Protein AF-A0AAW0SUW1-F1 (afdb_monomer_lite)

InterPro domains:
  IPR018463 Centromere protein Cenp-F, N-terminal [PF10481] (1-94)
  IPR043513 Centromere protein Cenp-F [PTHR18874] (1-82)

Secondary structure (DSSP, 8-state):
------TTGGGTT--HHHHHHHHHHHHHHHHHHHHHHHHHHHHHHHHHHHHHHHHHHHHHHHHHHHHHHHHHHHHHHHHHHHHHHHHHHHS-----THHHHHHHHHHHHHHHT-HHHHHHHHHHHHHHHHHHHHHHHHHHHHHHTT------------------------PPPP----------S--PPP------------------------------------HHHHHHHHHHHHHHHHHHHHHHHHHHHHHHHHHHHHHHHHHHHHHHHHHHHHHHHHHHHHHHHHHHHHHHHHHHHHHHHHHHHHHHHHHHHHHHHHHHHHHHHHHHHHHHHHHHHHHHHHHHHHHHHHHHHHHHHHHHHHHHHHHHHHHHHHHHHHHHHHHHHHHHHHHHHHHHHHHHHHHHHHHHHHHHHHHHHHHHHHHHHHHHHHHHHHHHHHHHHHHHHHHHHHHHHHHHHHHHHHHHHHHHHHHHHHHHHHHHHHHHHHHHHHHHHHHHHHHHHHHHHHHHHHHHHHHHHHHHHHHHHHHHHHH--S--------------------------------------

Radius of gyration: 120.36 Å; chains: 1; bounding box: 211×82×389 Å

Foldseek 3Di:
DCPPDDPCPVVPPDDPVVVVVVVVVVVVVVVVVVVVVVVVVVVVVVVVVVVVVVVVVVVVVVVVVVVVVVVVVVVVVVVVVVVVVVVVVVDPDPDPPVVVVVVVVVVVVVVVPPCVVVVVVVVVVVVVVVVVVVVVVVVVVVVVVPDDDDDDDDDDDDDDDDDDDDDDDDDDDDDDDDDDDPPDVPDDDDDDDDDDDDDDDDDDDDDDDDDDDDDDDDDDDDDDDDPVVVVVVVVVVVVVVVVVVVVVVVVVVVVVVVVVVVVVVVVVVVVVVVVVVVVVVVVVVVVVVVVVVVVVVVVVVVVVVVVVVVVVVVVVVVVVVVVVVVVVVVVVVVVVVVVVVVVVVVVVVVVVVVVVVVVVVVVVVVVVVVVVVVVVVVVVVVVVVVVVVVVVVVVVVVVVVVVVVVVVVVVVVVVVVVVVVVVVVVVVVVVVVVVVVVVVVVVVVVVVVVVVVVVVVVVVVVVVVVVVVVVVVVVVVVVVVVVVVVVVVVVVVVVVVVVVVVVVVVVVVVVVVVVVVVVVVVVVVVVVVVPVVVPPVPDDDDDDDDDYDDDDDDDDYDDDDDDDDDDDDDDDDDDD

Sequence (576 aa):
MSWFGSASEWKEGLSTSALSKVEELENQVERLKRERSQKQTQLDTLQQTLDNQKRKNEENVKEKQRLQKEIEQLEINCEHLQGQVKKGAAGGQVTPLHHHHHHQLANITTITTTAASVEETEALQRKVEELAKENKDLKNKIAEGKNPQSNGDDFWGGFGGGRRAQRTPIKTPKKAAIETSDENPFRAPQLVLNTPANSRKDLWGQPCSTPQAAPTDPPRQDEGGKAQTQQATLERASRSAEEQLGTVRRQLEEAMEKNQRMEQRLKAIQSERECERHNSESARKALEERMRERERESNSDLNLARKEVADLERQVQDLQARSQQQDALSRTSHNALQAALDKANQQAAALEREHRMAESRVRQLQEEATRFDKAVQDATHLATTLRGEKEVAVAQVSGLKVKLSVAEVDLSKLSERVEEAERLAEGRKICLEEKEKAVGEAEASVASLQQQVKDLQIQHEQGVTREVTRAKEQWEAKLIGVRSQEEKVEELMRQLEEAEEKVEQMKVEAKQQCEKLKEEMEEAKRDGEKKTLEARKEGERKLGGDKEKYGGANEKGTCSRGKGTGGQQEGGGSKR

Organism: Scylla paramamosain (NCBI:txid85552)

Structure (mmCIF, N/CA/C/O backbone):
data_AF-A0AAW0SUW1-F1
#
_entry.id   AF-A0AAW0SUW1-F1
#
loop_
_atom_site.group_PDB
_atom_site.id
_atom_site.type_symbol
_atom_site.label_atom_id
_atom_site.label_alt_id
_atom_site.label_comp_id
_atom_site.label_asym_id
_atom_site.label_entity_id
_atom_site.label_seq_id
_atom_site.pdbx_PDB_ins_code
_atom_site.Cartn_x
_atom_site.Cartn_y
_atom_site.Cartn_z
_atom_site.occupancy
_atom_site.B_iso_or_equiv
_atom_site.auth_seq_id
_atom_site.auth_comp_id
_atom_site.auth_asym_id
_atom_site.auth_atom_id
_atom_site.pdbx_PDB_model_num
ATOM 1 N N . MET A 1 1 ? -25.824 -33.999 64.998 1.00 43.66 1 MET A N 1
ATOM 2 C CA . MET A 1 1 ? -27.058 -34.819 65.019 1.00 43.66 1 MET A CA 1
ATOM 3 C C . MET A 1 1 ? -27.391 -35.202 63.587 1.00 43.66 1 MET A C 1
ATOM 5 O O . MET A 1 1 ? -27.352 -34.320 62.741 1.00 43.66 1 MET A O 1
ATOM 9 N N . SER A 1 2 ? -27.678 -36.475 63.300 1.00 48.50 2 SER A N 1
ATOM 10 C CA . SER A 1 2 ? -27.997 -36.924 61.933 1.00 48.50 2 SER A CA 1
ATOM 11 C C . SER A 1 2 ? -29.491 -36.772 61.634 1.00 48.50 2 SER A C 1
ATOM 13 O O . SER A 1 2 ? -30.216 -37.756 61.574 1.00 48.50 2 SER A O 1
ATOM 15 N N . TRP A 1 3 ? -29.959 -35.529 61.492 1.00 53.09 3 TRP A N 1
ATOM 16 C CA . TRP A 1 3 ? -31.362 -35.236 61.149 1.00 53.09 3 TRP A CA 1
ATOM 17 C C . TRP A 1 3 ? -31.691 -35.403 59.655 1.00 53.09 3 TRP A C 1
ATOM 19 O O . TRP A 1 3 ? -32.853 -35.346 59.281 1.00 53.09 3 TRP A O 1
ATOM 29 N N . PHE A 1 4 ? -30.687 -35.669 58.813 1.00 50.00 4 PHE A N 1
ATOM 30 C CA . PHE A 1 4 ? -30.875 -36.229 57.472 1.00 50.00 4 PHE A CA 1
ATOM 31 C C . PHE A 1 4 ? -30.804 -37.765 57.543 1.00 50.00 4 PHE A C 1
ATOM 33 O O . PHE A 1 4 ? -29.894 -38.395 57.003 1.00 50.00 4 PHE A O 1
ATOM 40 N N . GLY A 1 5 ? -31.771 -38.362 58.248 1.00 53.34 5 GLY A N 1
ATOM 41 C CA . GLY A 1 5 ? -32.222 -39.712 57.903 1.00 53.34 5 GLY A CA 1
ATOM 42 C C . GLY A 1 5 ? -32.725 -39.690 56.459 1.00 53.34 5 GLY A C 1
ATOM 43 O O . GLY A 1 5 ? -33.258 -38.671 56.029 1.00 53.34 5 GLY A O 1
ATOM 44 N N . SER A 1 6 ? -32.418 -40.745 55.704 1.00 59.94 6 SER A N 1
ATOM 45 C CA . SER A 1 6 ? -32.750 -41.001 54.293 1.00 59.94 6 SER A CA 1
ATOM 46 C C . SER A 1 6 ? -33.320 -39.820 53.486 1.00 59.94 6 SER A C 1
ATOM 48 O O . SER A 1 6 ? -34.466 -39.421 53.666 1.00 59.94 6 SER A O 1
ATOM 50 N N . ALA A 1 7 ? -32.600 -39.352 52.458 1.00 62.00 7 ALA A N 1
ATOM 51 C CA . ALA A 1 7 ? -33.051 -38.267 51.563 1.00 62.00 7 ALA A CA 1
ATOM 52 C C . ALA A 1 7 ? -34.362 -38.545 50.771 1.00 62.00 7 ALA A C 1
ATOM 54 O O . ALA A 1 7 ? -34.788 -37.705 49.975 1.00 62.00 7 ALA A O 1
ATOM 55 N N . SER A 1 8 ? -34.996 -39.698 51.005 1.00 73.56 8 SER A N 1
ATOM 56 C CA . SER A 1 8 ? -36.303 -40.122 50.497 1.00 73.56 8 SER A CA 1
ATOM 57 C C . SER A 1 8 ? -37.427 -40.109 51.549 1.00 73.56 8 SER A C 1
ATOM 59 O O . SER A 1 8 ? -38.581 -40.130 51.143 1.00 73.56 8 SER A O 1
ATOM 61 N N . GLU A 1 9 ? -37.151 -40.053 52.861 1.00 83.00 9 GLU A N 1
ATOM 62 C CA . GLU A 1 9 ? -38.185 -40.163 53.919 1.00 83.00 9 GLU A CA 1
ATOM 63 C C . GLU A 1 9 ? -39.238 -39.044 53.819 1.00 83.00 9 GLU A C 1
ATOM 65 O O . GLU A 1 9 ? -40.432 -39.295 53.932 1.00 83.00 9 GLU A O 1
ATOM 70 N N . TRP A 1 10 ? -38.831 -37.816 53.476 1.00 87.00 10 TRP A N 1
ATOM 71 C CA . TRP A 1 10 ? -39.758 -36.695 53.243 1.00 87.00 10 TRP A CA 1
ATOM 72 C C . TRP A 1 10 ? -40.674 -36.870 52.016 1.00 87.00 10 TRP A C 1
ATOM 74 O O . TRP A 1 10 ? -41.616 -36.096 51.843 1.00 87.00 10 TRP A O 1
ATOM 84 N N . LYS A 1 11 ? -40.391 -37.849 51.145 1.00 91.00 11 LYS A N 1
ATOM 85 C CA . LYS A 1 11 ? -41.232 -38.187 49.989 1.00 91.00 11 LYS A CA 1
ATOM 86 C C . LYS A 1 11 ? -42.347 -39.173 50.361 1.00 91.00 11 LYS A C 1
ATOM 88 O O . LYS A 1 11 ? -43.307 -39.309 49.602 1.00 91.00 11 LYS A O 1
ATOM 93 N N . GLU A 1 12 ? -42.266 -39.838 51.515 1.00 87.62 12 GLU A N 1
ATOM 94 C CA . GLU A 1 12 ? -43.321 -40.736 51.985 1.00 87.62 12 GLU A CA 1
ATOM 95 C C . GLU A 1 12 ? -44.585 -39.941 52.359 1.00 87.62 12 GLU A C 1
ATOM 97 O O . GLU A 1 12 ? -44.534 -38.918 53.038 1.00 87.62 12 GLU A O 1
ATOM 102 N N . GLY A 1 13 ? -45.743 -40.385 51.861 1.00 88.75 13 GLY A N 1
ATOM 103 C CA . GLY A 1 13 ? -47.025 -39.687 52.031 1.00 88.75 13 GLY A CA 1
ATOM 104 C C . GLY A 1 13 ? -47.345 -38.613 50.978 1.00 88.75 13 GLY A C 1
ATOM 105 O O . GLY A 1 13 ? -48.481 -38.140 50.936 1.00 88.75 13 GLY A O 1
ATOM 106 N N . LEU A 1 14 ? -46.414 -38.258 50.082 1.00 90.81 14 LEU A N 1
ATOM 107 C CA . LEU A 1 14 ? -46.731 -37.417 48.920 1.00 90.81 14 LEU A CA 1
ATOM 108 C C . LEU A 1 14 ? -47.564 -38.188 47.881 1.00 90.81 14 LEU A C 1
ATOM 110 O O . LEU A 1 14 ? -47.372 -39.382 47.654 1.00 90.81 14 LEU A O 1
ATOM 114 N N . SER A 1 15 ? -48.478 -37.491 47.199 1.00 95.12 15 SER A N 1
ATOM 115 C CA . SER A 1 15 ? -49.250 -38.085 46.099 1.00 95.12 15 SER A CA 1
ATOM 116 C C . SER A 1 15 ? -48.364 -38.369 44.881 1.00 95.12 15 SER A C 1
ATOM 118 O O . SER A 1 15 ? -47.370 -37.683 44.648 1.00 95.12 15 SER A O 1
ATOM 120 N N . THR A 1 16 ? -48.749 -39.329 44.038 1.00 92.19 16 THR A N 1
ATOM 121 C CA . THR A 1 16 ? -47.996 -39.683 42.816 1.00 92.19 16 THR A CA 1
ATOM 122 C C . THR A 1 16 ? -47.774 -38.492 41.876 1.00 92.19 16 THR A C 1
ATOM 124 O O . THR A 1 16 ? -46.705 -38.370 41.282 1.00 92.19 16 THR A O 1
ATOM 127 N N . SER A 1 17 ? -48.732 -37.561 41.793 1.00 94.56 17 SER A N 1
ATOM 128 C CA . SER A 1 17 ? -48.572 -36.316 41.030 1.00 94.56 17 SER A CA 1
ATOM 129 C C . SER A 1 17 ? -47.582 -35.338 41.673 1.00 94.56 17 SER A C 1
ATOM 131 O O . SER A 1 17 ? -46.910 -34.606 40.947 1.00 94.56 17 SER A O 1
ATOM 133 N N . ALA A 1 18 ? -47.482 -35.301 43.006 1.00 92.75 18 ALA A N 1
ATOM 134 C CA . ALA A 1 18 ? -46.486 -34.490 43.703 1.00 92.75 18 ALA A CA 1
ATOM 135 C C . ALA A 1 18 ? -45.083 -35.103 43.563 1.00 92.75 18 ALA A C 1
ATOM 137 O O . ALA A 1 18 ? -44.140 -34.383 43.249 1.00 92.75 18 ALA A O 1
ATOM 138 N N . LEU A 1 19 ? -44.960 -36.430 43.693 1.00 94.06 19 LEU A N 1
ATOM 139 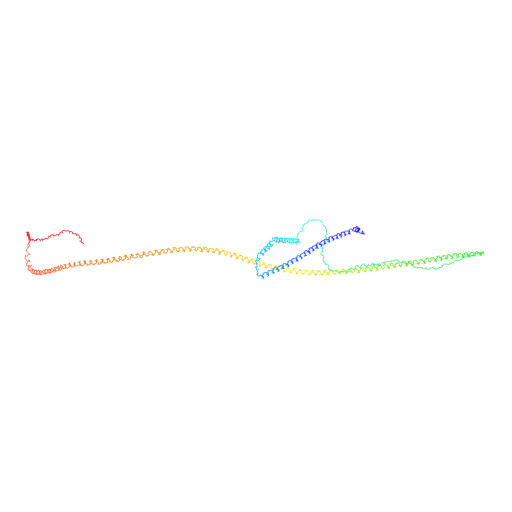C CA . LEU A 1 19 ? -43.715 -37.174 43.470 1.00 94.06 19 LEU A CA 1
ATOM 140 C C . LEU A 1 19 ? -43.171 -36.971 42.050 1.00 94.06 19 LEU A C 1
ATOM 142 O O . LEU A 1 19 ? -42.009 -36.608 41.892 1.00 94.06 19 LEU A O 1
ATOM 146 N N . SER A 1 20 ? -44.020 -37.107 41.027 1.00 93.75 20 SER A N 1
ATOM 147 C CA . SER A 1 20 ? -43.626 -36.856 39.635 1.00 93.75 20 SER A CA 1
ATOM 148 C C . SER A 1 20 ? -43.177 -35.405 39.406 1.00 93.75 20 SER A C 1
ATOM 150 O O . SER A 1 20 ? -42.222 -35.165 38.667 1.00 93.75 20 SER A O 1
ATOM 152 N N . LYS A 1 21 ? -43.795 -34.421 40.081 1.00 95.44 21 LYS A N 1
ATOM 153 C CA . LYS A 1 21 ? -43.356 -33.021 39.977 1.00 95.44 21 LYS A CA 1
ATOM 154 C C . LYS A 1 21 ? -42.053 -32.745 40.735 1.00 95.44 21 LYS A C 1
ATOM 156 O O . LYS A 1 21 ? -41.251 -31.941 40.266 1.00 95.44 21 LYS A O 1
ATOM 161 N N . VAL A 1 22 ? -41.821 -33.416 41.864 1.00 94.62 22 VAL A N 1
ATOM 162 C CA . VAL A 1 22 ? -40.532 -33.406 42.575 1.00 94.62 22 VAL A CA 1
ATOM 163 C C . VAL A 1 22 ? -39.432 -33.964 41.672 1.00 94.62 22 VAL A C 1
ATOM 165 O O . VAL A 1 22 ? -38.424 -33.294 41.486 1.00 94.62 22 VAL A O 1
ATOM 168 N N . GLU A 1 23 ? -39.655 -35.113 41.033 1.00 95.00 23 GLU A N 1
ATOM 169 C CA . GLU A 1 23 ? -38.704 -35.723 40.096 1.00 95.00 23 GLU A CA 1
ATOM 170 C C . GLU A 1 23 ? -38.412 -34.813 38.885 1.00 95.00 23 GLU A C 1
ATOM 172 O O . GLU A 1 23 ? -37.256 -34.651 38.491 1.00 95.00 23 GLU A O 1
ATOM 177 N N . GLU A 1 24 ? -39.425 -34.149 38.317 1.00 95.94 24 GLU A N 1
ATOM 178 C CA . GLU A 1 24 ? -39.232 -33.161 37.244 1.00 95.94 24 GLU A CA 1
ATOM 179 C C . GLU A 1 24 ? -38.350 -31.983 37.704 1.00 95.94 24 GLU A C 1
ATOM 181 O O . GLU A 1 24 ? -37.449 -31.558 36.978 1.00 95.94 24 GLU A O 1
ATOM 186 N N . LEU A 1 25 ? -38.574 -31.468 38.918 1.00 95.06 25 LEU A N 1
ATOM 187 C CA . LEU A 1 25 ? -37.794 -30.369 39.494 1.00 95.06 25 LEU A CA 1
ATOM 188 C C . LEU A 1 25 ? -36.365 -30.798 39.862 1.00 95.06 25 LEU A C 1
ATOM 190 O O . LEU A 1 25 ? -35.427 -30.039 39.625 1.00 95.06 25 LEU A O 1
ATOM 194 N N . GLU A 1 26 ? -36.168 -32.015 40.370 1.00 93.25 26 GLU A N 1
ATOM 195 C CA . GLU A 1 26 ? -34.845 -32.594 40.630 1.00 93.25 26 GLU A CA 1
ATOM 196 C C . GLU A 1 26 ? -34.042 -32.724 39.323 1.00 93.25 26 GLU A C 1
ATOM 198 O O . GLU A 1 26 ? -32.900 -32.260 39.253 1.00 93.25 26 GLU A O 1
ATOM 203 N N . ASN A 1 27 ? -34.668 -33.219 38.250 1.00 96.25 27 ASN A N 1
ATOM 204 C CA . ASN A 1 27 ? -34.078 -33.268 36.909 1.00 96.25 27 ASN A CA 1
ATOM 205 C C . ASN A 1 27 ? -33.750 -31.868 36.348 1.00 96.25 27 ASN A C 1
ATOM 207 O O . ASN A 1 27 ? -32.685 -31.672 35.752 1.00 96.25 27 ASN A O 1
ATOM 211 N N . GLN A 1 28 ? -34.613 -30.867 36.558 1.00 93.38 28 GLN A N 1
ATOM 212 C CA . GLN A 1 28 ? -34.324 -29.475 36.178 1.00 93.38 28 GLN A CA 1
ATOM 213 C C . GLN A 1 28 ? -33.141 -28.896 36.969 1.00 93.38 28 GLN A C 1
ATOM 215 O O . GLN A 1 28 ? -32.268 -28.254 36.383 1.00 93.38 28 GLN A O 1
ATOM 220 N N . VAL A 1 29 ? -33.060 -29.159 38.276 1.00 94.25 29 VAL A N 1
ATOM 221 C CA . VAL A 1 29 ? -31.939 -28.732 39.126 1.00 94.25 29 VAL A CA 1
ATOM 222 C C . VAL A 1 29 ? -30.634 -29.404 38.698 1.00 94.25 29 VAL A C 1
ATOM 224 O O . VAL A 1 29 ? -29.607 -28.729 38.614 1.00 94.25 29 VAL A O 1
ATOM 227 N N . GLU A 1 30 ? -30.637 -30.699 38.371 1.00 96.44 30 GLU A N 1
ATOM 228 C CA . GLU A 1 30 ? -29.454 -31.349 37.801 1.00 96.44 30 GLU A CA 1
ATOM 229 C C . GLU A 1 30 ? -29.047 -30.749 36.452 1.00 96.44 30 GLU A C 1
ATOM 231 O O . GLU A 1 30 ? -27.864 -30.495 36.218 1.00 96.44 30 GLU A O 1
ATOM 236 N N . ARG A 1 31 ? -30.010 -30.499 35.559 1.00 95.19 31 ARG A N 1
ATOM 237 C CA . ARG A 1 31 ? -29.745 -29.871 34.262 1.00 95.19 31 ARG A CA 1
ATOM 238 C C . ARG A 1 31 ? -29.100 -28.495 34.437 1.00 95.19 31 ARG A C 1
ATOM 240 O O . ARG A 1 31 ? -28.082 -28.225 33.808 1.00 95.19 31 ARG A O 1
ATOM 247 N N . LEU A 1 32 ? -29.627 -27.658 35.330 1.00 93.31 32 LEU A N 1
ATOM 248 C CA . LEU A 1 32 ? -29.057 -26.342 35.632 1.00 93.31 32 LEU A CA 1
ATOM 249 C C . LEU A 1 32 ? -27.671 -26.441 36.293 1.00 93.31 32 LEU A C 1
ATOM 251 O O . LEU A 1 32 ? -26.804 -25.618 35.999 1.00 93.31 32 LEU A O 1
ATOM 255 N N . LYS A 1 33 ? -27.405 -27.467 37.118 1.00 95.75 33 LYS A N 1
ATOM 256 C CA . LYS A 1 33 ? -26.050 -27.763 37.628 1.00 95.75 33 LYS A CA 1
ATOM 257 C C . LYS A 1 33 ? -25.082 -28.120 36.491 1.00 95.75 33 LYS A C 1
ATOM 259 O O . LYS A 1 33 ? -23.977 -27.578 36.461 1.00 95.75 33 LYS A O 1
ATOM 264 N N . ARG A 1 34 ? -25.494 -28.967 35.536 1.00 95.44 34 ARG A N 1
ATOM 265 C CA . ARG A 1 34 ? -24.701 -29.331 34.342 1.00 95.44 34 ARG A CA 1
ATOM 266 C C . ARG A 1 34 ? -24.424 -28.108 33.460 1.00 95.44 34 ARG A C 1
ATOM 268 O O . ARG A 1 34 ? -23.267 -27.838 33.152 1.00 95.44 34 ARG A O 1
ATOM 275 N N . GLU A 1 35 ? -25.445 -27.314 33.134 1.00 91.69 35 GLU A N 1
ATOM 276 C CA . GLU A 1 35 ? -25.300 -26.084 32.337 1.00 91.69 35 GLU A CA 1
ATOM 277 C C . GLU A 1 35 ? -24.431 -25.021 33.043 1.00 91.69 35 GLU A C 1
ATOM 279 O O . GLU A 1 35 ? -23.632 -24.348 32.390 1.00 91.69 35 GLU A O 1
ATOM 284 N N . ARG A 1 36 ? -24.523 -24.886 34.377 1.00 96.62 36 ARG A N 1
ATOM 285 C CA . ARG A 1 36 ? -23.630 -24.016 35.165 1.00 96.62 36 ARG A CA 1
ATOM 286 C C . ARG A 1 36 ? -22.183 -24.505 35.125 1.00 96.62 36 ARG A C 1
ATOM 288 O O . ARG A 1 36 ? -21.287 -23.691 34.930 1.00 96.62 36 ARG A O 1
ATOM 295 N N . SER A 1 37 ? -21.951 -25.807 35.299 1.00 94.56 37 SER A N 1
ATOM 296 C CA . SER A 1 37 ? -20.609 -26.400 35.243 1.00 94.56 37 SER A CA 1
ATOM 297 C C . SER A 1 37 ? -19.975 -26.224 33.860 1.00 94.56 37 SER A C 1
ATOM 299 O O . SER A 1 37 ? -18.836 -25.772 33.768 1.00 94.56 37 SER A O 1
ATOM 301 N N . GLN A 1 38 ? -20.737 -26.451 32.785 1.00 94.88 38 GLN A N 1
ATOM 302 C CA . GLN A 1 38 ? -20.282 -26.199 31.417 1.00 94.88 38 GLN A CA 1
ATOM 303 C C . GLN A 1 38 ? -19.894 -24.725 31.211 1.00 94.88 38 GLN A C 1
ATOM 305 O O . GLN A 1 38 ? -18.794 -24.444 30.736 1.00 94.88 38 GLN A O 1
ATOM 310 N N . LYS A 1 39 ? -20.744 -23.778 31.632 1.00 92.81 39 LYS A N 1
ATOM 311 C CA . LYS A 1 39 ? -20.441 -22.337 31.551 1.00 92.81 39 LYS A CA 1
ATOM 312 C C . LYS A 1 39 ? -19.214 -21.942 32.376 1.00 92.81 39 LYS A C 1
ATOM 314 O O . LYS A 1 39 ? -18.445 -21.107 31.914 1.00 92.81 39 LYS A O 1
ATOM 319 N N . GLN A 1 40 ? -18.988 -22.563 33.537 1.00 96.31 40 GLN A N 1
ATOM 320 C CA . GLN A 1 40 ? -17.762 -22.357 34.312 1.00 96.31 40 GLN A CA 1
ATOM 321 C C . GLN A 1 40 ? -16.529 -22.791 33.506 1.00 96.31 40 GLN A C 1
ATOM 323 O O . GLN A 1 40 ? -15.668 -21.961 33.249 1.00 96.31 40 GLN A O 1
ATOM 328 N N . THR A 1 41 ? -16.502 -24.021 32.974 1.00 95.19 41 THR A N 1
ATOM 329 C CA . THR A 1 41 ? -15.355 -24.496 32.170 1.00 95.19 41 THR A CA 1
ATOM 330 C C . THR A 1 41 ? -15.094 -23.652 30.916 1.00 95.19 41 THR A C 1
ATOM 332 O O . THR A 1 41 ? -13.944 -23.489 30.506 1.00 95.19 41 THR A O 1
ATOM 335 N N . GLN A 1 42 ? -16.137 -23.057 30.322 1.00 92.75 42 GLN A N 1
ATOM 336 C CA . GLN A 1 42 ? -15.999 -22.102 29.219 1.00 92.75 42 GLN A CA 1
ATOM 337 C C . GLN A 1 42 ? -15.367 -20.779 29.675 1.00 92.75 42 GLN A C 1
ATOM 339 O O . GLN A 1 42 ? -14.466 -20.283 29.001 1.00 92.75 42 GLN A O 1
ATOM 344 N N . LEU A 1 43 ? -15.789 -20.228 30.820 1.00 91.62 43 LEU A N 1
ATOM 345 C CA . LEU A 1 43 ? -15.172 -19.035 31.411 1.00 91.62 43 LEU A CA 1
ATOM 346 C C . LEU A 1 43 ? -13.703 -19.287 31.776 1.00 91.62 43 LEU A C 1
ATOM 348 O O . LEU A 1 43 ? -12.853 -18.472 31.430 1.00 91.62 43 LEU A O 1
ATOM 352 N N . ASP A 1 44 ? -13.394 -20.433 32.384 1.00 95.62 44 ASP A N 1
ATOM 353 C CA . ASP A 1 44 ? -12.030 -20.812 32.771 1.00 95.62 44 ASP A CA 1
ATOM 354 C C . ASP A 1 44 ? -11.114 -20.936 31.534 1.00 95.62 44 ASP A C 1
ATOM 356 O O . ASP A 1 44 ? -9.990 -20.429 31.523 1.00 95.62 44 ASP A O 1
ATOM 360 N N . THR A 1 45 ? -11.623 -21.528 30.445 1.00 95.94 45 THR A N 1
ATOM 361 C CA . THR A 1 45 ? -10.907 -21.652 29.159 1.00 95.94 45 THR A CA 1
ATOM 362 C C . THR A 1 45 ? -10.671 -20.287 28.495 1.00 95.94 45 THR A C 1
ATOM 364 O O . THR A 1 45 ? -9.588 -20.020 27.963 1.00 95.94 45 THR A O 1
ATOM 367 N N . LEU A 1 46 ? -11.664 -19.390 28.530 1.00 90.38 46 LEU A N 1
ATOM 368 C CA . LEU A 1 46 ? -11.539 -18.026 28.003 1.00 90.38 46 LEU A CA 1
ATOM 369 C C . LEU A 1 46 ? -10.561 -17.186 28.835 1.00 90.38 46 LEU A C 1
ATOM 371 O O . LEU A 1 46 ? -9.743 -16.468 28.260 1.00 90.38 46 LEU A O 1
ATOM 375 N N . GLN A 1 47 ? -10.580 -17.325 30.162 1.00 95.06 47 GLN A N 1
ATOM 376 C CA . GLN A 1 47 ? -9.633 -16.676 31.067 1.00 95.06 47 GLN A CA 1
ATOM 377 C C . GLN A 1 47 ? -8.194 -17.147 30.802 1.00 95.06 47 GLN A C 1
ATOM 379 O O . GLN A 1 47 ? -7.301 -16.321 30.614 1.00 95.06 47 GLN A O 1
ATOM 384 N N . GLN A 1 48 ? -7.973 -18.461 30.676 1.00 95.94 48 GLN A N 1
ATOM 385 C CA . GLN A 1 48 ? -6.667 -19.020 30.311 1.00 95.94 48 GLN A CA 1
ATOM 386 C C . GLN A 1 48 ? -6.179 -18.503 28.943 1.00 95.94 48 GLN A C 1
ATOM 388 O O . GLN A 1 48 ? -4.998 -18.193 28.772 1.00 95.94 48 GLN A O 1
ATOM 393 N N . THR A 1 49 ? -7.086 -18.367 27.971 1.00 89.69 49 THR A N 1
ATOM 394 C CA . THR A 1 49 ? -6.784 -17.811 26.640 1.00 89.69 49 THR A CA 1
ATOM 395 C C . THR A 1 49 ? -6.392 -16.331 26.719 1.00 89.69 49 THR A C 1
ATOM 397 O O . THR A 1 49 ? -5.404 -15.922 26.106 1.00 89.69 49 THR A O 1
ATOM 400 N N . LEU A 1 50 ? -7.116 -15.540 27.516 1.00 91.62 50 LEU A N 1
ATOM 401 C CA . LEU A 1 50 ? -6.842 -14.122 27.750 1.00 91.62 50 LEU A CA 1
ATOM 402 C C . LEU A 1 50 ? -5.477 -13.906 28.421 1.00 91.62 50 LEU A C 1
ATOM 404 O O . LEU A 1 50 ? -4.701 -13.059 27.980 1.00 91.62 50 LEU A O 1
ATOM 408 N N . ASP A 1 51 ? -5.147 -14.685 29.451 1.00 93.94 51 ASP A N 1
ATOM 409 C CA . ASP A 1 51 ? -3.868 -14.552 30.158 1.00 93.94 51 ASP A CA 1
ATOM 410 C C . ASP A 1 51 ? -2.676 -15.041 29.315 1.00 93.94 51 ASP A C 1
ATOM 412 O O . ASP A 1 51 ? -1.591 -14.455 29.376 1.00 93.94 51 ASP A O 1
ATOM 416 N N . ASN A 1 52 ? -2.885 -16.024 28.433 1.00 94.44 52 ASN A N 1
ATOM 417 C CA . ASN A 1 52 ? -1.908 -16.388 27.403 1.00 94.44 52 ASN A CA 1
ATOM 418 C C . ASN A 1 52 ? -1.689 -15.260 26.374 1.00 94.44 52 ASN A C 1
ATOM 420 O O . ASN A 1 52 ? -0.552 -15.040 25.953 1.00 94.44 52 ASN A O 1
ATOM 424 N N . GLN A 1 53 ? -2.732 -14.514 25.981 1.00 89.31 53 GLN A N 1
ATOM 425 C CA . GLN A 1 53 ? -2.565 -13.338 25.114 1.00 89.31 53 GLN A CA 1
ATOM 426 C C . GLN A 1 53 ? -1.835 -12.185 25.817 1.00 89.31 53 GLN A C 1
ATOM 428 O O . GLN A 1 53 ? -0.985 -11.553 25.191 1.00 89.31 53 GLN A O 1
ATOM 433 N N . LYS A 1 54 ? -2.094 -11.938 27.111 1.00 92.31 54 LYS A N 1
ATOM 434 C CA . LYS A 1 54 ? -1.352 -10.930 27.896 1.00 92.31 54 LYS A CA 1
ATOM 435 C C . LYS A 1 54 ? 0.150 -11.216 27.897 1.00 92.31 54 LYS A C 1
ATOM 437 O O . LYS A 1 54 ? 0.921 -10.329 27.543 1.00 92.31 54 LYS A O 1
ATOM 442 N N . ARG A 1 55 ? 0.556 -12.458 28.198 1.00 93.62 55 ARG A N 1
ATOM 443 C CA . ARG A 1 55 ? 1.972 -12.877 28.192 1.00 93.62 55 ARG A CA 1
ATOM 444 C C . ARG A 1 55 ? 2.643 -12.635 26.839 1.00 93.62 55 ARG A C 1
ATOM 446 O O . ARG A 1 55 ? 3.675 -11.974 26.800 1.00 93.62 55 ARG A O 1
ATOM 453 N N . LYS A 1 56 ? 2.006 -13.051 25.739 1.00 91.44 56 LYS A N 1
ATOM 454 C CA . LYS A 1 56 ? 2.506 -12.784 24.378 1.00 91.44 56 LYS A CA 1
ATOM 455 C C . LYS A 1 56 ? 2.633 -11.292 24.072 1.00 91.44 56 LYS A C 1
ATOM 457 O O . LYS A 1 56 ? 3.590 -10.870 23.435 1.00 91.44 56 LYS A O 1
ATOM 462 N N . ASN A 1 57 ? 1.696 -10.469 24.539 1.00 87.19 57 ASN A N 1
ATOM 463 C CA . ASN A 1 57 ? 1.781 -9.023 24.350 1.00 87.19 57 ASN A CA 1
ATOM 464 C C . ASN A 1 57 ? 2.926 -8.400 25.174 1.00 87.19 57 ASN A C 1
ATOM 466 O O . ASN A 1 57 ? 3.629 -7.523 24.681 1.00 87.19 57 ASN A O 1
ATOM 470 N N . GLU A 1 58 ? 3.171 -8.875 26.398 1.00 95.06 58 GLU A N 1
ATOM 471 C CA . GLU A 1 58 ? 4.340 -8.471 27.190 1.00 95.06 58 GLU A CA 1
ATOM 472 C C . GLU A 1 58 ? 5.669 -8.915 26.559 1.00 95.06 58 GLU A C 1
ATOM 474 O O . GLU A 1 58 ? 6.651 -8.180 26.633 1.00 95.06 58 GLU A O 1
ATOM 479 N N . GLU A 1 59 ? 5.718 -10.106 25.959 1.00 93.81 59 GLU A N 1
ATOM 480 C CA . GLU A 1 59 ? 6.867 -10.616 25.199 1.00 93.81 59 GLU A CA 1
ATOM 481 C C . GLU A 1 59 ? 7.150 -9.719 23.984 1.00 93.81 59 GLU A C 1
ATOM 483 O O . GLU A 1 59 ? 8.251 -9.180 23.880 1.00 93.81 59 GLU A O 1
ATOM 488 N N . ASN A 1 60 ? 6.134 -9.425 23.166 1.00 88.31 60 ASN A N 1
ATOM 489 C CA . ASN A 1 60 ? 6.237 -8.500 22.031 1.00 88.31 60 ASN A CA 1
ATOM 490 C C . ASN A 1 60 ? 6.676 -7.081 22.457 1.00 88.31 60 ASN A C 1
ATOM 492 O O . ASN A 1 60 ? 7.424 -6.414 21.742 1.00 88.31 60 ASN A O 1
ATOM 496 N N . VAL A 1 61 ? 6.238 -6.593 23.626 1.00 92.12 61 VAL A N 1
ATOM 497 C CA . VAL A 1 61 ? 6.678 -5.294 24.173 1.00 92.12 61 VAL A CA 1
ATOM 498 C C . VAL A 1 61 ? 8.154 -5.332 24.585 1.00 92.12 61 VAL A C 1
ATOM 500 O O . VAL A 1 61 ? 8.883 -4.383 24.290 1.00 92.12 61 VAL A O 1
ATOM 503 N N . LYS A 1 62 ? 8.621 -6.418 25.216 1.00 95.69 62 LYS A N 1
ATOM 504 C CA . LYS A 1 62 ? 10.040 -6.616 25.572 1.00 95.69 62 LYS A CA 1
ATOM 505 C C . LYS A 1 62 ? 10.915 -6.728 24.317 1.00 95.69 62 LYS A C 1
ATOM 507 O O . LYS A 1 62 ? 11.984 -6.124 24.266 1.00 95.69 62 LYS A O 1
ATOM 512 N N . GLU A 1 63 ? 10.448 -7.435 23.290 1.00 92.62 63 GLU A N 1
ATOM 513 C CA . GLU A 1 63 ? 11.126 -7.548 21.995 1.00 92.62 63 GLU A CA 1
ATOM 514 C C . GLU A 1 63 ? 11.205 -6.196 21.274 1.00 92.62 63 GLU A C 1
ATOM 516 O O . GLU A 1 63 ? 12.293 -5.779 20.879 1.00 92.62 63 GLU A O 1
ATOM 521 N N . LYS A 1 64 ? 10.103 -5.437 21.207 1.00 88.81 64 LYS A N 1
ATOM 522 C CA . LYS A 1 64 ? 10.113 -4.073 20.659 1.00 88.81 6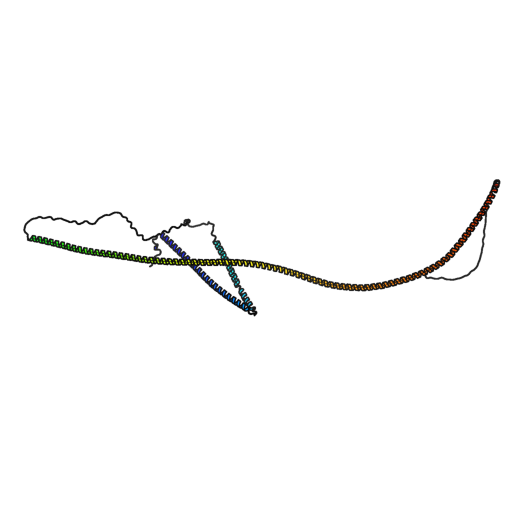4 LYS A CA 1
ATOM 523 C C . LYS A 1 64 ? 11.100 -3.161 21.399 1.00 88.81 64 LYS A C 1
ATOM 525 O O . LYS A 1 64 ? 11.821 -2.405 20.756 1.00 88.81 64 LYS A O 1
ATOM 530 N N . GLN A 1 65 ? 11.165 -3.237 22.731 1.00 94.06 65 GLN A N 1
ATOM 531 C CA . GLN A 1 65 ? 12.137 -2.477 23.529 1.00 94.06 65 GLN A CA 1
ATOM 532 C C . GLN A 1 65 ? 13.589 -2.917 23.287 1.00 94.06 65 GLN A C 1
ATOM 534 O O . GLN A 1 65 ? 14.493 -2.088 23.379 1.00 94.06 65 GLN A O 1
ATOM 539 N N . ARG A 1 66 ? 13.832 -4.197 22.979 1.00 96.62 66 ARG A N 1
ATOM 540 C CA . ARG A 1 66 ? 15.153 -4.690 22.566 1.00 96.62 66 ARG A CA 1
ATOM 541 C C . ARG A 1 66 ? 15.535 -4.131 21.195 1.00 96.62 66 ARG A C 1
ATOM 543 O O . ARG A 1 66 ? 16.594 -3.525 21.083 1.00 96.62 66 ARG A O 1
ATOM 550 N N . LEU A 1 67 ? 14.664 -4.283 20.198 1.00 90.00 67 LEU A N 1
ATOM 551 C CA . LEU A 1 67 ? 14.896 -3.794 18.835 1.00 90.00 67 LEU A CA 1
ATOM 552 C C . LEU A 1 67 ? 15.090 -2.273 18.797 1.00 90.00 67 LEU A C 1
ATOM 554 O O . LEU A 1 67 ? 15.950 -1.788 18.073 1.00 90.00 67 LEU A O 1
ATOM 558 N N . GLN A 1 68 ? 14.356 -1.515 19.618 1.00 92.75 68 GLN A N 1
ATOM 559 C CA . GLN A 1 68 ? 14.550 -0.069 19.724 1.00 92.75 68 GLN A CA 1
ATOM 560 C C . GLN A 1 68 ? 15.959 0.289 20.230 1.00 92.75 68 GLN A C 1
ATOM 562 O O . GLN A 1 68 ? 16.617 1.130 19.628 1.00 92.75 68 GLN A O 1
ATOM 567 N N . LYS A 1 69 ? 16.463 -0.387 21.272 1.00 96.06 69 LYS A N 1
ATOM 568 C CA . LYS A 1 69 ? 17.842 -0.187 21.761 1.00 96.06 69 LYS A CA 1
ATOM 569 C C . LYS A 1 69 ? 18.899 -0.601 20.737 1.00 96.06 69 LYS A C 1
ATOM 571 O O . LYS A 1 69 ? 19.982 -0.029 20.706 1.00 96.06 69 LYS A O 1
ATOM 576 N N . GLU A 1 70 ? 18.598 -1.606 19.921 1.00 93.56 70 GLU A N 1
ATOM 577 C CA . GLU A 1 70 ? 19.473 -2.068 18.842 1.00 93.56 70 GLU A CA 1
ATOM 578 C C . GLU A 1 70 ? 19.549 -1.029 17.709 1.00 93.56 70 GLU A C 1
ATOM 580 O O . GLU A 1 70 ? 20.642 -0.735 17.231 1.00 93.56 70 GLU A O 1
ATOM 585 N N . ILE A 1 71 ? 18.428 -0.378 17.371 1.00 89.06 71 ILE A N 1
ATOM 586 C CA . ILE A 1 71 ? 18.382 0.782 16.463 1.00 89.06 71 ILE A CA 1
ATOM 587 C C . ILE A 1 71 ? 19.172 1.964 17.044 1.00 89.06 71 ILE A C 1
ATOM 589 O O . ILE A 1 71 ? 20.088 2.444 16.384 1.00 89.06 71 ILE A O 1
ATOM 593 N N . GLU A 1 72 ? 18.900 2.374 18.288 1.00 94.62 72 GLU A N 1
ATOM 594 C CA . GLU A 1 72 ? 19.614 3.472 18.971 1.00 94.62 72 GLU A CA 1
ATOM 595 C C . GLU A 1 72 ? 21.142 3.219 19.004 1.00 94.62 72 GLU A C 1
ATOM 597 O O . GLU A 1 72 ? 21.950 4.120 18.768 1.00 94.62 72 GLU A O 1
ATOM 602 N N . GLN A 1 73 ? 21.567 1.969 19.224 1.00 96.69 73 GLN A N 1
ATOM 603 C CA . GLN A 1 73 ? 22.979 1.576 19.198 1.00 96.69 73 GLN A CA 1
ATOM 604 C C . GLN A 1 73 ? 23.585 1.585 17.781 1.00 96.69 73 GLN A C 1
ATOM 606 O O . GLN A 1 73 ? 24.764 1.923 17.625 1.00 96.69 73 GLN A O 1
ATOM 611 N N . LEU A 1 74 ? 22.815 1.223 16.750 1.00 91.81 74 LEU A N 1
ATOM 612 C CA . LEU A 1 74 ? 23.241 1.303 15.350 1.00 91.81 74 LEU A CA 1
ATOM 613 C C . LEU A 1 74 ? 23.357 2.756 14.874 1.00 91.81 74 LEU A C 1
ATOM 615 O O . LEU A 1 74 ? 24.326 3.077 14.190 1.00 91.81 74 LEU A O 1
ATOM 619 N N . GLU A 1 75 ? 22.452 3.645 15.287 1.00 93.25 75 GLU A N 1
ATOM 620 C CA . GLU A 1 75 ? 22.525 5.084 15.003 1.00 93.25 75 GLU A CA 1
ATOM 621 C C . GLU A 1 75 ? 23.821 5.689 15.565 1.00 93.25 75 GLU A C 1
ATOM 623 O O . GLU A 1 75 ? 24.593 6.288 14.812 1.00 93.25 75 GLU A O 1
ATOM 628 N N . ILE A 1 76 ? 24.145 5.419 16.838 1.00 95.56 76 ILE A N 1
ATOM 629 C CA . ILE A 1 76 ? 25.413 5.830 17.474 1.00 95.56 76 ILE A CA 1
ATOM 630 C C . ILE A 1 76 ? 26.636 5.298 16.701 1.00 95.56 76 ILE A C 1
ATOM 632 O O . ILE A 1 76 ? 27.615 6.021 16.494 1.00 95.56 76 ILE A O 1
ATOM 636 N N . ASN A 1 77 ? 26.592 4.045 16.237 1.00 93.12 77 ASN A N 1
ATOM 637 C CA . ASN A 1 77 ? 27.680 3.451 15.453 1.00 93.12 77 ASN A CA 1
ATOM 638 C C . ASN A 1 77 ? 27.825 4.121 14.072 1.00 93.12 77 ASN A C 1
ATOM 640 O O . ASN A 1 77 ? 28.945 4.386 13.626 1.00 93.12 77 ASN A O 1
ATOM 644 N N . CYS A 1 78 ? 26.712 4.443 13.408 1.00 90.25 78 CYS A N 1
ATOM 645 C CA . CYS A 1 78 ? 26.697 5.164 12.137 1.00 90.25 78 CYS A CA 1
ATOM 646 C C . CYS A 1 78 ? 27.220 6.601 12.277 1.00 90.25 78 CYS A C 1
ATOM 648 O O . CYS A 1 78 ? 28.034 7.027 11.453 1.00 90.25 78 CYS A O 1
ATOM 650 N N . GLU A 1 79 ? 26.830 7.332 13.326 1.00 94.25 79 GLU A N 1
ATOM 651 C CA . GLU A 1 79 ? 27.391 8.653 13.635 1.00 94.25 79 GLU A CA 1
ATOM 652 C C . GLU A 1 79 ? 28.901 8.581 13.889 1.00 94.25 79 GLU A C 1
ATOM 654 O O . GLU A 1 79 ? 29.662 9.390 13.349 1.00 94.25 79 GLU A O 1
ATOM 659 N N . HIS A 1 80 ? 29.358 7.580 14.649 1.00 93.38 80 HIS A N 1
ATOM 660 C CA . HIS A 1 80 ? 30.777 7.375 14.927 1.00 93.38 80 HIS A CA 1
ATOM 661 C C . HIS A 1 80 ? 31.585 7.130 13.642 1.00 93.38 80 HIS A C 1
ATOM 663 O O . HIS A 1 80 ? 32.597 7.797 13.412 1.00 93.38 80 HIS A O 1
ATOM 669 N N . LEU A 1 81 ? 31.123 6.224 12.773 1.00 88.69 81 LEU A N 1
ATOM 670 C CA . LEU A 1 81 ? 31.758 5.941 11.481 1.00 88.69 81 LEU A CA 1
ATOM 671 C C . LEU A 1 81 ? 31.749 7.168 10.559 1.00 88.69 81 LEU A C 1
ATOM 673 O O . LEU A 1 81 ? 32.778 7.504 9.972 1.00 88.69 81 LEU A O 1
ATOM 677 N N . GLN A 1 82 ? 30.635 7.901 10.481 1.00 88.12 82 GLN A N 1
ATOM 678 C CA . GLN A 1 82 ? 30.565 9.139 9.701 1.00 88.12 82 GLN A CA 1
ATOM 679 C C . GLN A 1 82 ? 31.523 10.213 10.258 1.00 88.12 82 GLN A C 1
ATOM 681 O O . GLN A 1 82 ? 32.138 10.958 9.492 1.00 88.12 82 GLN A O 1
ATOM 686 N N . GLY A 1 83 ? 31.707 10.263 11.580 1.00 88.75 83 GLY A N 1
ATOM 687 C CA . GLY A 1 83 ? 32.702 11.095 12.255 1.00 88.75 83 GLY A CA 1
ATOM 688 C C . GLY A 1 83 ? 34.148 10.703 11.928 1.00 88.75 83 GLY A C 1
ATOM 689 O O . GLY A 1 83 ? 34.979 11.589 11.716 1.00 88.75 83 GLY A O 1
ATOM 690 N N . GLN A 1 84 ? 34.454 9.404 11.825 1.00 83.88 84 GLN A N 1
ATOM 691 C CA . GLN A 1 84 ? 35.761 8.928 11.354 1.00 83.88 84 GLN A CA 1
ATOM 692 C C . GLN A 1 84 ? 36.011 9.329 9.892 1.00 83.88 84 GLN A C 1
ATOM 694 O O . GLN A 1 84 ? 37.057 9.905 9.598 1.00 83.88 84 GLN A O 1
ATOM 699 N N . VAL A 1 85 ? 35.040 9.118 8.994 1.00 80.19 85 VAL A N 1
ATOM 700 C CA . VAL A 1 85 ? 35.142 9.503 7.571 1.00 80.19 85 VAL A CA 1
ATOM 701 C C . VAL A 1 85 ? 35.375 11.011 7.417 1.00 80.19 85 VAL A C 1
ATOM 703 O O . VAL A 1 85 ? 36.285 11.422 6.697 1.00 80.19 85 VAL A O 1
ATOM 706 N N . LYS A 1 86 ? 34.624 11.846 8.149 1.00 77.88 86 LYS A N 1
ATOM 707 C CA . LYS A 1 86 ? 34.800 13.311 8.154 1.00 77.88 86 LYS A CA 1
ATOM 708 C C . LYS A 1 86 ? 36.191 13.741 8.640 1.00 77.88 86 LYS A C 1
ATOM 710 O O . LYS A 1 86 ? 36.761 14.673 8.080 1.00 77.88 86 LYS A O 1
ATOM 715 N N . LYS A 1 87 ? 36.763 13.062 9.643 1.00 79.00 87 LYS A N 1
ATOM 716 C CA . LYS A 1 87 ? 38.139 13.319 10.112 1.00 79.00 87 LYS A CA 1
ATOM 717 C C . LYS A 1 87 ? 39.194 12.854 9.103 1.00 79.00 87 LYS A C 1
ATOM 719 O O . LYS A 1 87 ? 40.152 13.583 8.865 1.00 79.00 87 LYS A O 1
ATOM 724 N N . GLY A 1 88 ? 38.995 11.694 8.473 1.00 63.56 88 GLY A N 1
ATOM 725 C CA . GLY A 1 88 ? 39.873 11.182 7.416 1.00 63.56 88 GLY A CA 1
ATOM 726 C C . GLY A 1 88 ? 39.939 12.107 6.198 1.00 63.56 88 GLY A C 1
ATOM 727 O O . GLY A 1 88 ? 41.020 12.346 5.674 1.00 63.56 88 GLY A O 1
ATOM 728 N N . ALA A 1 89 ? 38.813 12.709 5.803 1.00 57.78 89 ALA A N 1
ATOM 729 C CA . ALA A 1 89 ? 38.755 13.659 4.690 1.00 57.78 89 ALA A CA 1
ATOM 730 C C . ALA A 1 89 ? 39.498 14.990 4.946 1.00 57.78 89 ALA A C 1
ATOM 732 O O . ALA A 1 89 ? 39.869 15.670 3.993 1.00 57.78 89 ALA A O 1
ATOM 733 N N . ALA A 1 90 ? 39.723 15.369 6.210 1.00 56.88 90 ALA A N 1
ATOM 734 C CA . ALA A 1 90 ? 40.441 16.595 6.576 1.00 56.88 90 ALA A CA 1
ATOM 735 C C . ALA A 1 90 ? 41.967 16.401 6.700 1.00 56.88 90 ALA A C 1
ATOM 737 O O . ALA A 1 90 ? 42.722 17.371 6.635 1.00 56.88 90 ALA A O 1
ATOM 738 N N . GLY A 1 91 ? 42.436 15.161 6.879 1.00 49.62 91 GLY A N 1
ATOM 739 C CA . GLY A 1 91 ? 43.858 14.818 6.930 1.00 49.62 91 GLY A CA 1
ATOM 740 C C . GLY A 1 91 ? 44.378 14.400 5.557 1.00 49.62 91 GLY A C 1
ATOM 741 O O . GLY A 1 91 ? 44.178 13.262 5.147 1.00 49.62 91 GLY A O 1
ATOM 742 N N . GLY A 1 92 ? 45.087 15.293 4.861 1.00 48.41 92 GLY A N 1
ATOM 743 C CA . GLY A 1 92 ? 45.562 15.115 3.477 1.00 48.41 92 GLY A CA 1
ATOM 744 C C . GLY A 1 92 ? 46.644 14.047 3.223 1.00 48.41 92 GLY A C 1
ATOM 745 O O . GLY A 1 92 ? 47.496 14.253 2.364 1.00 48.41 92 GLY A O 1
ATOM 746 N N . GLN A 1 93 ? 46.640 12.917 3.937 1.00 43.28 93 GLN A N 1
ATOM 747 C CA . GLN A 1 93 ? 47.473 11.746 3.646 1.00 43.28 93 GLN A CA 1
ATOM 748 C C . GLN A 1 93 ? 46.607 10.550 3.238 1.00 43.28 93 GLN A C 1
ATOM 750 O O . GLN A 1 93 ? 46.260 9.691 4.050 1.00 43.28 93 GLN A O 1
ATOM 755 N N . VAL A 1 94 ? 46.322 10.459 1.936 1.00 48.38 94 VAL A N 1
ATOM 756 C CA . VAL A 1 94 ? 45.768 9.250 1.311 1.00 48.38 94 VAL A CA 1
ATOM 757 C C . VAL A 1 94 ? 46.857 8.172 1.277 1.00 48.38 94 VAL A C 1
ATOM 759 O O . VAL A 1 94 ? 47.548 7.980 0.279 1.00 48.38 94 VAL A O 1
ATOM 762 N N . THR A 1 95 ? 47.037 7.472 2.396 1.00 53.28 95 THR A N 1
ATOM 763 C CA . THR A 1 95 ? 47.796 6.217 2.417 1.00 53.28 95 THR A CA 1
ATOM 764 C C . THR A 1 95 ? 46.948 5.101 1.788 1.00 53.28 95 THR A C 1
ATOM 766 O O . THR A 1 95 ? 45.725 5.086 1.961 1.00 53.28 95 THR A O 1
ATOM 769 N N . PRO A 1 96 ? 47.541 4.167 1.021 1.00 47.22 96 PRO A N 1
ATOM 770 C CA . PRO A 1 96 ? 46.782 3.221 0.202 1.00 47.22 96 PRO A CA 1
ATOM 771 C C . PRO A 1 96 ? 46.214 2.046 1.020 1.00 47.22 96 PRO A C 1
ATOM 773 O O . PRO A 1 96 ? 46.583 0.889 0.820 1.00 47.22 96 PRO A O 1
ATOM 776 N N . LEU A 1 97 ? 45.237 2.311 1.895 1.00 45.59 97 LEU A N 1
ATOM 777 C CA . LEU A 1 97 ? 44.488 1.305 2.674 1.00 45.59 97 LEU A CA 1
ATOM 778 C C . LEU A 1 97 ? 43.505 0.468 1.813 1.00 45.59 97 LEU A C 1
ATOM 780 O O . LEU A 1 97 ? 42.469 -0.009 2.281 1.00 45.59 97 LEU A O 1
ATOM 784 N N . HIS A 1 98 ? 43.822 0.295 0.530 1.00 48.78 98 HIS A N 1
ATOM 785 C CA . HIS A 1 98 ? 42.959 -0.309 -0.484 1.00 48.78 98 HIS A CA 1
ATOM 786 C C . HIS A 1 98 ? 42.901 -1.844 -0.376 1.00 48.78 98 HIS A C 1
ATOM 788 O O . HIS A 1 98 ? 41.917 -2.454 -0.779 1.00 48.78 98 HIS A O 1
ATOM 794 N N . HIS A 1 99 ? 43.921 -2.480 0.216 1.00 49.41 99 HIS A N 1
ATOM 795 C CA . HIS A 1 99 ? 43.955 -3.937 0.406 1.00 49.41 99 HIS A CA 1
ATOM 796 C C . HIS A 1 99 ? 43.148 -4.430 1.620 1.00 49.41 99 HIS A C 1
ATOM 798 O O . HIS A 1 99 ? 42.561 -5.507 1.556 1.00 49.41 99 HIS A O 1
ATOM 804 N N . HIS A 1 100 ? 43.066 -3.664 2.718 1.00 48.03 100 HIS A N 1
ATOM 805 C CA . HIS A 1 100 ? 42.341 -4.133 3.909 1.00 48.03 100 HIS A CA 1
ATOM 806 C C . HIS A 1 100 ? 40.818 -4.061 3.722 1.00 48.03 100 HIS A C 1
ATOM 808 O O . HIS A 1 100 ? 40.111 -5.022 4.026 1.00 48.03 100 HIS A O 1
ATOM 814 N N . HIS A 1 101 ? 40.310 -2.971 3.132 1.00 50.66 101 HIS A N 1
ATOM 815 C CA . HIS A 1 101 ? 38.886 -2.860 2.810 1.00 50.66 101 HIS A CA 1
ATOM 816 C C . HIS A 1 101 ? 38.425 -3.901 1.789 1.00 50.66 101 HIS A C 1
ATOM 818 O O . HIS A 1 101 ? 37.311 -4.393 1.918 1.00 50.66 101 HIS A O 1
ATOM 824 N N . HIS A 1 102 ? 39.263 -4.308 0.828 1.00 50.41 102 HIS A N 1
ATOM 825 C CA . HIS A 1 102 ? 38.854 -5.336 -0.131 1.00 50.41 102 HIS A CA 1
ATOM 826 C C . HIS A 1 102 ? 38.673 -6.718 0.526 1.00 50.41 102 HIS A C 1
ATOM 828 O O . HIS A 1 102 ? 37.787 -7.466 0.117 1.00 50.41 102 HIS A O 1
ATOM 834 N N . HIS A 1 103 ? 39.435 -7.033 1.583 1.00 49.97 103 HIS A N 1
ATOM 835 C CA . HIS A 1 103 ? 39.244 -8.258 2.370 1.00 49.97 103 HIS A CA 1
ATOM 836 C C . HIS A 1 103 ? 38.048 -8.157 3.332 1.00 49.97 103 HIS A C 1
ATOM 838 O O . HIS A 1 103 ? 37.326 -9.138 3.510 1.00 49.97 103 HIS A O 1
ATOM 844 N N . GLN A 1 104 ? 37.780 -6.985 3.923 1.00 51.84 104 GLN A N 1
ATOM 845 C CA . GLN A 1 104 ? 36.563 -6.794 4.724 1.00 51.84 104 GLN A CA 1
ATOM 846 C C . GLN A 1 104 ? 35.29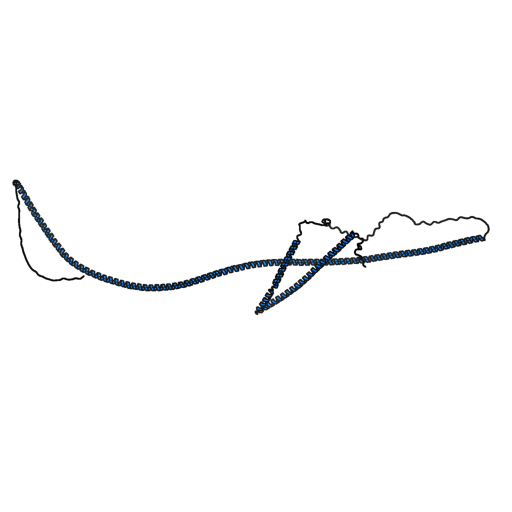6 -6.826 3.858 1.00 51.84 104 GLN A C 1
ATOM 848 O O . GLN A 1 104 ? 34.332 -7.484 4.234 1.00 51.84 104 GLN A O 1
ATOM 853 N N . LEU A 1 105 ? 35.306 -6.211 2.671 1.00 53.69 105 LEU A N 1
ATOM 854 C CA . LEU A 1 105 ? 34.205 -6.298 1.709 1.00 53.69 105 LEU A CA 1
ATOM 855 C C . LEU A 1 105 ? 34.045 -7.713 1.142 1.00 53.69 105 LEU A C 1
ATOM 857 O O 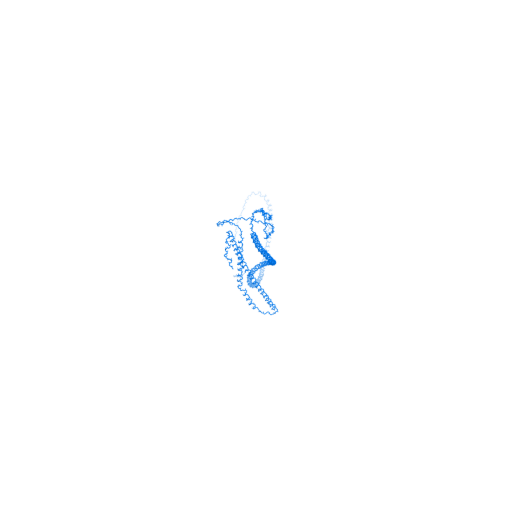. LEU A 1 105 ? 32.912 -8.142 0.950 1.00 53.69 105 LEU A O 1
ATOM 861 N N . ALA A 1 106 ? 35.130 -8.471 0.945 1.00 54.00 106 ALA A N 1
ATOM 862 C CA . ALA A 1 106 ? 35.037 -9.895 0.626 1.00 54.00 106 ALA A CA 1
ATOM 863 C C . ALA A 1 106 ? 34.363 -10.681 1.764 1.00 54.00 106 ALA A C 1
ATOM 865 O O . ALA A 1 106 ? 33.421 -11.420 1.507 1.00 54.00 106 ALA A O 1
ATOM 866 N N . ASN A 1 107 ? 34.760 -10.472 3.025 1.00 50.94 107 ASN A N 1
ATOM 867 C CA . ASN A 1 107 ? 34.135 -11.143 4.171 1.00 50.94 107 ASN A CA 1
ATOM 868 C C . ASN A 1 107 ? 32.658 -10.749 4.343 1.00 50.94 107 ASN A C 1
ATOM 870 O O . ASN A 1 107 ? 31.826 -11.622 4.569 1.00 50.94 107 ASN A O 1
ATOM 874 N N . ILE A 1 108 ? 32.315 -9.466 4.187 1.00 53.19 108 ILE A N 1
ATOM 875 C CA . ILE A 1 108 ? 30.925 -8.988 4.215 1.00 53.19 108 ILE A CA 1
ATOM 876 C C . ILE A 1 108 ? 30.132 -9.615 3.064 1.00 53.19 108 ILE A C 1
ATOM 878 O O . ILE A 1 108 ? 29.059 -10.148 3.307 1.00 53.19 108 ILE A O 1
ATOM 882 N N . THR A 1 109 ? 30.671 -9.657 1.841 1.00 49.94 109 THR A N 1
ATOM 883 C CA . THR A 1 109 ? 30.010 -10.310 0.694 1.00 49.94 109 THR A CA 1
ATOM 884 C C . THR A 1 109 ? 29.801 -11.808 0.939 1.00 49.94 109 THR A C 1
ATOM 886 O O . THR A 1 109 ? 28.730 -12.328 0.635 1.00 49.94 109 THR A O 1
ATOM 889 N N . THR A 1 110 ? 30.767 -12.502 1.549 1.00 49.75 110 THR A N 1
ATOM 890 C CA . THR A 1 110 ? 30.645 -13.920 1.941 1.00 49.75 110 THR A CA 1
ATOM 891 C C . THR A 1 110 ? 29.585 -14.131 3.030 1.00 49.75 110 THR A C 1
ATOM 893 O O . THR A 1 110 ? 28.872 -15.129 3.007 1.00 49.75 110 THR A O 1
ATOM 896 N N . ILE A 1 111 ? 29.416 -13.180 3.956 1.00 51.47 111 ILE A N 1
ATOM 897 C CA . ILE A 1 111 ? 28.349 -13.213 4.971 1.00 51.47 111 ILE A CA 1
ATOM 898 C C . ILE A 1 111 ? 26.978 -12.919 4.336 1.00 51.47 111 ILE A C 1
ATOM 900 O O . ILE A 1 111 ? 26.012 -13.624 4.621 1.00 51.47 111 ILE A O 1
ATOM 904 N N . THR A 1 112 ? 26.885 -11.958 3.413 1.00 44.44 112 THR A N 1
ATOM 905 C CA . THR A 1 112 ? 25.659 -11.659 2.644 1.00 44.44 112 THR A CA 1
ATOM 906 C C . THR A 1 112 ? 25.313 -12.758 1.626 1.00 44.44 112 THR A C 1
ATOM 908 O O . THR A 1 112 ? 24.175 -12.846 1.182 1.00 44.44 112 THR A O 1
ATOM 911 N N . THR A 1 113 ? 26.259 -13.640 1.287 1.00 45.66 113 THR A N 1
ATOM 912 C CA . THR A 1 113 ? 26.030 -14.876 0.512 1.00 45.66 113 THR A CA 1
ATOM 913 C C . THR A 1 113 ? 25.978 -16.128 1.396 1.00 45.66 113 THR A C 1
ATOM 915 O O . THR A 1 113 ? 26.241 -17.243 0.943 1.00 45.66 113 THR A O 1
ATOM 918 N N . THR A 1 114 ? 25.549 -15.983 2.655 1.00 50.25 114 THR A N 1
ATOM 919 C CA . THR A 1 114 ? 25.071 -17.128 3.439 1.00 50.25 114 THR A CA 1
ATOM 920 C C . THR A 1 114 ? 23.769 -17.652 2.829 1.00 50.25 114 THR A C 1
ATOM 922 O O . THR A 1 114 ? 22.689 -17.112 3.064 1.00 50.25 114 THR A O 1
ATOM 925 N N . ALA A 1 115 ? 23.871 -18.728 2.040 1.00 50.66 115 ALA A N 1
ATOM 926 C CA . ALA A 1 115 ? 22.743 -19.353 1.337 1.00 50.66 115 ALA A CA 1
ATOM 927 C C . ALA A 1 115 ? 21.558 -19.703 2.259 1.00 50.66 115 ALA A C 1
ATOM 929 O O . ALA A 1 115 ? 20.412 -19.634 1.826 1.00 50.66 115 ALA A O 1
ATOM 930 N N . ALA A 1 116 ? 21.825 -19.959 3.545 1.00 55.56 116 ALA A N 1
ATOM 931 C CA . ALA A 1 116 ? 20.814 -20.131 4.586 1.00 55.56 116 ALA A CA 1
ATOM 932 C C . ALA A 1 116 ? 19.778 -18.988 4.639 1.00 55.56 116 ALA A C 1
ATOM 934 O O . ALA A 1 116 ? 18.609 -19.253 4.880 1.00 55.56 116 ALA A O 1
ATOM 935 N N . SER A 1 117 ? 20.164 -17.735 4.364 1.00 59.44 117 SER A N 1
ATOM 936 C CA . SER A 1 117 ? 19.225 -16.599 4.328 1.00 59.44 117 SER A CA 1
ATOM 937 C C . SER A 1 117 ? 18.284 -16.627 3.112 1.00 59.44 117 SER A C 1
ATOM 939 O O . SER A 1 117 ? 17.138 -16.182 3.200 1.00 59.44 117 SER A O 1
ATOM 941 N N . VAL A 1 118 ? 18.731 -17.200 1.990 1.00 67.94 118 VAL A N 1
ATOM 942 C CA . VAL A 1 118 ? 17.901 -17.427 0.794 1.00 67.94 118 VAL A CA 1
ATOM 943 C C . VAL A 1 118 ? 16.976 -18.624 1.020 1.00 67.94 118 VAL A C 1
ATOM 945 O O . VAL A 1 118 ? 15.782 -18.533 0.758 1.00 67.94 118 VAL A O 1
ATOM 948 N N . GLU A 1 119 ? 17.484 -19.715 1.600 1.00 73.50 119 GLU A N 1
ATOM 949 C CA . GLU A 1 119 ? 16.662 -20.873 1.975 1.00 73.50 119 GLU A CA 1
ATOM 950 C C . GLU A 1 119 ? 15.614 -20.526 3.047 1.00 73.50 119 GLU A C 1
ATOM 952 O O . GLU A 1 119 ? 14.475 -20.983 2.958 1.00 73.50 119 GLU A O 1
ATOM 957 N N . GLU A 1 120 ? 15.951 -19.686 4.030 1.00 77.06 120 GLU A N 1
ATOM 958 C CA . GLU A 1 120 ? 15.023 -19.231 5.072 1.00 77.06 120 GLU A CA 1
ATOM 959 C C . GLU A 1 120 ? 13.961 -18.271 4.515 1.00 77.06 120 GLU A C 1
ATOM 961 O O . GLU A 1 120 ? 12.780 -18.414 4.838 1.00 77.06 120 GLU A O 1
ATOM 966 N N . THR A 1 121 ? 14.327 -17.346 3.619 1.00 74.25 121 THR A N 1
ATOM 967 C CA . THR A 1 121 ? 13.338 -16.481 2.949 1.00 74.25 121 THR A CA 1
ATOM 968 C C . THR A 1 121 ? 12.438 -17.264 1.991 1.00 74.25 121 THR A C 1
ATOM 970 O O . THR A 1 121 ? 11.223 -17.058 2.016 1.00 74.25 121 THR A O 1
ATOM 973 N N . GLU A 1 122 ? 12.960 -18.240 1.242 1.00 82.69 122 GLU A N 1
ATOM 974 C CA . GLU A 1 122 ? 12.133 -19.178 0.471 1.00 82.69 122 GLU A CA 1
ATOM 975 C C . GLU A 1 122 ? 11.215 -20.024 1.368 1.00 82.69 122 GLU A C 1
ATOM 977 O O . GLU A 1 122 ? 10.043 -20.219 1.038 1.00 82.69 122 GLU A O 1
ATOM 982 N N . ALA A 1 123 ? 11.700 -20.517 2.511 1.00 83.75 123 ALA A N 1
ATOM 983 C CA . ALA A 1 123 ? 10.895 -21.299 3.450 1.00 83.75 123 ALA A CA 1
ATOM 984 C C . ALA A 1 123 ? 9.757 -20.465 4.063 1.00 83.75 123 ALA A C 1
ATOM 986 O O . ALA A 1 123 ? 8.617 -20.935 4.137 1.00 83.75 123 ALA A O 1
ATOM 987 N N . LEU A 1 124 ? 10.033 -19.213 4.439 1.00 82.12 124 LEU A N 1
ATOM 988 C CA . LEU A 1 124 ? 9.019 -18.256 4.883 1.00 82.12 124 LEU A CA 1
ATOM 989 C C . LEU A 1 124 ? 8.006 -17.962 3.768 1.00 82.12 124 LEU A C 1
ATOM 991 O O . LEU A 1 124 ? 6.803 -17.977 4.025 1.00 82.12 124 LEU A O 1
ATOM 995 N N . GLN A 1 125 ? 8.455 -17.775 2.525 1.00 87.06 125 GLN A N 1
ATOM 996 C CA . GLN A 1 125 ? 7.575 -17.493 1.390 1.00 87.06 125 GLN A CA 1
ATOM 997 C C . GLN A 1 125 ? 6.662 -18.684 1.045 1.00 87.06 125 GLN A C 1
ATOM 999 O O . GLN A 1 125 ? 5.454 -18.500 0.883 1.00 87.06 125 GLN A O 1
ATOM 1004 N N . ARG A 1 126 ? 7.183 -19.921 1.059 1.00 92.31 126 ARG A N 1
ATOM 1005 C CA . ARG A 1 126 ? 6.372 -21.151 0.935 1.00 92.31 126 ARG A CA 1
ATOM 1006 C C . ARG A 1 126 ? 5.324 -21.254 2.051 1.00 92.31 126 ARG A C 1
ATOM 1008 O O . ARG A 1 126 ? 4.185 -21.636 1.789 1.00 92.31 126 ARG A O 1
ATOM 1015 N N . LYS A 1 127 ? 5.673 -20.857 3.280 1.00 91.69 127 LYS A N 1
ATOM 1016 C CA . LYS A 1 127 ? 4.755 -20.863 4.431 1.00 91.69 127 LYS A CA 1
ATOM 1017 C C . LYS A 1 127 ? 3.677 -19.774 4.352 1.00 91.69 127 LYS A C 1
ATOM 1019 O O . LYS A 1 127 ? 2.551 -19.994 4.794 1.00 91.69 127 LYS A O 1
ATOM 1024 N N . VAL A 1 128 ? 3.978 -18.629 3.737 1.00 88.75 128 VAL A N 1
ATOM 1025 C CA . VAL A 1 128 ? 2.976 -17.604 3.395 1.00 88.75 128 VAL A CA 1
ATOM 1026 C C . VAL A 1 128 ? 2.001 -18.125 2.333 1.00 88.75 128 VAL A C 1
ATOM 1028 O O . VAL A 1 128 ? 0.794 -17.933 2.480 1.00 88.75 128 VAL A O 1
ATOM 1031 N N . GLU A 1 129 ? 2.473 -18.843 1.307 1.00 92.25 129 GLU A N 1
ATOM 1032 C CA . GLU A 1 129 ? 1.585 -19.485 0.323 1.00 92.25 129 GLU A CA 1
ATOM 1033 C C . GLU A 1 129 ? 0.699 -20.586 0.926 1.00 92.25 129 GLU A C 1
ATOM 1035 O O . GLU A 1 129 ? -0.460 -20.730 0.534 1.00 92.25 129 GLU A O 1
ATOM 1040 N N . GLU A 1 130 ? 1.226 -21.370 1.867 1.00 93.88 130 GLU A N 1
ATOM 1041 C CA . GLU A 1 130 ? 0.480 -22.401 2.596 1.00 93.88 130 GLU A CA 1
ATOM 1042 C C . GLU A 1 130 ? -0.657 -21.777 3.421 1.00 93.88 130 GLU A C 1
ATOM 1044 O O . GLU A 1 130 ? -1.827 -22.108 3.213 1.00 93.88 130 GLU A O 1
ATOM 1049 N N . LEU A 1 131 ? -0.350 -20.768 4.244 1.00 90.12 131 LEU A N 1
ATOM 1050 C CA . LEU A 1 131 ? -1.349 -20.015 5.011 1.00 90.12 131 LEU A CA 1
ATOM 1051 C C . LEU A 1 131 ? -2.362 -19.280 4.112 1.00 90.12 131 LEU A C 1
ATOM 1053 O O . LEU A 1 131 ? -3.524 -19.114 4.494 1.00 90.12 131 LEU A O 1
ATOM 1057 N N . ALA A 1 132 ? -1.966 -18.856 2.907 1.00 89.88 132 ALA A N 1
ATOM 1058 C CA . ALA A 1 132 ? -2.879 -18.276 1.922 1.00 89.88 132 ALA A CA 1
ATOM 1059 C C . ALA A 1 132 ? -3.853 -19.318 1.338 1.00 89.88 132 ALA A C 1
ATOM 1061 O O . ALA A 1 132 ? -5.030 -19.002 1.135 1.00 89.88 132 ALA A O 1
ATOM 1062 N N . LYS A 1 133 ? -3.402 -20.563 1.115 1.00 92.00 133 LYS A N 1
ATOM 1063 C CA . LYS A 1 133 ? -4.259 -21.692 0.704 1.00 92.00 133 LYS A CA 1
ATOM 1064 C C . LYS A 1 133 ? -5.230 -22.074 1.823 1.00 92.00 133 LYS A C 1
ATOM 1066 O O . LYS A 1 133 ? -6.430 -22.122 1.569 1.00 92.00 133 LYS A O 1
ATOM 1071 N N . GLU A 1 134 ? -4.763 -22.210 3.066 1.00 90.31 134 GLU A N 1
ATOM 1072 C CA . GLU A 1 134 ? -5.644 -22.473 4.216 1.00 90.31 134 GLU A CA 1
ATOM 1073 C C . GLU A 1 134 ? -6.714 -21.384 4.391 1.00 90.31 134 GLU A C 1
ATOM 1075 O O . GLU A 1 134 ? -7.894 -21.689 4.559 1.00 90.31 134 GLU A O 1
ATOM 1080 N N . ASN A 1 135 ? -6.345 -20.102 4.276 1.00 87.00 135 ASN A N 1
ATOM 1081 C CA . ASN A 1 135 ? -7.310 -18.999 4.331 1.00 87.00 135 ASN A CA 1
ATOM 1082 C C . ASN A 1 135 ? -8.314 -19.015 3.167 1.00 87.00 135 ASN A C 1
ATOM 1084 O O . ASN A 1 135 ? -9.458 -18.588 3.342 1.00 87.00 135 ASN A O 1
ATOM 1088 N N . LYS A 1 136 ? -7.916 -19.497 1.983 1.00 93.00 136 LYS A N 1
ATOM 1089 C CA . LYS A 1 136 ? -8.821 -19.684 0.842 1.00 93.00 136 LYS A CA 1
ATOM 1090 C C . LYS A 1 136 ? -9.805 -20.824 1.109 1.00 93.00 136 LYS A C 1
ATOM 1092 O O . LYS A 1 136 ? -11.003 -20.628 0.935 1.00 93.00 136 LYS A O 1
ATOM 1097 N N . ASP A 1 137 ? -9.334 -21.958 1.613 1.00 88.25 137 ASP A N 1
ATOM 1098 C CA . ASP A 1 137 ? -10.181 -23.118 1.901 1.00 88.25 137 ASP A CA 1
ATOM 1099 C C . ASP A 1 137 ? -11.100 -22.895 3.108 1.00 88.25 137 ASP A C 1
ATOM 1101 O O . ASP A 1 137 ? -12.240 -23.356 3.107 1.00 88.25 137 ASP A O 1
ATOM 1105 N N . LEU A 1 138 ? -10.667 -22.125 4.110 1.00 87.50 138 LEU A N 1
ATOM 1106 C CA . LEU A 1 138 ? -11.540 -21.651 5.186 1.00 87.50 138 LEU A CA 1
ATOM 1107 C C . LEU A 1 138 ? -12.610 -20.686 4.658 1.00 87.50 138 LEU A C 1
ATOM 1109 O O . LEU A 1 138 ? -13.770 -20.811 5.044 1.00 87.50 138 LEU A O 1
ATOM 1113 N N . LYS A 1 139 ? -12.274 -19.772 3.735 1.00 88.50 139 LYS A N 1
ATOM 1114 C CA . LYS A 1 139 ? -13.275 -18.921 3.061 1.00 88.50 139 LYS A CA 1
ATOM 1115 C C . LYS A 1 139 ? -14.264 -19.742 2.229 1.00 88.50 139 LYS A C 1
ATOM 1117 O O . LYS A 1 139 ? -15.458 -19.463 2.309 1.00 88.50 139 LYS A O 1
ATOM 1122 N N . ASN A 1 140 ? -13.802 -20.765 1.507 1.00 86.31 140 ASN A N 1
ATOM 1123 C CA . ASN A 1 140 ? -14.661 -21.680 0.750 1.00 86.31 140 ASN A CA 1
ATOM 1124 C C . ASN A 1 140 ? -15.616 -22.435 1.690 1.00 86.31 140 ASN A C 1
ATOM 1126 O O . ASN A 1 140 ? -16.826 -22.328 1.528 1.00 86.31 140 ASN A O 1
ATOM 1130 N N . LYS A 1 141 ? -15.104 -23.059 2.760 1.00 83.25 141 LYS A N 1
ATOM 1131 C CA . LYS A 1 141 ? -15.919 -23.743 3.785 1.00 83.25 141 LYS A CA 1
ATOM 1132 C C . LYS A 1 141 ? -16.918 -22.809 4.482 1.00 83.25 141 LYS A C 1
ATOM 1134 O O . LYS A 1 141 ? -18.021 -23.229 4.819 1.00 83.25 141 LYS A O 1
ATOM 1139 N N . ILE A 1 142 ? -16.567 -21.535 4.682 1.00 77.75 142 ILE A N 1
ATOM 1140 C CA . ILE A 1 142 ? -17.474 -20.510 5.229 1.00 77.75 142 ILE A CA 1
ATOM 1141 C C . ILE A 1 142 ? -18.541 -20.080 4.207 1.00 77.75 142 ILE A C 1
ATOM 1143 O O . ILE A 1 142 ? -19.630 -19.691 4.623 1.00 77.75 142 ILE A O 1
ATOM 1147 N N . ALA A 1 143 ? -18.267 -20.143 2.902 1.00 77.44 143 ALA A N 1
ATOM 1148 C CA . ALA A 1 143 ? -19.251 -19.885 1.849 1.00 77.44 143 ALA A CA 1
ATOM 1149 C C . ALA A 1 143 ? -20.196 -21.085 1.646 1.00 77.44 143 ALA A C 1
ATOM 1151 O O . ALA A 1 143 ? -21.413 -20.915 1.641 1.00 77.44 143 ALA A O 1
ATOM 1152 N N . GLU A 1 144 ? -19.648 -22.299 1.571 1.00 76.62 144 GLU A N 1
ATOM 1153 C CA . GLU A 1 144 ? -20.384 -23.569 1.489 1.00 76.62 144 GLU A CA 1
ATOM 1154 C C . GLU A 1 144 ? -21.289 -23.765 2.717 1.00 76.62 144 GLU A C 1
ATOM 1156 O O . GLU A 1 144 ? -22.481 -24.037 2.585 1.00 76.62 144 GLU A O 1
ATOM 1161 N N . GLY A 1 145 ? -20.767 -23.493 3.919 1.00 64.44 145 GLY A N 1
ATOM 1162 C CA . GLY A 1 145 ? -21.528 -23.473 5.173 1.00 64.44 145 GLY A CA 1
ATOM 1163 C C . GLY A 1 145 ? -22.525 -22.312 5.319 1.00 64.44 145 GLY A C 1
ATOM 1164 O O . GLY A 1 145 ? -23.129 -22.166 6.382 1.00 64.44 145 GLY A O 1
ATOM 1165 N N . LYS A 1 146 ? -22.701 -21.471 4.289 1.00 51.38 146 LYS A N 1
ATOM 1166 C CA . LYS A 1 146 ? -23.629 -20.326 4.263 1.00 51.38 146 LYS A CA 1
ATOM 1167 C C . LYS A 1 146 ? -24.624 -20.361 3.096 1.00 51.38 146 LYS A C 1
ATOM 1169 O O . LYS A 1 146 ? -25.120 -19.309 2.697 1.00 51.38 146 LYS A O 1
ATOM 1174 N N . ASN A 1 147 ? -25.006 -21.548 2.619 1.00 42.41 147 ASN A N 1
ATOM 1175 C CA . ASN A 1 147 ? -26.154 -21.705 1.717 1.00 42.41 147 ASN A CA 1
ATOM 1176 C C . ASN A 1 147 ? -27.367 -22.404 2.382 1.00 42.41 147 ASN A C 1
ATOM 1178 O O . ASN A 1 147 ? -27.516 -23.620 2.253 1.00 42.41 147 ASN A O 1
ATOM 1182 N N . PRO A 1 148 ? -28.249 -21.671 3.092 1.00 59.84 148 PRO A N 1
ATOM 1183 C CA . PRO A 1 148 ? -29.438 -22.239 3.720 1.00 59.84 148 PRO A CA 1
ATOM 1184 C C . PRO A 1 148 ? -30.728 -21.990 2.909 1.00 59.84 148 PRO A C 1
ATOM 1186 O O . PRO A 1 148 ? -31.600 -21.265 3.387 1.00 59.84 148 PRO A O 1
ATOM 1189 N N . GLN A 1 149 ? -30.911 -22.597 1.723 1.00 43.41 149 GLN A N 1
ATOM 1190 C CA . GLN A 1 149 ? -32.259 -22.648 1.117 1.00 43.41 149 GLN A CA 1
ATOM 1191 C C . GLN A 1 149 ? -32.549 -23.806 0.129 1.00 43.41 149 GLN A C 1
ATOM 1193 O O . GLN A 1 149 ? -31.933 -23.926 -0.923 1.00 43.41 149 GLN A O 1
ATOM 1198 N N . SER A 1 150 ? -33.595 -24.573 0.478 1.00 53.81 150 SER A N 1
ATOM 1199 C CA . SER A 1 150 ? -34.608 -25.225 -0.386 1.00 53.81 150 SER A CA 1
ATOM 1200 C C . SER A 1 150 ? -34.195 -26.149 -1.553 1.00 53.81 150 SER A C 1
ATOM 1202 O O . SER A 1 150 ? -33.869 -25.662 -2.634 1.00 53.81 150 SER A O 1
ATOM 1204 N N . ASN A 1 151 ? -34.430 -27.468 -1.413 1.00 40.00 151 ASN A N 1
ATOM 1205 C CA . ASN A 1 151 ? -35.595 -28.186 -1.998 1.00 40.00 151 ASN A CA 1
ATOM 1206 C C . ASN A 1 151 ? -35.537 -29.717 -1.742 1.00 40.00 151 ASN A C 1
ATOM 1208 O O . ASN A 1 151 ? -34.443 -30.271 -1.690 1.00 40.00 151 ASN A O 1
ATOM 1212 N N . GLY A 1 152 ? -36.701 -30.387 -1.639 1.00 37.28 152 GLY A N 1
ATOM 1213 C CA . GLY A 1 152 ? -36.837 -31.823 -1.290 1.00 37.28 152 GLY A CA 1
ATOM 1214 C C . GLY A 1 152 ? -36.741 -32.050 0.229 1.00 37.28 152 GLY A C 1
ATOM 1215 O O . GLY A 1 152 ? -35.747 -31.653 0.829 1.00 37.28 152 GLY A O 1
ATOM 1216 N N . ASP A 1 153 ? -37.716 -32.578 0.975 1.00 46.31 153 ASP A N 1
ATOM 1217 C CA . ASP A 1 153 ? -38.886 -33.434 0.687 1.00 46.31 153 ASP A CA 1
ATOM 1218 C C . ASP A 1 153 ? -38.575 -34.847 0.143 1.00 46.31 153 ASP A C 1
ATOM 1220 O O . ASP A 1 153 ? -37.621 -35.055 -0.601 1.00 46.31 153 ASP A O 1
ATOM 1224 N N . ASP A 1 154 ? -39.410 -35.805 0.572 1.00 41.50 154 ASP A N 1
ATOM 1225 C CA . ASP A 1 154 ? -39.445 -37.243 0.242 1.00 41.50 154 ASP A CA 1
ATOM 1226 C C . ASP A 1 154 ? -38.284 -38.168 0.688 1.00 41.50 154 ASP A C 1
ATOM 1228 O O . ASP A 1 154 ? -37.604 -38.790 -0.127 1.00 41.50 154 ASP A O 1
ATOM 1232 N N . PHE A 1 155 ? -38.207 -38.462 2.000 1.00 38.31 155 PHE A N 1
ATOM 1233 C CA . PHE A 1 155 ? -38.017 -39.864 2.428 1.00 38.31 155 PHE A CA 1
ATOM 1234 C C . PHE A 1 155 ? -38.685 -40.218 3.774 1.00 38.31 155 PHE A C 1
ATOM 1236 O O . PHE A 1 155 ? -38.536 -39.518 4.775 1.00 38.31 155 PHE A O 1
ATOM 1243 N N . TRP A 1 156 ? -39.418 -41.337 3.797 1.00 38.28 156 TRP A N 1
ATOM 1244 C CA . TRP A 1 156 ? -40.054 -41.943 4.982 1.00 38.28 156 TRP A CA 1
ATOM 1245 C C . TRP A 1 156 ? -39.091 -42.949 5.658 1.00 38.28 156 TRP A C 1
ATOM 1247 O O . TRP A 1 156 ? -38.220 -43.495 4.996 1.00 38.28 156 TRP A O 1
ATOM 1257 N N . GLY A 1 157 ? -39.207 -43.321 6.937 1.00 37.53 157 GLY A N 1
ATOM 1258 C CA . GLY A 1 157 ? -40.146 -42.913 7.988 1.00 37.53 157 GLY A CA 1
ATOM 1259 C C . GLY A 1 157 ? -40.127 -43.899 9.179 1.00 37.53 157 GLY A C 1
ATOM 1260 O O . GLY A 1 157 ? -39.537 -44.972 9.091 1.00 37.53 157 GLY A O 1
ATOM 1261 N N . GLY A 1 158 ? -40.810 -43.552 10.280 1.00 34.72 158 GLY A N 1
ATOM 1262 C CA . GLY A 1 158 ? -40.913 -44.367 11.510 1.00 34.72 158 GLY A CA 1
ATOM 1263 C C . GLY A 1 158 ? -39.942 -43.930 12.627 1.00 34.72 158 GLY A C 1
ATOM 1264 O O . GLY A 1 158 ? -38.806 -43.579 12.344 1.00 34.72 158 GLY A O 1
ATOM 1265 N N . PHE A 1 159 ? -40.312 -43.896 13.916 1.00 36.06 159 PHE A N 1
ATOM 1266 C CA . PHE A 1 159 ? -41.566 -44.302 14.574 1.00 36.06 159 PHE A CA 1
ATOM 1267 C C . PHE A 1 159 ? -41.863 -43.406 15.802 1.00 36.06 159 PHE A C 1
ATOM 1269 O O . PHE A 1 159 ? -40.985 -43.223 16.634 1.00 36.06 159 PHE A O 1
ATOM 1276 N N . GLY A 1 160 ? -43.112 -42.932 15.952 1.00 35.19 160 GLY A N 1
ATOM 1277 C CA . GLY A 1 160 ? -43.674 -42.346 17.192 1.00 35.19 160 GLY A CA 1
ATOM 1278 C C . GLY A 1 160 ? -43.170 -40.944 17.623 1.00 35.19 160 GLY A C 1
ATOM 1279 O O . GLY A 1 160 ? -41.980 -40.719 17.760 1.00 35.19 160 GLY A O 1
ATOM 1280 N N . GLY A 1 161 ? -43.996 -39.932 17.928 1.00 35.88 161 GLY A N 1
ATOM 1281 C CA . GLY A 1 161 ? -45.451 -39.774 17.764 1.00 35.88 161 GLY A CA 1
ATOM 1282 C C . GLY A 1 161 ? -46.159 -39.204 19.007 1.00 35.88 161 GLY A C 1
ATOM 1283 O O . GLY A 1 161 ? -46.540 -39.971 19.883 1.00 35.88 161 GLY A O 1
ATOM 1284 N N . GLY A 1 162 ? -46.413 -37.883 19.077 1.00 35.06 162 GLY A N 1
ATOM 1285 C CA . GLY A 1 162 ? -47.071 -37.293 20.262 1.00 35.06 162 GLY A CA 1
ATOM 1286 C C . GLY A 1 162 ? -47.451 -35.800 20.226 1.00 35.06 162 GLY A C 1
ATOM 1287 O O . GLY A 1 162 ? -46.804 -34.999 20.878 1.00 35.06 162 GLY A O 1
ATOM 1288 N N . ARG A 1 163 ? -48.541 -35.455 19.516 1.00 37.41 163 ARG A N 1
ATOM 1289 C CA . ARG A 1 163 ? -49.483 -34.311 19.736 1.00 37.41 163 ARG A CA 1
ATOM 1290 C C . ARG A 1 163 ? -48.878 -32.947 20.189 1.00 37.41 163 ARG A C 1
ATOM 1292 O O . ARG A 1 163 ? -48.565 -32.757 21.353 1.00 37.41 163 ARG A O 1
ATOM 1299 N N . ARG A 1 164 ? -48.717 -31.937 19.319 1.00 38.66 164 ARG A N 1
ATOM 1300 C CA . ARG A 1 164 ? -49.747 -31.072 18.665 1.00 38.66 164 ARG A CA 1
ATOM 1301 C C . ARG A 1 164 ? -50.402 -30.011 19.579 1.00 38.66 164 ARG A C 1
ATOM 1303 O O . ARG A 1 164 ? -51.447 -30.269 20.167 1.00 38.66 164 ARG A O 1
ATOM 1310 N N . ALA A 1 165 ? -49.898 -28.774 19.515 1.00 35.12 165 ALA A N 1
ATOM 1311 C CA . ALA A 1 165 ? -50.653 -27.534 19.756 1.00 35.12 165 ALA A CA 1
ATOM 1312 C C . ALA A 1 165 ? -50.075 -26.397 18.882 1.00 35.12 165 ALA A C 1
ATOM 1314 O O . ALA A 1 165 ? -48.873 -26.374 18.626 1.00 35.12 165 ALA A O 1
ATOM 1315 N N . GLN A 1 166 ? -50.913 -25.483 18.384 1.00 37.28 166 GLN A N 1
ATOM 1316 C CA . GLN A 1 166 ? -50.488 -24.384 17.499 1.00 37.28 166 GLN A CA 1
ATOM 1317 C C . GLN A 1 166 ? -50.038 -23.149 18.298 1.00 37.28 166 GLN A C 1
ATOM 1319 O O . GLN A 1 166 ? -50.607 -22.850 19.346 1.00 37.28 166 GLN A O 1
ATOM 1324 N N . ARG A 1 167 ? -49.075 -22.380 17.769 1.00 34.09 167 ARG A N 1
ATOM 1325 C CA . ARG A 1 167 ? -48.764 -21.019 18.241 1.00 34.09 167 ARG A CA 1
ATOM 1326 C C . ARG A 1 167 ? -49.265 -19.975 17.244 1.00 34.09 167 ARG A C 1
ATOM 1328 O O . ARG A 1 167 ? -48.704 -19.830 16.164 1.00 34.09 167 ARG A O 1
ATOM 1335 N N . THR A 1 168 ? -50.278 -19.213 17.638 1.00 40.81 168 THR A N 1
ATOM 1336 C CA . THR A 1 168 ? -50.636 -17.933 17.007 1.00 40.81 168 THR A CA 1
ATOM 1337 C C . THR A 1 168 ? -49.664 -16.822 17.437 1.00 40.81 168 THR A C 1
ATOM 1339 O O . THR A 1 168 ? -49.132 -16.887 18.549 1.00 40.81 168 THR A O 1
ATOM 1342 N N . PRO A 1 169 ? -49.437 -15.778 16.617 1.00 44.41 169 PRO A N 1
ATOM 1343 C CA . PRO A 1 169 ? -48.537 -14.682 16.971 1.00 44.41 169 PRO A CA 1
ATOM 1344 C C . PRO A 1 169 ? -49.131 -13.802 18.082 1.00 44.41 169 PRO A C 1
ATOM 1346 O O . PRO A 1 169 ? -50.196 -13.204 17.917 1.00 44.41 169 PRO A O 1
ATOM 1349 N N . ILE A 1 170 ? -48.427 -13.693 19.211 1.00 36.00 170 ILE A N 1
ATOM 1350 C CA . ILE A 1 170 ? -48.814 -12.808 20.316 1.00 36.00 170 ILE A CA 1
ATOM 1351 C C . ILE A 1 170 ? -48.464 -11.363 19.941 1.00 36.00 170 ILE A C 1
ATOM 1353 O O . ILE A 1 170 ? -47.295 -11.006 19.804 1.00 36.00 170 ILE A O 1
ATOM 1357 N N . LYS A 1 171 ? -49.495 -10.526 19.790 1.00 41.41 171 LYS A N 1
ATOM 1358 C CA . LYS A 1 171 ? -49.358 -9.066 19.701 1.00 41.41 171 LYS A CA 1
ATOM 1359 C C . LYS A 1 171 ? -49.014 -8.492 21.077 1.00 41.41 171 LYS A C 1
ATOM 1361 O O . LYS A 1 171 ? -49.464 -9.010 22.096 1.00 41.41 171 LYS A O 1
ATOM 1366 N N . THR A 1 172 ? -48.274 -7.390 21.104 1.00 50.31 172 THR A N 1
ATOM 1367 C CA . THR A 1 172 ? -47.970 -6.649 22.333 1.00 50.31 172 THR A CA 1
ATOM 1368 C C . THR A 1 172 ? -49.231 -6.016 22.945 1.00 50.31 172 THR A C 1
ATOM 1370 O O . THR A 1 172 ? -49.942 -5.281 22.253 1.00 50.31 172 THR A O 1
ATOM 1373 N N . PRO A 1 173 ? -49.513 -6.227 24.244 1.00 42.84 173 PRO A N 1
ATOM 1374 C CA . PRO A 1 173 ? -50.397 -5.353 25.003 1.00 42.84 173 PRO A CA 1
ATOM 1375 C C . PRO A 1 173 ? -49.643 -4.091 25.456 1.00 42.84 173 PRO A C 1
ATOM 1377 O O . PRO A 1 173 ? -48.422 -4.088 25.620 1.00 42.84 173 PRO A O 1
ATOM 1380 N N . LYS A 1 174 ? -50.382 -2.994 25.641 1.00 41.59 174 LYS A N 1
ATOM 1381 C CA . LYS A 1 174 ? -49.860 -1.717 26.157 1.00 41.59 174 LYS A CA 1
ATOM 1382 C C . LYS A 1 174 ? -49.800 -1.735 27.691 1.00 41.59 174 LYS A C 1
ATOM 1384 O O . LYS A 1 174 ? -50.347 -2.633 28.323 1.00 41.59 174 LYS A O 1
ATOM 1389 N N . LYS A 1 175 ? -49.186 -0.691 28.264 1.00 46.62 175 LYS A N 1
ATOM 1390 C CA . LYS A 1 175 ? -49.245 -0.338 29.694 1.00 46.62 175 LYS A CA 1
ATOM 1391 C C . LYS A 1 175 ? -50.638 -0.606 30.296 1.00 46.62 175 LYS A C 1
ATOM 1393 O O . LYS A 1 175 ? -51.607 0.014 29.863 1.00 46.62 175 LYS A O 1
ATOM 1398 N N . ALA A 1 176 ? -50.688 -1.441 31.328 1.00 39.03 176 ALA A N 1
ATOM 1399 C CA . ALA A 1 176 ? -51.703 -1.396 32.378 1.00 39.03 176 ALA A CA 1
ATOM 1400 C C . ALA A 1 176 ? -51.029 -0.883 33.664 1.00 39.03 176 ALA A C 1
ATOM 1402 O O . ALA A 1 176 ? -49.799 -0.907 33.759 1.00 39.03 176 ALA A O 1
ATOM 1403 N N . ALA A 1 177 ? -51.804 -0.354 34.611 1.00 40.97 177 ALA A N 1
ATOM 1404 C CA . ALA A 1 177 ? -51.254 0.198 35.847 1.00 40.97 177 ALA A CA 1
ATOM 1405 C C . ALA A 1 177 ? -50.721 -0.906 36.776 1.00 40.97 177 ALA A C 1
ATOM 1407 O O . ALA A 1 177 ? -51.247 -2.017 36.795 1.00 40.97 177 ALA A O 1
ATOM 1408 N N . ILE A 1 178 ? -49.697 -0.574 37.563 1.00 38.03 178 ILE A N 1
ATOM 1409 C CA . ILE A 1 178 ? -49.317 -1.360 38.738 1.00 38.03 178 ILE A CA 1
ATOM 1410 C C . ILE A 1 178 ? -50.230 -0.884 39.870 1.00 38.03 178 ILE A C 1
ATOM 1412 O O . ILE A 1 178 ? -49.995 0.179 40.441 1.00 38.03 178 ILE A O 1
ATOM 1416 N N . GLU A 1 179 ? -51.293 -1.634 40.149 1.00 36.53 179 GLU A N 1
ATOM 1417 C CA . GLU A 1 179 ? -52.057 -1.461 41.386 1.00 36.53 179 GLU A CA 1
ATOM 1418 C C . GLU A 1 179 ? -51.270 -2.066 42.556 1.00 36.53 179 GLU A C 1
ATOM 1420 O O . GLU A 1 179 ? -50.670 -3.137 42.443 1.00 36.53 179 GLU A O 1
ATOM 1425 N N . THR A 1 180 ? -51.232 -1.350 43.677 1.00 45.06 180 THR A N 1
ATOM 1426 C CA . THR A 1 180 ? -50.470 -1.719 44.873 1.00 45.06 180 THR A CA 1
ATOM 1427 C C . THR A 1 180 ? -51.247 -2.721 45.723 1.00 45.06 180 THR A C 1
ATOM 1429 O O . THR A 1 180 ? -52.183 -2.350 46.432 1.00 45.06 180 THR A O 1
ATOM 1432 N N . SER A 1 181 ? -50.854 -3.994 45.678 1.00 37.97 181 SER A N 1
ATOM 1433 C CA . SER A 1 181 ? -51.398 -5.040 46.550 1.00 37.97 181 SER A CA 1
ATOM 1434 C C . SER A 1 181 ? -50.727 -5.022 47.932 1.00 37.97 181 SER A C 1
ATOM 1436 O O . SER A 1 181 ? -49.815 -5.808 48.197 1.00 37.97 181 SER A O 1
ATOM 1438 N N . ASP A 1 182 ? -51.183 -4.130 48.814 1.00 45.12 182 ASP A N 1
ATOM 1439 C CA . ASP A 1 182 ? -50.822 -4.128 50.240 1.00 45.12 182 ASP A CA 1
ATOM 1440 C C . ASP A 1 182 ? -51.470 -5.319 50.977 1.00 45.12 182 ASP A C 1
ATOM 1442 O O . ASP A 1 182 ? -52.481 -5.180 51.672 1.00 45.12 182 ASP A O 1
ATOM 1446 N N . GLU A 1 183 ? -50.889 -6.516 50.851 1.00 43.50 183 GLU A N 1
ATOM 1447 C CA . GLU A 1 183 ? -51.287 -7.677 51.662 1.00 43.50 183 GLU A CA 1
ATOM 1448 C C . GLU A 1 183 ? -50.737 -7.566 53.093 1.00 43.50 183 GLU A C 1
ATOM 1450 O O . GLU A 1 183 ? -49.744 -8.180 53.478 1.00 43.50 183 GLU A O 1
ATOM 1455 N N . ASN A 1 184 ? -51.416 -6.754 53.905 1.00 49.66 184 ASN A N 1
ATOM 1456 C CA . ASN A 1 184 ? -51.183 -6.646 55.342 1.00 49.66 184 ASN A CA 1
ATOM 1457 C C . ASN A 1 184 ? -51.664 -7.928 56.068 1.00 49.66 184 ASN A C 1
ATOM 1459 O O . ASN A 1 184 ? -52.875 -8.171 56.113 1.00 49.66 184 ASN A O 1
ATOM 1463 N N . PRO A 1 185 ? -50.772 -8.721 56.699 1.00 47.69 185 PRO A N 1
ATOM 1464 C CA . PRO A 1 185 ? -51.141 -9.996 57.320 1.00 47.69 185 PRO A CA 1
ATOM 1465 C C . PRO A 1 185 ? -51.920 -9.853 58.643 1.00 47.69 185 PRO A C 1
ATOM 1467 O O . PRO A 1 185 ? -52.432 -10.844 59.162 1.00 47.69 185 PRO A O 1
ATOM 1470 N N . PHE A 1 186 ? -52.051 -8.645 59.204 1.00 44.53 186 PHE A N 1
ATOM 1471 C CA . PHE A 1 186 ? -52.732 -8.407 60.482 1.00 44.53 186 PHE A CA 1
ATOM 1472 C C . PHE A 1 186 ? -54.204 -8.006 60.309 1.00 44.53 186 PHE A C 1
ATOM 1474 O O . PHE A 1 186 ? -54.617 -6.903 60.677 1.00 44.53 186 PHE A O 1
ATOM 1481 N N . ARG A 1 187 ? -55.035 -8.929 59.804 1.00 41.34 187 ARG A N 1
ATOM 1482 C CA . ARG A 1 187 ? -56.502 -8.782 59.821 1.00 41.34 187 ARG A CA 1
ATOM 1483 C C . ARG A 1 187 ? -57.142 -9.790 60.779 1.00 41.34 187 ARG A C 1
ATOM 1485 O O . ARG A 1 187 ? -57.341 -10.953 60.443 1.00 41.34 187 ARG A O 1
ATOM 1492 N N . ALA A 1 188 ? -57.451 -9.330 61.992 1.00 51.03 188 ALA A N 1
ATOM 1493 C CA . ALA A 1 188 ? -58.092 -10.152 63.019 1.00 51.03 188 ALA A CA 1
ATOM 1494 C C . ALA A 1 188 ? -59.496 -10.637 62.579 1.00 51.03 188 ALA A C 1
ATOM 1496 O O . ALA A 1 188 ? -60.196 -9.897 61.878 1.00 51.03 188 ALA A O 1
ATOM 1497 N N . PRO A 1 189 ? -59.950 -11.835 63.004 1.00 41.09 189 PRO A N 1
ATOM 1498 C CA . PRO A 1 189 ? -61.281 -12.332 62.662 1.00 41.09 189 PRO A CA 1
ATOM 1499 C C . PRO A 1 189 ? -62.378 -11.445 63.259 1.00 41.09 189 PRO A C 1
ATOM 1501 O O . PRO A 1 189 ? -62.420 -11.234 64.472 1.00 41.09 189 PRO A O 1
ATOM 1504 N N . GLN A 1 190 ? -63.302 -10.954 62.430 1.00 38.59 190 GLN A N 1
ATOM 1505 C CA . GLN A 1 190 ? -64.509 -10.305 62.942 1.00 38.59 190 GLN A CA 1
ATOM 1506 C C . GLN A 1 190 ? -65.496 -11.361 63.446 1.00 38.59 190 GLN A C 1
ATOM 1508 O O . GLN A 1 190 ? -65.922 -12.242 62.699 1.00 38.59 190 GLN A O 1
ATOM 1513 N N . LEU A 1 191 ? -65.876 -11.250 64.720 1.00 38.47 191 LEU A N 1
ATOM 1514 C CA . LEU A 1 191 ? -66.943 -12.049 65.313 1.00 38.47 191 LEU A CA 1
ATOM 1515 C C . LEU A 1 191 ? -68.287 -11.638 64.701 1.00 38.47 191 LEU A C 1
ATOM 1517 O O . LEU A 1 191 ? -68.776 -10.532 64.935 1.00 38.47 191 LEU A O 1
ATOM 1521 N N . VAL A 1 192 ? -68.889 -12.538 63.924 1.00 39.47 192 VAL A N 1
ATOM 1522 C CA . VAL A 1 192 ? -70.227 -12.337 63.359 1.00 39.47 192 VAL A CA 1
ATOM 1523 C C . VAL A 1 192 ? -71.268 -12.453 64.471 1.00 39.47 192 VAL A C 1
ATOM 1525 O O . VAL A 1 192 ? -71.455 -13.517 65.061 1.00 39.47 192 VAL A O 1
ATOM 1528 N N . LEU A 1 193 ? -71.973 -11.353 64.732 1.00 44.72 193 LEU A N 1
ATOM 1529 C CA . LEU A 1 193 ? -73.161 -11.323 65.580 1.00 44.72 193 LEU A CA 1
ATOM 1530 C C . LEU A 1 193 ? -74.294 -12.121 64.920 1.00 44.72 193 LEU A C 1
ATOM 1532 O O . LEU A 1 193 ? -74.938 -11.637 63.995 1.00 44.72 193 LEU A O 1
ATOM 1536 N N . ASN A 1 194 ? -74.565 -13.317 65.442 1.00 37.47 194 ASN A N 1
ATOM 1537 C CA . ASN A 1 194 ? -75.789 -14.071 65.181 1.00 37.47 194 ASN A CA 1
ATOM 1538 C C . ASN A 1 194 ? -76.479 -14.380 66.513 1.00 37.47 194 ASN A C 1
ATOM 1540 O O . ASN A 1 194 ? -76.029 -15.233 67.276 1.00 37.47 194 ASN A O 1
ATOM 1544 N N . THR A 1 195 ? -77.588 -13.694 66.782 1.00 40.25 195 THR A N 1
ATOM 1545 C CA . THR A 1 195 ? -78.571 -14.140 67.776 1.00 40.25 195 THR A CA 1
ATOM 1546 C C . THR A 1 195 ? -79.475 -15.204 67.153 1.00 40.25 195 THR A C 1
ATOM 1548 O O . THR A 1 195 ? -79.768 -15.169 65.957 1.00 40.25 195 THR A O 1
ATOM 1551 N N . PRO A 1 196 ? -79.930 -16.168 67.961 1.00 45.00 196 PRO A N 1
ATOM 1552 C CA . PRO A 1 196 ? -81.379 -16.325 68.082 1.00 45.00 196 PRO A CA 1
ATOM 1553 C C . PRO A 1 196 ? -81.846 -16.368 69.550 1.00 45.00 196 PRO A C 1
ATOM 1555 O O . PRO A 1 196 ? -81.073 -16.152 70.480 1.00 45.00 196 PRO A O 1
ATOM 1558 N N . ALA A 1 197 ? -83.154 -16.554 69.741 1.00 38.34 197 ALA A N 1
ATOM 1559 C CA . ALA A 1 197 ? -83.857 -16.379 71.013 1.00 38.34 197 ALA A CA 1
ATOM 1560 C C . ALA A 1 197 ? -83.848 -17.615 71.946 1.00 38.34 197 ALA A C 1
ATOM 1562 O O . ALA A 1 197 ? -83.378 -18.690 71.582 1.00 38.34 197 ALA A O 1
ATOM 1563 N N . ASN A 1 198 ? -84.495 -17.443 73.111 1.00 39.69 198 ASN A N 1
ATOM 1564 C CA . ASN A 1 198 ? -84.616 -18.351 74.268 1.00 39.69 198 ASN A CA 1
ATOM 1565 C C . ASN A 1 198 ? -83.322 -18.486 75.105 1.00 39.69 198 ASN A C 1
ATOM 1567 O O . ASN A 1 198 ? -82.244 -18.665 74.564 1.00 39.69 198 ASN A O 1
ATOM 1571 N N . SER A 1 199 ? -83.354 -18.404 76.441 1.00 37.62 199 SER A N 1
ATOM 1572 C CA . SER A 1 199 ? -84.476 -18.649 77.369 1.00 37.62 199 SER A CA 1
ATOM 1573 C C . SER A 1 199 ? -84.511 -17.710 78.589 1.00 37.62 199 SER A C 1
ATOM 1575 O O . SER A 1 199 ? -83.488 -17.499 79.237 1.00 37.62 199 SER A O 1
ATOM 1577 N N . ARG A 1 200 ? -85.709 -17.257 78.994 1.00 40.12 200 ARG A N 1
ATOM 1578 C CA . ARG A 1 200 ? -85.966 -16.773 80.367 1.00 40.12 200 ARG A CA 1
ATOM 1579 C C . ARG A 1 200 ? -86.120 -17.956 81.332 1.00 40.12 200 ARG A C 1
ATOM 1581 O O . ARG A 1 200 ? -86.900 -18.860 81.033 1.00 40.12 200 ARG A O 1
ATOM 1588 N N . LYS A 1 201 ? -85.441 -17.885 82.482 1.00 40.47 201 LYS A N 1
ATOM 1589 C CA . LYS A 1 201 ? -85.898 -18.284 83.833 1.00 40.47 201 LYS A CA 1
ATOM 1590 C C . LYS A 1 201 ? -84.792 -17.894 84.823 1.00 40.47 201 LYS A C 1
ATOM 1592 O O . LYS A 1 201 ? -83.680 -18.392 84.714 1.00 40.47 201 LYS A O 1
ATOM 1597 N N . ASP A 1 202 ? -84.941 -16.809 85.576 1.00 38.59 202 ASP A N 1
ATOM 1598 C CA . ASP A 1 202 ? -85.770 -16.678 86.790 1.00 38.59 202 ASP A CA 1
ATOM 1599 C C . ASP A 1 202 ? -85.213 -17.511 87.954 1.00 38.59 202 ASP A C 1
ATOM 1601 O O . ASP A 1 202 ? -85.459 -18.713 88.009 1.00 38.59 202 ASP A O 1
ATOM 1605 N N . LEU A 1 203 ? -84.486 -16.860 88.879 1.00 37.66 203 LEU A N 1
ATOM 1606 C CA . LEU A 1 203 ? -84.350 -17.239 90.300 1.00 37.66 203 LEU A CA 1
ATOM 1607 C C . LEU A 1 203 ? -83.526 -16.190 91.083 1.00 37.66 203 LEU A C 1
ATOM 1609 O O . LEU A 1 203 ? -82.328 -16.343 91.306 1.00 37.66 203 LEU A O 1
ATOM 1613 N N . TRP A 1 204 ? -84.190 -15.121 91.530 1.00 37.88 204 TRP A N 1
ATOM 1614 C CA . TRP A 1 204 ? -83.712 -14.250 92.613 1.00 37.88 204 TRP A CA 1
ATOM 1615 C C . TRP A 1 204 ? -84.883 -13.921 93.544 1.00 37.88 204 TRP A C 1
ATOM 1617 O O . TRP A 1 204 ? -85.846 -13.304 93.107 1.00 37.88 204 TRP A O 1
ATOM 1627 N N . GLY A 1 205 ? -84.759 -14.312 94.817 1.00 35.56 205 GLY A N 1
ATOM 1628 C CA . GLY A 1 205 ? -85.486 -13.759 95.968 1.00 35.56 205 GLY A CA 1
ATOM 1629 C C . GLY A 1 205 ? -87.016 -13.910 96.033 1.00 35.56 205 GLY A C 1
ATOM 1630 O O . GLY A 1 205 ? -87.751 -13.215 95.341 1.00 35.56 205 GLY A O 1
ATOM 1631 N N . GLN A 1 206 ? -87.496 -14.663 97.027 1.00 34.06 206 GLN A N 1
ATOM 1632 C CA . GLN A 1 206 ? -88.718 -14.315 97.770 1.00 34.06 206 GLN A CA 1
ATOM 1633 C C . GLN A 1 206 ? -88.523 -14.567 99.285 1.00 34.06 206 GLN A C 1
ATOM 1635 O O . GLN A 1 206 ? -87.553 -15.236 99.650 1.00 34.06 206 GLN A O 1
ATOM 1640 N N . PRO A 1 207 ? -89.325 -13.929 100.168 1.00 42.06 207 PRO A N 1
ATOM 1641 C CA . PRO A 1 207 ? -88.825 -13.467 101.468 1.00 42.06 207 PRO A CA 1
ATOM 1642 C C . PRO A 1 207 ? -89.418 -14.195 102.693 1.00 42.06 207 PRO A C 1
ATOM 1644 O O . PRO A 1 207 ? -90.133 -15.187 102.584 1.00 42.06 207 PRO A O 1
ATOM 1647 N N . CYS A 1 208 ? -89.110 -13.665 103.881 1.00 35.41 208 CYS A N 1
ATOM 1648 C CA . CYS A 1 208 ? -89.600 -14.109 105.187 1.00 35.41 208 CYS A CA 1
ATOM 1649 C C . CYS A 1 208 ? -91.132 -14.230 105.286 1.00 35.41 208 CYS A C 1
ATOM 1651 O O . CYS A 1 208 ? -91.865 -13.389 104.767 1.00 35.41 208 CYS A O 1
ATOM 1653 N N . SER A 1 209 ? -91.605 -15.191 106.087 1.00 31.91 209 SER A N 1
ATOM 1654 C CA . SER A 1 209 ? -92.954 -15.194 106.676 1.00 31.91 209 SER A CA 1
ATOM 1655 C C . SER A 1 209 ? -92.999 -16.020 107.970 1.00 31.91 209 SER A C 1
ATOM 1657 O O . SER A 1 209 ? -93.059 -17.245 107.950 1.00 31.91 209 SER A O 1
ATOM 1659 N N . THR A 1 210 ? -92.977 -15.326 109.105 1.00 41.16 210 THR A N 1
ATOM 1660 C CA . THR A 1 210 ? -93.682 -15.703 110.348 1.00 41.16 210 THR A CA 1
ATOM 1661 C C . THR A 1 210 ? -95.088 -15.050 110.304 1.00 41.16 210 THR A C 1
ATOM 1663 O O . THR A 1 210 ? -95.262 -14.165 109.460 1.00 41.16 210 THR A O 1
ATOM 1666 N N . PRO A 1 211 ? -96.098 -15.408 111.142 1.00 48.28 211 PRO A N 1
ATOM 1667 C CA . PRO A 1 211 ? -95.979 -15.971 112.496 1.00 48.28 211 PRO A CA 1
ATOM 1668 C C . PRO A 1 211 ? -97.068 -17.011 112.901 1.00 48.28 211 PRO A C 1
ATOM 1670 O O . PRO A 1 211 ? -97.776 -17.552 112.064 1.00 48.28 211 PRO A O 1
ATOM 1673 N N . GLN A 1 212 ? -97.205 -17.217 114.221 1.00 33.03 212 GLN A N 1
ATOM 1674 C CA . GLN A 1 212 ? -98.401 -17.670 114.964 1.00 33.03 212 GLN A CA 1
ATOM 1675 C C . GLN A 1 212 ? -99.001 -19.070 114.703 1.00 33.03 212 GLN A C 1
ATOM 1677 O O . GLN A 1 212 ? -99.756 -19.300 113.766 1.00 33.03 212 GLN A O 1
ATOM 1682 N N . ALA A 1 213 ? -98.859 -19.925 115.721 1.00 34.91 213 ALA A N 1
ATOM 1683 C CA . ALA A 1 213 ? -99.926 -20.801 116.213 1.00 34.91 213 ALA A CA 1
ATOM 1684 C C . ALA A 1 213 ? -99.987 -20.667 117.752 1.00 34.91 213 ALA A C 1
ATOM 1686 O O . ALA A 1 213 ? -98.972 -20.354 118.377 1.00 34.91 213 ALA A O 1
ATOM 1687 N N . ALA A 1 214 ? -101.171 -20.825 118.351 1.00 34.38 214 ALA A N 1
ATOM 1688 C CA . ALA A 1 214 ? -101.474 -20.467 119.747 1.00 34.38 214 ALA A CA 1
ATOM 1689 C C . ALA A 1 214 ? -101.868 -21.708 120.596 1.00 34.38 214 ALA A C 1
ATOM 1691 O O . ALA A 1 214 ? -102.088 -22.772 120.015 1.00 34.38 214 ALA A O 1
ATOM 1692 N N . PRO A 1 215 ? -101.922 -21.623 121.945 1.00 51.31 215 PRO A N 1
ATOM 1693 C CA . PRO A 1 215 ? -102.113 -22.788 122.819 1.00 51.31 215 PRO A CA 1
ATOM 1694 C C . PRO A 1 215 ? -103.590 -23.181 123.011 1.00 51.31 215 PRO A C 1
ATOM 1696 O O . PRO A 1 215 ? -104.497 -22.423 122.671 1.00 51.31 215 PRO A O 1
ATOM 1699 N N . THR A 1 216 ? -103.821 -24.344 123.632 1.00 42.31 216 THR A N 1
ATOM 1700 C CA . THR A 1 216 ? -105.141 -24.815 124.103 1.00 42.31 216 THR A CA 1
ATOM 1701 C C . THR A 1 216 ? -105.048 -25.484 125.482 1.00 42.31 216 THR A C 1
ATOM 1703 O O . THR A 1 216 ? -103.999 -26.012 125.847 1.00 42.31 216 THR A O 1
ATOM 1706 N N . ASP A 1 217 ? -106.157 -25.434 126.228 1.00 32.66 217 ASP A N 1
ATOM 1707 C CA . ASP A 1 217 ? -106.248 -25.545 127.699 1.00 32.66 217 ASP A CA 1
ATOM 1708 C C . ASP A 1 217 ? -106.761 -26.919 128.241 1.00 32.66 217 ASP A C 1
ATOM 1710 O O . ASP A 1 217 ? -107.078 -27.807 127.443 1.00 32.66 217 ASP A O 1
ATOM 1714 N N . PRO A 1 218 ? -106.823 -27.145 129.581 1.00 59.38 218 PRO A N 1
ATOM 1715 C CA . PRO A 1 218 ? -106.931 -28.482 130.196 1.00 59.38 218 PRO A CA 1
ATOM 1716 C C . PRO A 1 218 ? -108.302 -28.837 130.832 1.00 59.38 218 PRO A C 1
ATOM 1718 O O . PRO A 1 218 ? -109.158 -27.972 131.023 1.00 59.38 218 PRO A O 1
ATOM 1721 N N . PRO A 1 219 ? -108.461 -30.083 131.328 1.00 43.81 219 PRO A N 1
ATOM 1722 C CA . PRO A 1 219 ? -109.264 -30.427 132.512 1.00 43.81 219 PRO A CA 1
ATOM 1723 C C . PRO A 1 219 ? -108.344 -30.682 133.738 1.00 43.81 219 PRO A C 1
ATOM 1725 O O . PRO A 1 219 ? -107.298 -31.307 133.592 1.00 43.81 219 PRO A O 1
ATOM 1728 N N . ARG A 1 220 ? -108.522 -30.114 134.943 1.00 35.06 220 ARG A N 1
ATOM 1729 C CA . ARG A 1 220 ? -109.631 -30.110 135.934 1.00 35.06 220 ARG A CA 1
ATOM 1730 C C . ARG A 1 220 ? -109.861 -31.429 136.700 1.00 35.06 220 ARG A C 1
ATOM 1732 O O . ARG A 1 220 ? -110.197 -32.434 136.090 1.00 35.06 220 ARG A O 1
ATOM 1739 N N . GLN A 1 221 ? -109.848 -31.284 138.037 1.00 31.33 221 GLN A N 1
ATOM 1740 C CA . GLN A 1 221 ? -110.372 -32.182 139.090 1.00 31.33 221 GLN A CA 1
ATOM 1741 C C . GLN A 1 221 ? -109.560 -33.479 139.346 1.00 31.33 221 GLN A C 1
ATOM 1743 O O . GLN A 1 221 ? -108.976 -34.035 138.424 1.00 31.33 221 GLN A O 1
ATOM 1748 N N . ASP A 1 222 ? -109.424 -33.986 140.581 1.00 33.97 222 ASP A N 1
ATOM 1749 C CA . ASP A 1 222 ? -109.928 -33.505 141.888 1.00 33.97 222 ASP A CA 1
ATOM 1750 C C . ASP A 1 222 ? -108.992 -33.891 143.060 1.00 33.97 222 ASP A C 1
ATOM 1752 O O . ASP A 1 222 ? -108.166 -34.784 142.908 1.00 33.97 222 ASP A O 1
ATOM 1756 N N . GLU A 1 223 ? -109.165 -33.199 144.199 1.00 31.59 223 GLU A N 1
ATOM 1757 C CA . GLU A 1 223 ? -108.960 -33.595 145.617 1.00 31.59 223 GLU A CA 1
ATOM 1758 C C . GLU A 1 223 ? -107.765 -34.476 146.094 1.00 31.59 223 GLU A C 1
ATOM 1760 O O . GLU A 1 223 ? -107.319 -35.427 145.460 1.00 31.59 223 GLU A O 1
ATOM 1765 N N . GLY A 1 224 ? -107.333 -34.262 147.353 1.00 31.94 224 GLY A N 1
ATOM 1766 C CA . GLY A 1 224 ? -106.743 -35.360 148.154 1.00 31.94 224 GLY A CA 1
ATOM 1767 C C . GLY A 1 224 ? -105.245 -35.334 148.519 1.00 31.94 224 GLY A C 1
ATOM 1768 O O . GLY A 1 224 ? -104.590 -36.373 148.475 1.00 31.94 224 GLY A O 1
ATOM 1769 N N . GLY A 1 225 ? -104.708 -34.186 148.950 1.00 39.25 225 GLY A N 1
ATOM 1770 C CA . GLY A 1 225 ? -103.599 -34.100 149.927 1.00 39.25 225 GLY A CA 1
ATOM 1771 C C . GLY A 1 225 ? -102.253 -34.784 149.608 1.00 39.25 225 GLY A C 1
ATOM 1772 O O . GLY A 1 225 ? -102.015 -35.921 150.011 1.00 39.25 225 GLY A O 1
ATOM 1773 N N . LYS A 1 226 ? -101.303 -34.044 149.007 1.00 37.31 226 LYS A N 1
ATOM 1774 C CA . LYS A 1 226 ? -99.891 -34.472 148.833 1.00 37.31 226 LYS A CA 1
ATOM 1775 C C . LYS A 1 226 ? -98.905 -33.296 148.674 1.00 37.31 226 LYS A C 1
ATOM 1777 O O . LYS A 1 226 ? -98.250 -33.136 147.644 1.00 37.31 226 LYS A O 1
ATOM 1782 N N . ALA A 1 227 ? -98.754 -32.481 149.722 1.00 45.00 227 ALA A N 1
ATOM 1783 C CA . ALA A 1 227 ? -97.828 -31.333 149.734 1.00 45.00 227 ALA A CA 1
ATOM 1784 C C . ALA A 1 227 ? -96.371 -31.720 149.385 1.00 45.00 227 ALA A C 1
ATOM 1786 O O . ALA A 1 227 ? -95.686 -31.006 148.657 1.00 45.00 227 ALA A O 1
ATOM 1787 N N . GLN A 1 228 ? -95.931 -32.910 149.807 1.00 48.47 228 GLN A N 1
ATOM 1788 C CA . GLN A 1 228 ? -94.604 -33.460 149.499 1.00 48.47 228 GLN A CA 1
ATOM 1789 C C . GLN A 1 228 ? -94.418 -33.856 148.018 1.00 48.47 228 GLN A C 1
ATOM 1791 O O . GLN A 1 228 ? -93.292 -34.031 147.561 1.00 48.47 228 GLN A O 1
ATOM 1796 N N . THR A 1 229 ? -95.503 -34.012 147.249 1.00 50.88 229 THR A N 1
ATOM 1797 C CA . THR A 1 229 ? -95.451 -34.411 145.831 1.00 50.88 229 THR A CA 1
ATOM 1798 C C . THR A 1 229 ? -95.533 -33.215 144.885 1.00 50.88 229 THR A C 1
ATOM 1800 O O . THR A 1 229 ? -94.895 -33.254 143.838 1.00 50.88 229 THR A O 1
ATOM 1803 N N . GLN A 1 230 ? -96.224 -32.129 145.261 1.00 55.19 230 GLN A N 1
ATOM 1804 C CA . GLN A 1 230 ? -96.209 -30.881 144.483 1.00 55.19 230 GLN A CA 1
ATOM 1805 C C . GLN A 1 230 ? -94.801 -30.276 144.404 1.00 55.19 230 GLN A C 1
ATOM 1807 O O . GLN A 1 230 ? -94.356 -29.894 143.319 1.00 55.19 230 GLN A O 1
ATOM 1812 N N . GLN A 1 231 ? -94.059 -30.280 145.518 1.00 57.06 231 GLN A N 1
ATOM 1813 C CA . GLN A 1 231 ? -92.648 -29.891 145.516 1.00 57.06 231 GLN A CA 1
ATOM 1814 C C . GLN A 1 231 ? -91.827 -30.796 144.580 1.00 57.06 231 GLN A C 1
ATOM 1816 O O . GLN A 1 231 ? -91.110 -30.291 143.723 1.00 57.06 231 GLN A O 1
ATOM 1821 N N . ALA A 1 232 ? -92.007 -32.120 144.641 1.00 62.53 232 ALA A N 1
ATOM 1822 C CA . ALA A 1 232 ? -91.318 -33.051 143.743 1.00 62.53 232 ALA A CA 1
ATOM 1823 C C . ALA A 1 232 ? -91.680 -32.862 142.251 1.00 62.53 232 ALA A C 1
ATOM 1825 O O . ALA A 1 232 ? -90.843 -33.114 141.385 1.00 62.53 232 ALA A O 1
ATOM 1826 N N . THR A 1 233 ? -92.896 -32.408 141.916 1.00 68.25 233 THR A N 1
ATOM 1827 C CA . THR A 1 233 ? -93.248 -32.044 140.530 1.00 68.25 233 THR A CA 1
ATOM 1828 C C . THR A 1 233 ? -92.648 -30.712 140.094 1.00 68.25 233 THR A C 1
ATOM 1830 O O . THR A 1 233 ? -92.204 -30.619 138.954 1.00 68.25 233 THR A O 1
ATOM 1833 N N . LEU A 1 234 ? -92.560 -29.715 140.981 1.00 73.19 234 LEU A N 1
ATOM 1834 C CA . LEU A 1 234 ? -91.879 -28.450 140.685 1.00 73.19 234 LEU A CA 1
ATOM 1835 C C . LEU A 1 234 ? -90.365 -28.647 140.552 1.00 73.19 234 LEU A C 1
ATOM 1837 O O . LEU A 1 234 ? -89.770 -28.116 139.624 1.00 73.19 234 LEU A O 1
ATOM 1841 N N . GLU A 1 235 ? -89.748 -29.486 141.386 1.00 77.12 235 GLU A N 1
ATOM 1842 C CA . GLU A 1 235 ? -88.340 -29.870 141.239 1.00 77.12 235 GLU A CA 1
ATOM 1843 C C . GLU A 1 235 ? -88.083 -30.646 139.940 1.00 77.12 235 GLU A C 1
ATOM 1845 O O . GLU A 1 235 ? -87.060 -30.425 139.299 1.00 77.12 235 GLU A O 1
ATOM 1850 N N . ARG A 1 236 ? -89.000 -31.521 139.501 1.00 78.00 236 ARG A N 1
ATOM 1851 C CA . ARG A 1 236 ? -88.902 -32.174 138.179 1.00 78.00 236 ARG A CA 1
ATOM 1852 C C . ARG A 1 236 ? -89.083 -31.189 137.027 1.00 78.00 236 ARG A C 1
ATOM 1854 O O . ARG A 1 236 ? -88.374 -31.309 136.037 1.00 78.00 236 ARG A O 1
ATOM 1861 N N . ALA A 1 237 ? -90.000 -30.230 137.146 1.00 78.75 237 ALA A N 1
ATOM 1862 C CA . ALA A 1 237 ? -90.194 -29.190 136.140 1.00 78.75 237 ALA A CA 1
ATOM 1863 C C . ALA A 1 237 ? -88.974 -28.257 136.055 1.00 78.75 237 ALA A C 1
ATOM 1865 O O . ALA A 1 237 ? -88.529 -27.959 134.952 1.00 78.75 237 ALA A O 1
ATOM 1866 N N . SER A 1 238 ? -88.389 -27.877 137.198 1.00 81.94 238 SER A N 1
ATOM 1867 C CA . SER A 1 238 ? -87.144 -27.102 137.271 1.00 81.94 238 SER A CA 1
ATOM 1868 C C . SER A 1 238 ? -85.992 -27.870 136.628 1.00 81.94 238 SER A C 1
ATOM 1870 O O . SER A 1 238 ? -85.426 -27.387 135.657 1.00 81.94 238 SER A O 1
ATOM 1872 N N . ARG A 1 239 ? -85.740 -29.124 137.035 1.00 82.38 239 ARG A N 1
ATOM 1873 C CA . ARG A 1 239 ? -84.700 -29.975 136.425 1.00 82.38 239 ARG A CA 1
ATOM 1874 C C . ARG A 1 239 ? -84.921 -30.187 134.925 1.00 82.38 239 ARG A C 1
ATOM 1876 O O . ARG A 1 239 ? -83.978 -30.074 134.157 1.00 82.38 239 ARG A O 1
ATOM 1883 N N . SER A 1 240 ? -86.160 -30.403 134.476 1.00 84.50 240 SER A N 1
ATOM 1884 C CA . SER A 1 240 ? -86.471 -30.504 133.043 1.00 84.50 240 SER A CA 1
ATOM 1885 C C . SER A 1 240 ? -86.248 -29.184 132.296 1.00 84.50 240 SER A C 1
ATOM 1887 O O . SER A 1 240 ? -85.845 -29.217 131.135 1.00 84.50 240 SER A O 1
ATOM 1889 N N . ALA A 1 241 ? -86.506 -28.033 132.920 1.00 82.69 241 ALA A N 1
ATOM 1890 C CA . ALA A 1 241 ? -86.217 -26.721 132.347 1.00 82.69 241 ALA A CA 1
ATOM 1891 C C . ALA A 1 241 ? -84.708 -26.418 132.356 1.00 82.69 241 ALA A C 1
ATOM 1893 O O . ALA A 1 241 ? -84.205 -25.831 131.407 1.00 82.69 241 ALA A O 1
ATOM 1894 N N . GLU A 1 242 ? -83.969 -26.867 133.370 1.00 88.31 242 GLU A N 1
ATOM 1895 C CA . GLU A 1 242 ? -82.507 -26.795 133.474 1.00 88.31 242 GLU A CA 1
ATOM 1896 C C . GLU A 1 242 ? -81.826 -27.698 132.429 1.00 88.31 242 GLU A C 1
ATOM 1898 O O . GLU A 1 242 ? -80.881 -27.268 131.772 1.00 88.31 242 GLU A O 1
ATOM 1903 N N . GLU A 1 243 ? -82.337 -28.909 132.193 1.00 88.81 243 GLU A N 1
ATOM 1904 C CA . GLU A 1 243 ? -81.890 -29.827 131.133 1.00 88.81 243 GLU A CA 1
ATOM 1905 C C . GLU A 1 243 ? -82.184 -29.273 129.727 1.00 88.81 243 GLU A C 1
ATOM 1907 O O . GLU A 1 243 ? -81.346 -29.377 128.820 1.00 88.81 243 GLU A O 1
ATOM 1912 N N . GLN A 1 244 ? -83.346 -28.634 129.542 1.00 88.00 244 GLN A N 1
ATOM 1913 C CA . GLN A 1 244 ? -83.698 -27.925 128.308 1.00 88.00 244 GLN A CA 1
ATOM 1914 C C . GLN A 1 244 ? -82.818 -26.686 128.102 1.00 88.00 244 GLN A C 1
ATOM 1916 O O . GLN A 1 244 ? -82.235 -26.544 127.031 1.00 88.00 244 GLN A O 1
ATOM 1921 N N . LEU A 1 245 ? -82.639 -25.834 129.115 1.00 89.88 245 LEU A N 1
ATOM 1922 C CA . LEU A 1 245 ? -81.756 -24.662 129.066 1.00 89.88 245 LEU A CA 1
ATOM 1923 C C . LEU A 1 245 ? -80.295 -25.062 128.847 1.00 89.88 245 LEU A C 1
ATOM 1925 O O . LEU A 1 245 ? -79.612 -24.426 128.053 1.00 89.88 245 LEU A O 1
ATOM 1929 N N . GLY A 1 246 ? -79.824 -26.137 129.479 1.00 91.31 246 GLY A N 1
ATOM 1930 C CA . GLY A 1 246 ? -78.501 -26.714 129.248 1.00 91.31 246 GLY A CA 1
ATOM 1931 C C . GLY A 1 246 ? -78.342 -27.264 127.829 1.00 91.31 246 GLY A C 1
ATOM 1932 O O . GLY A 1 246 ? -77.266 -27.163 127.244 1.00 91.31 246 GLY A O 1
ATOM 1933 N N . THR A 1 247 ? -79.414 -27.788 127.233 1.00 92.00 247 THR A N 1
ATOM 1934 C CA . THR A 1 247 ? -79.412 -28.265 125.842 1.00 92.00 247 THR A CA 1
ATOM 1935 C C . THR A 1 247 ? -79.488 -27.125 124.829 1.00 92.00 247 THR A C 1
ATOM 1937 O O . THR A 1 247 ? -78.729 -27.146 123.866 1.00 92.00 247 THR A O 1
ATOM 1940 N N . VAL A 1 248 ? -80.301 -26.094 125.069 1.00 91.94 248 VAL A N 1
ATOM 1941 C CA . VAL A 1 248 ? -80.339 -24.867 124.255 1.00 91.94 248 VAL A CA 1
ATOM 1942 C C . VAL A 1 248 ? -79.018 -24.102 124.366 1.00 91.94 248 VAL A C 1
ATOM 1944 O O . VAL A 1 248 ? -78.500 -23.639 123.355 1.00 91.94 248 VAL A O 1
ATOM 1947 N N . ARG A 1 249 ? -78.417 -24.029 125.561 1.00 93.75 249 ARG A N 1
ATOM 1948 C CA . ARG A 1 249 ? -77.067 -23.489 125.780 1.00 93.75 249 ARG A CA 1
ATOM 1949 C C . ARG A 1 249 ? -76.032 -24.252 124.956 1.00 93.75 249 ARG A C 1
ATOM 1951 O O . ARG A 1 249 ? -75.293 -23.618 124.215 1.00 93.75 249 ARG A O 1
ATOM 1958 N N . ARG A 1 250 ? -76.021 -25.587 125.024 1.00 92.94 250 ARG A N 1
ATOM 1959 C CA . ARG A 1 250 ? -75.096 -26.426 124.244 1.00 92.94 250 ARG A CA 1
ATOM 1960 C C . ARG A 1 250 ? -75.291 -26.241 122.738 1.00 92.94 250 ARG A C 1
ATOM 1962 O O . ARG A 1 250 ? -74.318 -26.061 122.024 1.00 92.94 250 ARG A O 1
ATOM 1969 N N . GLN A 1 251 ? -76.537 -26.197 122.262 1.00 93.00 251 GLN A N 1
ATOM 1970 C CA . GLN A 1 251 ? -76.858 -25.915 120.857 1.00 93.00 251 GLN A CA 1
ATOM 1971 C C . GLN A 1 251 ? -76.424 -24.506 120.427 1.00 93.00 251 GLN A C 1
ATOM 1973 O O . GLN A 1 251 ? -75.977 -24.325 119.297 1.00 93.00 251 GLN A O 1
ATOM 1978 N N . LEU A 1 252 ? -76.523 -23.510 121.313 1.00 94.25 252 LEU A N 1
ATOM 1979 C CA . LEU A 1 252 ? -76.025 -22.156 121.070 1.00 94.25 252 LEU A CA 1
ATOM 1980 C C . LEU A 1 252 ? -74.490 -22.122 121.044 1.00 94.25 252 LEU A C 1
ATOM 1982 O O . LEU A 1 252 ? -73.921 -21.473 120.175 1.00 94.25 252 LEU A O 1
ATOM 1986 N N . GLU A 1 253 ? -73.819 -22.841 121.942 1.00 94.12 253 GLU A N 1
ATOM 1987 C CA . GLU A 1 253 ? -72.358 -22.987 121.984 1.00 94.12 253 GLU A CA 1
ATOM 1988 C C . GLU A 1 253 ? -71.841 -23.716 120.722 1.00 94.12 253 GLU A C 1
ATOM 1990 O O . GLU A 1 253 ? -70.972 -23.189 120.027 1.00 94.12 253 GLU A O 1
ATOM 1995 N N . GLU A 1 254 ? -72.473 -24.823 120.317 1.00 95.19 254 GLU A N 1
ATOM 1996 C CA . GLU A 1 254 ? -72.241 -25.516 119.038 1.00 95.19 254 GLU A CA 1
ATOM 1997 C C . GLU A 1 254 ? -72.497 -24.607 117.819 1.00 95.19 254 GLU A C 1
ATOM 1999 O O . GLU A 1 254 ? -71.738 -24.636 116.846 1.00 95.19 254 GLU A O 1
ATOM 2004 N N . ALA A 1 255 ? -73.547 -23.777 117.848 1.00 93.69 255 ALA A N 1
ATOM 2005 C CA . ALA A 1 255 ? -73.862 -22.836 116.774 1.00 93.69 255 ALA A CA 1
ATOM 2006 C C . ALA A 1 255 ? -72.863 -21.669 116.700 1.00 93.69 255 ALA A C 1
ATOM 2008 O O . ALA A 1 255 ? -72.484 -21.271 115.597 1.00 93.69 255 ALA A O 1
ATOM 2009 N N . MET A 1 256 ? -72.398 -21.153 117.843 1.00 95.12 256 MET A N 1
ATOM 2010 C CA . MET A 1 256 ? -71.348 -20.133 117.919 1.00 95.12 256 MET A CA 1
ATOM 2011 C C . MET A 1 256 ? -70.017 -20.680 117.400 1.00 95.12 256 MET A C 1
ATOM 2013 O O . MET A 1 256 ? -69.403 -20.048 116.541 1.00 95.12 256 MET A O 1
ATOM 2017 N N . GLU A 1 257 ? -69.609 -21.883 117.819 1.00 95.94 257 GLU A N 1
ATOM 2018 C CA . GLU A 1 257 ? -68.437 -22.566 117.262 1.00 95.94 257 GLU A CA 1
ATOM 2019 C C . GLU A 1 257 ? -68.572 -22.788 115.752 1.00 95.94 257 GLU A C 1
ATOM 2021 O O . GLU A 1 257 ? -67.650 -22.503 114.987 1.00 95.94 257 GLU A O 1
ATOM 2026 N N . LYS A 1 258 ? -69.728 -23.277 115.288 1.00 96.06 258 LYS A N 1
ATOM 2027 C CA . LYS A 1 258 ? -69.986 -23.491 113.861 1.00 96.06 258 LYS A CA 1
ATOM 2028 C C . LYS A 1 258 ? -69.912 -22.182 113.076 1.00 96.06 258 LYS A C 1
ATOM 2030 O O . LYS A 1 258 ? -69.326 -22.177 111.995 1.00 96.06 258 LYS A O 1
ATOM 2035 N N . ASN A 1 259 ? -70.445 -21.083 113.610 1.00 95.00 259 ASN A N 1
ATOM 2036 C CA . ASN A 1 259 ? -70.336 -19.768 112.986 1.00 95.00 259 ASN A CA 1
ATOM 2037 C C . ASN A 1 259 ? -68.875 -19.290 112.948 1.00 95.00 259 ASN A C 1
ATOM 2039 O O . ASN A 1 259 ? -68.385 -18.931 111.883 1.00 95.00 259 ASN A O 1
ATOM 2043 N N . GLN A 1 260 ? -68.130 -19.405 114.051 1.00 96.50 260 GLN A N 1
ATOM 2044 C CA . GLN A 1 260 ? -66.708 -19.050 114.112 1.00 96.50 260 GLN A CA 1
ATOM 2045 C C . GLN A 1 260 ? -65.861 -19.855 113.105 1.00 96.50 260 GLN A C 1
ATOM 2047 O O . GLN A 1 260 ? -65.025 -19.287 112.399 1.00 96.50 260 GLN A O 1
ATOM 2052 N N . ARG A 1 261 ? -66.114 -21.165 112.966 1.00 96.31 261 ARG A N 1
ATOM 2053 C CA . ARG A 1 261 ? -65.479 -22.029 111.952 1.00 96.31 261 ARG A CA 1
ATOM 2054 C C . ARG A 1 261 ? -65.856 -21.616 110.519 1.00 96.31 261 ARG A C 1
ATOM 2056 O O . ARG A 1 261 ? -65.028 -21.719 109.614 1.00 96.31 261 ARG A O 1
ATOM 2063 N N . MET A 1 262 ? -67.082 -21.136 110.291 1.00 94.69 262 MET A N 1
ATOM 2064 C CA . MET A 1 262 ? -67.520 -20.614 108.988 1.00 94.69 262 MET A CA 1
ATOM 2065 C C . MET A 1 262 ? -66.914 -19.238 108.676 1.00 94.69 262 MET A C 1
ATOM 2067 O O . MET A 1 262 ? -66.482 -19.023 107.548 1.00 94.69 262 MET A O 1
ATOM 2071 N N . GLU A 1 263 ? -66.780 -18.341 109.655 1.00 96.56 263 GLU A N 1
ATOM 2072 C CA . GLU A 1 263 ? -66.061 -17.069 109.506 1.00 96.56 263 GLU A CA 1
ATOM 2073 C C . GLU A 1 263 ? -64.573 -17.278 109.201 1.00 96.56 263 GLU A C 1
ATOM 2075 O O . GLU A 1 263 ? -64.019 -16.602 108.336 1.00 96.56 263 GLU A O 1
ATOM 2080 N N . GLN A 1 264 ? -63.919 -18.229 109.878 1.00 96.44 264 GLN A N 1
ATOM 2081 C CA . GLN A 1 264 ? -62.535 -18.617 109.584 1.00 96.44 264 GLN A CA 1
ATOM 2082 C C . GLN A 1 264 ? -62.400 -19.158 108.153 1.00 96.44 264 GLN A C 1
ATOM 2084 O O . GLN A 1 264 ? -61.486 -18.758 107.433 1.00 96.44 264 GLN A O 1
ATOM 2089 N N . ARG A 1 265 ? -63.340 -20.003 107.703 1.00 96.94 265 ARG A N 1
ATOM 2090 C CA . ARG A 1 265 ? -63.396 -20.483 106.312 1.00 96.94 265 ARG A CA 1
ATOM 2091 C C . ARG A 1 265 ? -63.626 -19.359 105.304 1.00 96.94 265 ARG A C 1
ATOM 2093 O O . ARG A 1 265 ? -62.960 -19.346 104.276 1.00 96.94 265 ARG A O 1
ATOM 2100 N N . LEU A 1 266 ? -64.517 -18.409 105.588 1.00 96.06 266 LEU A N 1
ATOM 2101 C CA . LEU A 1 266 ? -64.749 -17.251 104.720 1.00 96.06 266 LEU A CA 1
ATOM 2102 C C . LEU A 1 266 ? -63.493 -16.381 104.600 1.00 96.06 266 LEU A C 1
ATOM 2104 O O . LEU A 1 266 ? -63.132 -16.015 103.487 1.00 96.06 266 LEU A O 1
ATOM 2108 N N . LYS A 1 267 ? -62.782 -16.130 105.707 1.00 97.19 267 LYS A N 1
ATOM 2109 C CA . LYS A 1 267 ? -61.501 -15.400 105.712 1.00 97.19 267 LYS A CA 1
ATOM 2110 C C . LYS A 1 267 ? -60.410 -16.135 104.922 1.00 97.19 267 LYS A C 1
ATOM 2112 O O . LYS A 1 267 ? -59.690 -15.496 104.163 1.00 97.19 267 LYS A O 1
ATOM 2117 N N . ALA A 1 268 ? -60.323 -17.462 105.043 1.00 95.44 268 ALA A N 1
ATOM 2118 C CA . ALA A 1 268 ? -59.385 -18.277 104.266 1.00 95.44 268 ALA A CA 1
ATOM 2119 C C . ALA A 1 268 ? -59.698 -18.264 102.758 1.00 95.44 268 ALA A C 1
ATOM 2121 O O . ALA A 1 268 ? -58.799 -18.083 101.945 1.00 95.44 268 ALA A O 1
ATOM 2122 N N . ILE A 1 269 ? -60.974 -18.380 102.375 1.00 96.00 269 ILE A N 1
ATOM 2123 C CA . ILE A 1 269 ? -61.396 -18.274 100.968 1.00 96.00 269 ILE A CA 1
ATOM 2124 C C . ILE A 1 269 ? -61.152 -16.852 100.438 1.00 96.00 269 ILE A C 1
ATOM 2126 O O . ILE A 1 269 ? -60.748 -16.687 99.293 1.00 96.00 269 ILE A O 1
ATOM 2130 N N . GLN A 1 270 ? -61.359 -15.810 101.249 1.00 95.88 270 GLN A N 1
ATOM 2131 C CA . GLN A 1 270 ? -61.064 -14.427 100.859 1.00 95.88 270 GLN A CA 1
ATOM 2132 C C . GLN A 1 270 ? -59.571 -14.223 100.566 1.00 95.88 270 GLN A C 1
ATOM 2134 O O . GLN A 1 270 ? -59.248 -13.708 99.496 1.00 95.88 270 GLN A O 1
ATOM 2139 N N . SER A 1 271 ? -58.669 -14.686 101.440 1.00 96.69 271 SER A N 1
ATOM 2140 C CA . SER A 1 271 ? -57.223 -14.573 101.204 1.00 96.69 271 SER A CA 1
ATOM 2141 C C . SER A 1 271 ? -56.736 -15.455 100.046 1.00 96.69 271 SER A C 1
ATOM 2143 O O . SER A 1 271 ? -55.868 -15.035 99.282 1.00 96.69 271 SER A O 1
ATOM 2145 N N . GLU A 1 272 ? -57.338 -16.629 99.833 1.00 95.94 272 GLU A N 1
ATOM 2146 C CA . GLU A 1 272 ? -57.098 -17.468 98.651 1.00 95.94 272 GLU A CA 1
ATOM 2147 C C . GLU A 1 272 ? -57.519 -16.746 97.357 1.00 95.94 272 GLU A C 1
ATOM 2149 O O . GLU A 1 272 ? -56.716 -16.624 96.432 1.00 95.94 272 GLU A O 1
ATOM 2154 N N . ARG A 1 273 ? -58.719 -16.142 97.317 1.00 95.69 273 ARG A N 1
ATOM 2155 C CA . ARG A 1 273 ? -59.190 -15.308 96.190 1.00 95.69 273 ARG A CA 1
ATOM 2156 C C . ARG A 1 273 ? -58.379 -14.023 95.990 1.00 95.69 273 ARG A C 1
ATOM 2158 O O . ARG A 1 273 ? -58.450 -13.419 94.918 1.00 95.69 273 ARG A O 1
ATOM 2165 N N . GLU A 1 274 ? -57.656 -13.546 96.997 1.00 97.19 274 GLU A N 1
ATOM 2166 C CA . GLU A 1 274 ? -56.708 -12.428 96.874 1.00 97.19 274 GLU A CA 1
ATOM 2167 C C . GLU A 1 274 ? -55.369 -12.895 96.301 1.00 97.19 274 GLU A C 1
ATOM 2169 O O . GLU A 1 274 ? -54.847 -12.255 95.388 1.00 97.19 274 GLU A O 1
ATOM 2174 N N . CYS A 1 275 ? -54.876 -14.055 96.739 1.00 97.31 275 CYS A N 1
ATOM 2175 C CA . CYS A 1 275 ? -53.691 -14.698 96.179 1.00 97.31 275 CYS A CA 1
ATOM 2176 C C . CYS A 1 275 ? -53.893 -15.082 94.701 1.00 97.31 275 CYS A C 1
ATOM 2178 O O . CYS A 1 275 ? -53.059 -14.739 93.866 1.00 97.31 275 CYS A O 1
ATOM 2180 N N . GLU A 1 276 ? -55.025 -15.698 94.340 1.00 96.31 276 GLU A N 1
ATOM 2181 C CA . GLU A 1 276 ? -55.394 -15.989 92.945 1.00 96.31 276 GLU A CA 1
ATOM 2182 C C . GLU A 1 276 ? -55.376 -14.727 92.071 1.00 96.31 276 GLU A C 1
ATOM 2184 O O . GLU A 1 276 ? -54.748 -14.717 91.008 1.00 96.31 276 GLU A O 1
ATOM 2189 N N . ARG A 1 277 ? -56.030 -13.644 92.524 1.00 97.56 277 ARG A N 1
ATOM 2190 C CA . ARG A 1 277 ? -56.047 -12.362 91.805 1.00 97.56 277 ARG A CA 1
ATOM 2191 C C . ARG A 1 277 ? -54.636 -11.814 91.635 1.00 97.56 277 ARG A C 1
ATOM 2193 O O . ARG A 1 277 ? -54.238 -11.551 90.502 1.00 97.56 277 ARG A O 1
ATOM 2200 N N . HIS A 1 278 ? -53.858 -11.725 92.712 1.00 96.62 278 HIS A N 1
ATOM 2201 C CA . HIS A 1 278 ? -52.490 -11.211 92.674 1.00 96.62 278 HIS A CA 1
ATOM 2202 C C . HIS A 1 278 ? -51.566 -12.037 91.763 1.00 96.62 278 HIS A C 1
ATOM 2204 O O . HIS A 1 278 ? -50.789 -11.464 90.994 1.00 96.62 278 HIS A O 1
ATOM 2210 N N . ASN A 1 279 ? -51.696 -13.366 91.774 1.00 97.50 279 ASN A N 1
ATOM 2211 C CA . ASN A 1 279 ? -50.968 -14.262 90.877 1.00 97.50 279 ASN A CA 1
ATOM 2212 C C . ASN A 1 279 ? -51.389 -14.051 89.415 1.00 97.50 279 ASN A C 1
ATOM 2214 O O . ASN A 1 279 ? -50.528 -13.950 88.542 1.00 97.50 279 ASN A O 1
ATOM 2218 N N . SER A 1 280 ? -52.692 -13.919 89.139 1.00 95.50 280 SER A N 1
ATOM 2219 C CA . SER A 1 280 ? -53.202 -13.672 87.782 1.00 95.50 280 SER A CA 1
ATOM 2220 C C . SER A 1 280 ? -52.772 -12.307 87.228 1.00 95.50 280 SER A C 1
ATOM 2222 O O . SER A 1 280 ? -52.355 -12.213 86.075 1.00 95.50 280 SER A O 1
ATOM 2224 N N . GLU A 1 281 ? -52.780 -11.256 88.054 1.00 97.12 281 GLU A N 1
ATOM 2225 C CA . GLU A 1 281 ? -52.294 -9.927 87.680 1.00 97.12 281 GLU A CA 1
ATOM 2226 C C . GLU A 1 281 ? -50.783 -9.909 87.454 1.00 97.12 281 GLU A C 1
ATOM 2228 O O . GLU A 1 281 ? -50.319 -9.284 86.501 1.00 97.12 281 GLU A O 1
ATOM 2233 N N . SER A 1 282 ? -50.015 -10.589 88.307 1.00 96.25 282 SER A N 1
ATOM 2234 C CA . SER A 1 282 ? -48.559 -10.688 88.175 1.00 96.25 282 SER A CA 1
ATOM 2235 C C . SER A 1 282 ? -48.169 -11.470 86.921 1.00 96.25 282 SER A C 1
ATOM 2237 O O . SER A 1 282 ? -47.313 -11.023 86.160 1.00 96.25 282 SER A O 1
ATOM 2239 N N . ALA A 1 283 ? -48.862 -12.576 86.630 1.00 97.06 283 ALA A N 1
ATOM 2240 C CA . ALA A 1 283 ? -48.698 -13.316 85.382 1.00 97.06 283 ALA A CA 1
ATOM 2241 C C . ALA A 1 283 ? -49.074 -12.467 84.154 1.00 97.06 283 ALA A C 1
ATOM 2243 O O . ALA A 1 283 ? -48.355 -12.488 83.154 1.00 97.06 283 ALA A O 1
ATOM 2244 N N . ARG A 1 284 ? -50.153 -11.669 84.227 1.00 97.62 284 ARG A N 1
ATOM 2245 C CA . ARG A 1 284 ? -50.543 -10.755 83.142 1.00 97.62 284 ARG A CA 1
ATOM 2246 C C . ARG A 1 284 ? -49.494 -9.667 82.908 1.00 97.62 284 ARG A C 1
ATOM 2248 O O . ARG A 1 284 ? -49.113 -9.451 81.763 1.00 97.62 284 ARG A O 1
ATOM 2255 N N . LYS A 1 285 ? -48.992 -9.027 83.970 1.00 97.56 285 LYS A N 1
ATOM 2256 C CA . LYS A 1 285 ? -47.928 -8.006 83.903 1.00 97.56 285 LYS A CA 1
ATOM 2257 C C . LYS A 1 285 ? -46.648 -8.583 83.290 1.00 97.56 285 LYS A C 1
ATOM 2259 O O . LYS A 1 285 ? -46.148 -8.019 82.324 1.00 97.56 285 LYS A O 1
ATOM 2264 N N . ALA A 1 286 ? -46.206 -9.760 83.738 1.00 96.88 286 ALA A N 1
ATOM 2265 C CA . ALA A 1 286 ? -45.036 -10.441 83.179 1.00 96.88 286 ALA A CA 1
ATOM 2266 C C . ALA A 1 286 ? -45.203 -10.830 81.693 1.00 96.88 286 ALA A C 1
ATOM 2268 O O . ALA A 1 286 ? -44.233 -10.816 80.935 1.00 96.88 286 ALA A O 1
ATOM 2269 N N . LEU A 1 287 ? -46.421 -11.163 81.245 1.00 96.50 287 LEU A N 1
ATOM 2270 C CA . LEU A 1 287 ? -46.712 -11.386 79.824 1.00 96.50 287 LEU A CA 1
ATOM 2271 C C . LEU A 1 287 ? -46.730 -10.076 79.022 1.00 96.50 287 LEU A C 1
ATOM 2273 O O . LEU A 1 287 ? -46.147 -10.034 77.942 1.00 96.50 287 LEU A O 1
ATOM 2277 N N . GLU A 1 288 ? -47.333 -9.002 79.541 1.00 97.50 288 GLU A N 1
ATOM 2278 C CA . GLU A 1 288 ? -47.283 -7.680 78.901 1.00 97.50 288 GLU A CA 1
ATOM 2279 C C . GLU A 1 288 ? -45.843 -7.151 78.773 1.00 97.50 288 GLU A C 1
ATOM 2281 O O . GLU A 1 288 ? -45.487 -6.568 77.752 1.00 97.50 288 GLU A O 1
ATOM 2286 N N . GLU A 1 289 ? -45.001 -7.359 79.786 1.00 97.56 289 GLU A N 1
ATOM 2287 C CA . GLU A 1 289 ? -43.591 -6.958 79.771 1.00 97.56 289 GLU A CA 1
ATOM 2288 C C . GLU A 1 289 ? -42.789 -7.749 78.734 1.00 97.56 289 GLU A C 1
ATOM 2290 O O . GLU A 1 289 ? -42.112 -7.132 77.914 1.00 97.56 289 GLU A O 1
ATOM 2295 N N . ARG A 1 290 ? -42.949 -9.080 78.677 1.00 97.25 290 ARG A N 1
ATOM 2296 C CA . ARG A 1 290 ? -42.331 -9.936 77.644 1.00 97.25 290 ARG A CA 1
ATOM 2297 C C . ARG A 1 290 ? -42.790 -9.598 76.225 1.00 97.25 290 ARG A C 1
ATOM 2299 O O . ARG A 1 290 ? -42.003 -9.709 75.289 1.00 97.25 290 ARG A O 1
ATOM 2306 N N . MET A 1 291 ? -44.047 -9.189 76.042 1.00 95.06 291 MET A N 1
ATOM 2307 C CA . MET A 1 291 ? -44.530 -8.712 74.742 1.00 95.06 291 MET A CA 1
ATOM 2308 C C . MET A 1 291 ? -43.872 -7.380 74.365 1.00 95.06 291 MET A C 1
ATOM 2310 O O . MET A 1 291 ? -43.313 -7.278 73.277 1.00 95.06 291 MET A O 1
ATOM 2314 N N . ARG A 1 292 ? -43.821 -6.406 75.285 1.00 97.88 292 ARG A N 1
ATOM 2315 C CA . ARG A 1 292 ? -43.109 -5.129 75.076 1.00 97.88 292 ARG A CA 1
ATOM 2316 C C . ARG A 1 292 ? -41.603 -5.316 74.861 1.00 97.88 292 ARG A C 1
ATOM 2318 O O . ARG A 1 292 ? -40.969 -4.494 74.211 1.00 97.88 292 ARG A O 1
ATOM 2325 N N . GLU A 1 293 ? -40.993 -6.346 75.440 1.00 96.50 293 GLU A N 1
ATOM 2326 C CA . GLU A 1 293 ? -39.588 -6.704 75.216 1.00 96.50 293 GLU A CA 1
ATOM 2327 C C . GLU A 1 293 ? -39.376 -7.194 73.780 1.00 96.50 293 GLU A C 1
ATOM 2329 O O . GLU A 1 293 ? -38.631 -6.558 73.037 1.00 96.50 293 GLU A O 1
ATOM 2334 N N . ARG A 1 294 ? -40.157 -8.186 73.334 1.00 95.88 294 ARG A N 1
ATOM 2335 C CA . ARG A 1 294 ? -40.151 -8.677 71.943 1.00 95.88 294 ARG A CA 1
ATOM 2336 C C . ARG A 1 294 ? -40.480 -7.604 70.908 1.00 95.88 294 ARG A C 1
ATOM 2338 O O . ARG A 1 294 ? -39.914 -7.601 69.819 1.00 95.88 294 ARG A O 1
ATOM 2345 N N . GLU A 1 295 ? -41.373 -6.672 71.234 1.00 97.12 295 GLU A N 1
ATOM 2346 C CA . GLU A 1 295 ? -41.656 -5.504 70.393 1.00 97.12 295 GLU A CA 1
ATOM 2347 C C . GLU A 1 295 ? -40.429 -4.590 70.257 1.00 97.12 295 GLU A C 1
ATOM 2349 O O . GLU A 1 295 ? -40.190 -4.059 69.173 1.00 97.12 295 GLU A O 1
ATOM 2354 N N . ARG A 1 296 ? -39.617 -4.412 71.310 1.00 97.69 296 ARG A N 1
ATOM 2355 C CA . ARG A 1 296 ? -38.362 -3.641 71.234 1.00 97.69 296 ARG A CA 1
ATOM 2356 C C . ARG A 1 296 ? -37.274 -4.391 70.469 1.00 97.69 296 ARG A C 1
ATOM 2358 O O . ARG A 1 296 ? -36.608 -3.764 69.652 1.00 97.69 296 ARG A O 1
ATOM 2365 N N . GLU A 1 297 ? -37.129 -5.698 70.690 1.00 97.06 297 GLU A N 1
ATOM 2366 C CA . GLU A 1 297 ? -36.212 -6.568 69.935 1.00 97.06 297 GLU A CA 1
ATOM 2367 C C . GLU A 1 297 ? -36.535 -6.506 68.435 1.00 97.06 297 GLU A C 1
ATOM 2369 O O . GLU A 1 297 ? -35.712 -6.060 67.641 1.00 97.06 297 GLU A O 1
ATOM 2374 N N . SER A 1 298 ? -37.784 -6.791 68.053 1.00 95.44 298 SER A N 1
ATOM 2375 C CA . SER A 1 298 ? -38.226 -6.751 66.655 1.00 95.44 298 SER A CA 1
ATOM 2376 C C . SER A 1 298 ? -38.085 -5.359 66.020 1.00 95.44 298 SER A C 1
ATOM 2378 O O . SER A 1 298 ? -37.684 -5.253 64.861 1.00 95.44 298 SER A O 1
ATOM 2380 N N . ASN A 1 299 ? -38.340 -4.273 66.762 1.00 97.31 299 ASN A N 1
ATOM 2381 C CA . ASN A 1 299 ? -38.067 -2.918 66.271 1.00 97.31 299 ASN A CA 1
ATOM 2382 C C . ASN A 1 299 ? -36.562 -2.617 66.151 1.00 97.31 299 ASN A C 1
ATOM 2384 O O . ASN A 1 299 ? -36.175 -1.839 65.278 1.00 97.31 299 ASN A O 1
ATOM 2388 N N . SER A 1 300 ? -35.702 -3.203 66.986 1.00 97.62 300 SER A N 1
ATOM 2389 C CA . SER A 1 300 ? -34.245 -3.107 66.833 1.00 97.62 300 SER A CA 1
ATOM 2390 C C . SER A 1 300 ? -33.797 -3.817 65.555 1.00 97.62 300 SER A C 1
ATOM 2392 O O . SER A 1 300 ? -33.142 -3.198 64.716 1.00 97.62 300 SER A O 1
ATOM 2394 N N . ASP A 1 301 ? -34.240 -5.056 65.349 1.00 95.94 301 ASP A N 1
ATOM 2395 C CA . ASP A 1 301 ? -33.896 -5.877 64.184 1.00 95.94 301 ASP A CA 1
ATOM 2396 C C . ASP A 1 301 ? -34.385 -5.246 62.873 1.00 95.94 301 ASP A C 1
ATOM 2398 O O . ASP A 1 301 ? -33.625 -5.133 61.912 1.00 95.94 301 ASP A O 1
ATOM 2402 N N . LEU A 1 302 ? -35.616 -4.718 62.843 1.00 95.69 302 LEU A N 1
ATOM 2403 C CA . LEU A 1 302 ? -36.135 -3.959 61.698 1.00 95.69 302 LEU A CA 1
ATOM 2404 C C . LEU A 1 302 ? -35.303 -2.701 61.401 1.00 95.69 302 LEU A C 1
ATOM 2406 O O . LEU A 1 302 ? -35.152 -2.325 60.238 1.00 95.69 302 LEU A O 1
ATOM 2410 N N . ASN A 1 303 ? -34.749 -2.041 62.421 1.00 96.88 303 ASN A N 1
ATOM 2411 C CA . ASN A 1 303 ? -33.875 -0.880 62.235 1.00 96.88 303 ASN A CA 1
ATOM 2412 C C . ASN A 1 303 ? -32.428 -1.257 61.871 1.00 96.88 303 ASN A C 1
ATOM 2414 O O . ASN A 1 303 ? -31.737 -0.429 61.278 1.00 96.88 303 ASN A O 1
ATOM 2418 N N . LEU A 1 304 ? -31.969 -2.473 62.178 1.00 97.06 304 LEU A N 1
ATOM 2419 C CA . LEU A 1 304 ? -30.714 -3.028 61.661 1.00 97.06 304 LEU A CA 1
ATOM 2420 C C . LEU A 1 304 ? -30.871 -3.411 60.185 1.00 97.06 304 LEU A C 1
ATOM 2422 O O . LEU A 1 304 ? -30.158 -2.864 59.348 1.00 97.06 304 LEU A O 1
ATOM 2426 N N . ALA A 1 305 ? -31.888 -4.205 59.842 1.00 95.00 305 ALA A N 1
ATOM 2427 C CA . ALA A 1 305 ? -32.188 -4.594 58.463 1.00 95.00 305 ALA A CA 1
ATOM 2428 C C . ALA A 1 305 ? -32.395 -3.378 57.536 1.00 95.00 305 ALA A C 1
ATOM 2430 O O . ALA A 1 305 ? -31.910 -3.360 56.407 1.00 95.00 305 ALA A O 1
ATOM 2431 N N . ARG A 1 306 ? -33.046 -2.305 58.015 1.00 96.50 306 ARG A N 1
ATOM 2432 C CA . ARG A 1 306 ? -33.169 -1.036 57.266 1.00 96.50 306 ARG A CA 1
ATOM 2433 C C . ARG A 1 306 ? -31.828 -0.347 56.993 1.00 96.50 306 ARG A C 1
ATOM 2435 O O . ARG A 1 306 ? -31.687 0.274 55.943 1.00 96.50 306 ARG A O 1
ATOM 2442 N N . LYS A 1 307 ? -30.857 -0.430 57.911 1.00 98.06 307 LYS A N 1
ATOM 2443 C CA . LYS A 1 307 ? -29.500 0.104 57.691 1.00 98.06 307 LYS A CA 1
ATOM 2444 C C . LYS A 1 307 ? -28.743 -0.754 56.685 1.00 98.06 307 LYS A C 1
ATOM 2446 O O . LYS A 1 307 ? -28.191 -0.205 55.742 1.00 98.06 307 LYS A O 1
ATOM 2451 N N . GLU A 1 308 ? -28.795 -2.076 56.838 1.00 96.88 308 GLU A N 1
ATOM 2452 C CA . GLU A 1 308 ? -28.167 -3.023 55.909 1.00 96.88 308 GLU A CA 1
ATOM 2453 C C . GLU A 1 308 ? -28.692 -2.845 54.479 1.00 96.88 308 GLU A C 1
ATOM 2455 O O . GLU A 1 308 ? -27.896 -2.755 53.548 1.00 96.88 308 GLU A O 1
ATOM 2460 N N . VAL A 1 309 ? -30.010 -2.692 54.294 1.00 96.69 309 VAL A N 1
ATOM 2461 C CA . VAL A 1 309 ? -30.603 -2.367 52.985 1.00 96.69 309 VAL A CA 1
ATOM 2462 C C . VAL A 1 309 ? -30.076 -1.032 52.450 1.00 96.69 309 VAL A C 1
ATOM 2464 O O . VAL A 1 309 ? -29.609 -0.994 51.316 1.00 96.69 309 VAL A O 1
ATOM 2467 N N . ALA A 1 310 ? -30.064 0.039 53.250 1.00 96.56 310 ALA A N 1
ATOM 2468 C CA . ALA A 1 310 ? -29.564 1.346 52.807 1.00 96.56 310 ALA A CA 1
ATOM 2469 C C . ALA A 1 310 ? -28.056 1.340 52.462 1.00 96.56 310 ALA A C 1
ATOM 2471 O O . ALA A 1 310 ? -27.622 2.039 51.544 1.00 96.56 310 ALA A O 1
ATOM 2472 N N . ASP A 1 311 ? -27.245 0.546 53.164 1.00 96.44 311 ASP A N 1
ATOM 2473 C CA . ASP A 1 311 ? -25.814 0.392 52.884 1.00 96.44 311 ASP A CA 1
ATOM 2474 C C . ASP A 1 311 ? -25.539 -0.531 51.686 1.00 96.44 311 ASP A C 1
ATOM 2476 O O . ASP A 1 311 ? -24.559 -0.324 50.964 1.00 96.44 311 ASP A O 1
ATOM 2480 N N . LEU A 1 312 ? -26.416 -1.500 51.404 1.00 95.94 312 LEU A N 1
ATOM 2481 C CA . LEU A 1 312 ? -26.400 -2.276 50.160 1.00 95.94 312 LEU A CA 1
ATOM 2482 C C . LEU A 1 312 ? -26.864 -1.436 48.959 1.00 95.94 312 LEU A C 1
ATOM 2484 O O . LEU A 1 312 ? -26.243 -1.503 47.901 1.00 95.94 312 LEU A O 1
ATOM 2488 N N . GLU A 1 313 ? -27.887 -0.590 49.113 1.00 96.25 313 GLU A N 1
ATOM 2489 C CA . GLU A 1 313 ? -28.324 0.361 48.080 1.00 96.25 313 GLU A CA 1
ATOM 2490 C C . GLU A 1 313 ? -27.197 1.330 47.696 1.00 96.25 313 GLU A C 1
ATOM 2492 O O . GLU A 1 313 ? -26.947 1.537 46.507 1.00 96.25 313 GLU A O 1
ATOM 2497 N N . ARG A 1 314 ? -26.455 1.857 48.682 1.00 97.44 314 ARG A N 1
ATOM 2498 C CA . ARG A 1 314 ? -25.241 2.661 48.447 1.00 97.44 314 ARG A CA 1
ATOM 2499 C C . ARG A 1 314 ? -24.183 1.885 47.667 1.00 97.44 314 ARG A C 1
ATOM 2501 O O . ARG A 1 314 ? -23.673 2.399 46.678 1.00 97.44 314 ARG A O 1
ATOM 2508 N N . GLN A 1 315 ? -23.883 0.644 48.059 1.00 96.62 315 GLN A N 1
ATOM 2509 C CA . GLN A 1 315 ? -22.916 -0.202 47.345 1.00 96.62 315 GLN A CA 1
ATOM 2510 C C . GLN A 1 315 ? -23.338 -0.482 45.895 1.00 96.62 315 GLN A C 1
ATOM 2512 O O . GLN A 1 315 ? -22.498 -0.451 44.996 1.00 96.62 315 GLN A O 1
ATOM 2517 N N . VAL A 1 316 ? -24.632 -0.705 45.640 1.00 95.81 316 VAL A N 1
ATOM 2518 C CA . VAL A 1 316 ? -25.170 -0.876 44.282 1.00 95.81 316 VAL A CA 1
ATOM 2519 C C . VAL A 1 316 ? -25.031 0.413 43.465 1.00 95.81 316 VAL A C 1
ATOM 2521 O O . VAL A 1 316 ? -24.588 0.346 42.319 1.00 95.81 316 VAL A O 1
ATOM 2524 N N . GLN A 1 317 ? -25.333 1.580 44.044 1.00 96.94 317 GLN A N 1
ATOM 2525 C CA . GLN A 1 317 ? -25.160 2.880 43.382 1.00 96.94 317 GLN A CA 1
ATOM 2526 C C . GLN A 1 317 ? -23.682 3.169 43.057 1.00 96.94 317 GLN A C 1
ATOM 2528 O O . GLN A 1 317 ? -23.369 3.558 41.932 1.00 96.94 317 GLN A O 1
ATOM 2533 N N . ASP A 1 318 ? -22.765 2.896 43.989 1.00 95.50 318 ASP A N 1
ATOM 2534 C CA . ASP A 1 318 ? -21.314 3.020 43.799 1.00 95.50 318 ASP A CA 1
ATOM 2535 C C . ASP A 1 318 ? -20.797 2.116 42.667 1.00 95.50 318 ASP A C 1
ATOM 2537 O O . ASP A 1 318 ? -20.026 2.553 41.808 1.00 95.50 318 ASP A O 1
ATOM 2541 N N . LEU A 1 319 ? -21.227 0.850 42.637 1.00 94.75 319 LEU A N 1
ATOM 2542 C CA . LEU A 1 319 ? -20.863 -0.097 41.579 1.00 94.75 319 LEU A CA 1
ATOM 2543 C C . LEU A 1 319 ? -21.456 0.312 40.223 1.00 94.75 319 LEU A C 1
ATOM 2545 O O . LEU A 1 319 ? -20.766 0.232 39.205 1.00 94.75 319 LEU A O 1
ATOM 2549 N N . GLN A 1 320 ? -22.695 0.806 40.201 1.00 97.44 320 GLN A N 1
ATOM 2550 C CA . GLN A 1 320 ? -23.347 1.312 38.994 1.00 97.44 320 GLN A CA 1
ATOM 2551 C C . GLN A 1 320 ? -22.622 2.549 38.437 1.00 97.44 320 GLN A C 1
ATOM 2553 O O . GLN A 1 320 ? -22.372 2.613 37.232 1.00 97.44 320 GLN A O 1
ATOM 2558 N N . ALA A 1 321 ? -22.215 3.489 39.295 1.00 95.69 321 ALA A N 1
ATOM 2559 C CA . ALA A 1 321 ? -21.437 4.663 38.902 1.00 95.69 321 ALA A CA 1
ATOM 2560 C C . ALA A 1 321 ? -20.055 4.277 38.340 1.00 95.69 321 ALA A C 1
ATOM 2562 O O . ALA A 1 321 ? -19.664 4.758 37.273 1.00 95.69 321 ALA A O 1
ATOM 2563 N N . ARG A 1 322 ? -19.343 3.344 38.992 1.00 96.62 322 ARG A N 1
ATOM 2564 C CA . ARG A 1 322 ? -18.059 2.805 38.497 1.00 96.62 322 ARG A CA 1
ATOM 2565 C C . ARG A 1 322 ? -18.212 2.107 37.143 1.00 96.62 322 ARG A C 1
ATOM 2567 O O . ARG A 1 322 ? -17.396 2.337 36.253 1.00 96.62 322 ARG A O 1
ATOM 2574 N N . SER A 1 323 ? -19.274 1.319 36.952 1.00 94.25 323 SER A N 1
ATOM 2575 C CA . SER A 1 323 ? -19.576 0.675 35.665 1.00 94.25 323 SER A CA 1
ATOM 2576 C C . SER A 1 323 ? -19.824 1.707 34.560 1.00 94.25 323 SER A C 1
ATOM 2578 O O . SER A 1 323 ? -19.258 1.591 33.478 1.00 94.25 323 SER A O 1
ATOM 2580 N N . GLN A 1 324 ? -20.605 2.758 34.834 1.00 96.31 324 GLN A N 1
ATOM 2581 C CA . GLN A 1 324 ? -20.864 3.835 33.869 1.00 96.31 324 GLN A CA 1
ATOM 2582 C C . GLN A 1 324 ? -19.592 4.625 33.517 1.00 96.31 324 GLN A C 1
ATOM 2584 O O . GLN A 1 324 ? -19.393 4.992 32.357 1.00 96.31 324 GLN A O 1
ATOM 2589 N N . GLN A 1 325 ? -18.700 4.847 34.487 1.00 95.56 325 GLN A N 1
ATOM 2590 C CA . GLN A 1 325 ? -17.389 5.453 34.243 1.00 95.56 325 GLN A CA 1
ATOM 2591 C C . GLN A 1 325 ? -16.505 4.551 33.363 1.00 95.56 325 GLN A C 1
ATOM 2593 O O . GLN A 1 325 ? -15.867 5.040 32.429 1.00 95.56 325 GLN A O 1
ATOM 2598 N N . GLN A 1 326 ? -16.497 3.237 33.611 1.00 94.88 326 GLN A N 1
ATOM 2599 C CA . GLN A 1 326 ? -15.763 2.268 32.794 1.00 94.88 326 GLN A CA 1
ATOM 2600 C C . GLN A 1 326 ? -16.325 2.172 31.364 1.00 94.88 326 GLN A C 1
ATOM 2602 O O . GLN A 1 326 ? -15.544 2.133 30.411 1.00 94.88 326 GLN A O 1
ATOM 2607 N N . ASP A 1 327 ? -17.648 2.212 31.187 1.00 94.06 327 ASP A N 1
ATOM 2608 C CA . ASP A 1 327 ? -18.294 2.288 29.870 1.00 94.06 327 ASP A CA 1
ATOM 2609 C C . ASP A 1 327 ? -17.898 3.566 29.118 1.00 94.06 327 ASP A C 1
ATOM 2611 O O . ASP A 1 327 ? -17.583 3.517 27.927 1.00 94.06 327 ASP A O 1
ATOM 2615 N N . ALA A 1 328 ? -17.877 4.716 29.800 1.00 95.12 328 ALA A N 1
ATOM 2616 C CA . ALA A 1 328 ? -17.476 5.989 29.205 1.00 95.12 328 ALA A CA 1
ATOM 2617 C C . ALA A 1 328 ? -16.009 5.966 28.736 1.00 95.12 328 ALA A C 1
ATOM 2619 O O . ALA A 1 328 ? -15.729 6.339 27.595 1.00 95.12 328 ALA A O 1
ATOM 2620 N N . LEU A 1 329 ? -15.093 5.460 29.570 1.00 94.62 329 LEU A N 1
ATOM 2621 C CA . LEU A 1 329 ? -13.675 5.282 29.225 1.00 94.62 329 LEU A CA 1
ATOM 2622 C C . LEU A 1 329 ? -13.471 4.269 28.086 1.00 94.62 329 LEU A C 1
ATOM 2624 O O . LEU A 1 329 ? -12.623 4.465 27.215 1.00 94.62 329 LEU A O 1
ATOM 2628 N N . SER A 1 330 ? -14.274 3.205 28.049 1.00 93.12 330 SER A N 1
ATOM 2629 C CA . SER A 1 330 ? -14.226 2.206 26.975 1.00 93.12 330 SER A CA 1
ATOM 2630 C C . SER A 1 330 ? -14.685 2.797 25.638 1.00 93.12 330 SER A C 1
ATOM 2632 O O . SER A 1 330 ? -14.069 2.535 24.606 1.00 93.12 330 SER A O 1
ATOM 2634 N N . ARG A 1 331 ? -15.714 3.657 25.646 1.00 96.50 331 ARG A N 1
ATOM 2635 C CA . ARG A 1 331 ? -16.198 4.373 24.451 1.00 96.50 331 ARG A CA 1
ATOM 2636 C C . ARG A 1 331 ? -15.193 5.405 23.940 1.00 96.50 331 ARG A C 1
ATOM 2638 O O . ARG A 1 331 ? -14.972 5.467 22.734 1.00 96.50 331 ARG A O 1
ATOM 2645 N N . THR A 1 332 ? -14.560 6.195 24.811 1.00 96.38 332 THR A N 1
ATOM 2646 C CA . THR A 1 332 ? -13.537 7.162 24.368 1.00 96.38 332 THR A CA 1
ATOM 2647 C C . THR A 1 332 ? -12.292 6.461 23.825 1.00 96.38 332 THR A C 1
ATOM 2649 O O . THR A 1 332 ? -11.781 6.872 22.784 1.00 96.38 332 THR A O 1
ATOM 2652 N N . SER A 1 333 ? -11.863 5.360 24.453 1.00 95.62 333 SER A N 1
ATOM 2653 C CA . SER A 1 333 ? -10.785 4.500 23.948 1.00 95.62 333 SER A CA 1
ATOM 2654 C C . SER A 1 333 ? -11.122 3.893 22.578 1.00 95.62 333 SER A C 1
ATOM 2656 O O . SER A 1 333 ? -10.338 4.019 21.638 1.00 95.62 333 SER A O 1
ATOM 2658 N N . HIS A 1 334 ? -12.320 3.318 22.417 1.00 95.06 334 HIS A N 1
ATOM 2659 C CA . HIS A 1 334 ? -12.779 2.771 21.137 1.00 95.06 334 HIS A CA 1
ATOM 2660 C C . HIS A 1 334 ? -12.804 3.831 20.026 1.00 95.06 334 HIS A C 1
ATOM 2662 O O . HIS A 1 334 ? -12.255 3.596 18.952 1.00 95.06 334 HIS A O 1
ATOM 2668 N N . ASN A 1 335 ? -13.354 5.019 20.295 1.00 95.38 335 ASN A N 1
ATOM 2669 C CA . ASN A 1 335 ? -13.396 6.113 19.323 1.00 95.38 335 ASN A CA 1
ATOM 2670 C C . ASN A 1 335 ? -11.988 6.598 18.925 1.00 95.38 335 ASN A C 1
ATOM 2672 O O . ASN A 1 335 ? -11.753 6.907 17.758 1.00 95.38 335 ASN A O 1
ATOM 2676 N N . ALA A 1 336 ? -11.039 6.639 19.869 1.00 94.38 336 ALA A N 1
ATOM 2677 C CA . ALA A 1 336 ? -9.649 6.998 19.587 1.00 94.38 336 ALA A CA 1
ATOM 2678 C C . ALA A 1 336 ? -8.935 5.937 18.728 1.00 94.38 336 ALA A C 1
ATOM 2680 O O . ALA A 1 336 ? -8.220 6.287 17.788 1.00 94.38 336 ALA A O 1
ATOM 2681 N N . LEU A 1 337 ? -9.164 4.648 19.005 1.00 94.56 337 LEU A N 1
ATOM 2682 C CA . LEU A 1 337 ? -8.639 3.541 18.199 1.00 94.56 337 LEU A CA 1
ATOM 2683 C C . LEU A 1 337 ? -9.256 3.508 16.794 1.00 94.56 337 LEU A C 1
ATOM 2685 O O . LEU A 1 337 ? -8.532 3.286 15.826 1.00 94.56 337 LEU A O 1
ATOM 2689 N N . GLN A 1 338 ? -10.554 3.793 16.663 1.00 97.44 338 GLN A N 1
ATOM 2690 C CA . GLN A 1 338 ? -11.231 3.906 15.370 1.00 97.44 338 GLN A CA 1
ATOM 2691 C C . GLN A 1 338 ? -10.644 5.055 14.536 1.00 97.44 338 GLN A C 1
ATOM 2693 O O . GLN A 1 338 ? -10.232 4.838 13.401 1.00 97.44 338 GLN A O 1
ATOM 2698 N N . ALA A 1 339 ? -10.482 6.249 15.118 1.00 95.38 339 ALA A N 1
ATOM 2699 C CA . ALA A 1 339 ? -9.853 7.379 14.431 1.00 95.38 339 ALA A CA 1
ATOM 2700 C C . ALA A 1 339 ? -8.386 7.104 14.032 1.00 95.38 339 ALA A C 1
ATOM 2702 O O . ALA A 1 339 ? -7.927 7.567 12.984 1.00 95.38 339 ALA A O 1
ATOM 2703 N N . ALA A 1 340 ? -7.645 6.331 14.834 1.00 94.69 340 ALA A N 1
ATOM 2704 C CA . ALA A 1 340 ? -6.293 5.889 14.493 1.00 94.69 340 ALA A CA 1
ATOM 2705 C C . ALA A 1 340 ? -6.283 4.874 13.332 1.00 94.69 340 ALA A C 1
ATOM 2707 O O . ALA A 1 340 ? -5.442 4.986 12.439 1.00 94.69 340 ALA A O 1
ATOM 2708 N N . LEU A 1 341 ? -7.233 3.933 13.310 1.00 96.06 341 LEU A N 1
ATOM 2709 C CA . LEU A 1 341 ? -7.430 2.978 12.216 1.00 96.06 341 LEU A CA 1
ATOM 2710 C C . LEU A 1 341 ? -7.808 3.690 10.909 1.00 96.06 341 LEU A C 1
ATOM 2712 O O . LEU A 1 341 ? -7.205 3.428 9.872 1.00 96.06 341 LEU A O 1
ATOM 2716 N N . ASP A 1 342 ? -8.739 4.642 10.959 1.00 96.94 342 ASP A N 1
ATOM 2717 C CA . ASP A 1 342 ? -9.161 5.416 9.788 1.00 96.94 342 ASP A CA 1
ATOM 2718 C C . ASP A 1 342 ? -8.013 6.269 9.225 1.00 96.94 342 ASP A C 1
ATOM 2720 O O . ASP A 1 342 ? -7.825 6.334 8.007 1.00 96.94 342 ASP A O 1
ATOM 2724 N N . LYS A 1 343 ? -7.172 6.845 10.095 1.00 97.69 343 LYS A N 1
ATOM 2725 C CA . LYS A 1 343 ? -5.934 7.525 9.687 1.00 97.69 343 LYS A CA 1
ATOM 2726 C C . LYS A 1 343 ? -4.929 6.560 9.044 1.00 97.69 343 LYS A C 1
ATOM 2728 O O . LYS A 1 343 ? -4.359 6.894 8.006 1.00 97.69 343 LYS A O 1
ATOM 2733 N N . ALA A 1 344 ? -4.727 5.371 9.613 1.00 95.00 344 ALA A N 1
ATOM 2734 C CA . ALA A 1 344 ? -3.834 4.360 9.043 1.00 95.00 344 ALA A CA 1
ATOM 2735 C C . ALA A 1 344 ? -4.318 3.887 7.658 1.00 95.00 344 ALA A C 1
ATOM 2737 O O . ALA A 1 344 ? -3.519 3.800 6.727 1.00 95.00 344 ALA A O 1
ATOM 2738 N N . ASN A 1 345 ? -5.629 3.687 7.486 1.00 95.50 345 ASN A N 1
ATOM 2739 C CA . ASN A 1 345 ? -6.248 3.357 6.199 1.00 95.50 345 ASN A CA 1
ATOM 2740 C C . ASN A 1 345 ? -6.039 4.472 5.155 1.00 95.50 345 ASN A C 1
ATOM 2742 O O . ASN A 1 345 ? -5.732 4.187 3.997 1.00 95.50 345 ASN A O 1
ATOM 2746 N N . GLN A 1 346 ? -6.143 5.746 5.552 1.00 97.56 346 GLN A N 1
ATOM 2747 C CA . GLN A 1 346 ? -5.840 6.884 4.672 1.00 97.56 346 GLN A CA 1
ATOM 2748 C C . GLN A 1 346 ? -4.359 6.926 4.259 1.00 97.56 346 GLN A C 1
ATOM 2750 O O . GLN A 1 346 ? -4.065 7.214 3.099 1.00 97.56 346 GLN A O 1
ATOM 2755 N N . GLN A 1 347 ? -3.435 6.609 5.174 1.00 96.56 347 GLN A N 1
ATOM 2756 C CA . GLN A 1 347 ? -1.998 6.534 4.879 1.00 96.56 347 GLN A CA 1
ATOM 2757 C C . GLN A 1 347 ? -1.662 5.355 3.952 1.00 96.56 347 GLN A C 1
ATOM 2759 O O . GLN A 1 347 ? -0.939 5.546 2.977 1.00 96.56 347 GLN A O 1
ATOM 2764 N N . ALA A 1 348 ? -2.241 4.172 4.178 1.00 94.94 348 ALA A N 1
ATOM 2765 C CA . ALA A 1 348 ? -2.101 3.026 3.276 1.00 94.94 348 ALA A CA 1
ATOM 2766 C C . ALA A 1 348 ? -2.606 3.361 1.861 1.00 94.94 348 ALA A C 1
ATOM 2768 O O . ALA A 1 348 ? -1.886 3.177 0.882 1.00 94.94 348 ALA A O 1
ATOM 2769 N N . ALA A 1 349 ? -3.789 3.974 1.749 1.00 96.12 349 ALA A N 1
ATOM 2770 C CA . ALA A 1 349 ? -4.337 4.418 0.469 1.00 96.12 349 ALA A CA 1
ATOM 2771 C C . ALA A 1 349 ? -3.518 5.542 -0.204 1.00 96.12 349 ALA A C 1
ATOM 2773 O O . ALA A 1 349 ? -3.646 5.751 -1.411 1.00 96.12 349 ALA A O 1
ATOM 2774 N N . ALA A 1 350 ? -2.700 6.302 0.532 1.00 96.94 350 ALA A N 1
ATOM 2775 C CA . ALA A 1 350 ? -1.741 7.242 -0.054 1.00 96.94 350 ALA A CA 1
ATOM 2776 C C . ALA A 1 350 ? -0.535 6.495 -0.648 1.00 96.94 350 ALA A C 1
ATOM 2778 O O . ALA A 1 350 ? -0.263 6.641 -1.840 1.00 96.94 350 ALA A O 1
ATOM 2779 N N . LEU A 1 351 ? 0.092 5.615 0.139 1.00 95.12 351 LEU A N 1
ATOM 2780 C CA . LEU A 1 351 ? 1.226 4.786 -0.286 1.00 95.12 351 LEU A CA 1
ATOM 2781 C C . LEU A 1 351 ? 0.877 3.884 -1.483 1.00 95.12 351 LEU A C 1
ATOM 2783 O O . LEU A 1 351 ? 1.686 3.736 -2.393 1.00 95.12 351 LEU A O 1
ATOM 2787 N N . GLU A 1 352 ? -0.346 3.348 -1.558 1.00 97.12 352 GLU A N 1
ATOM 2788 C CA . GLU A 1 352 ? -0.823 2.610 -2.739 1.00 97.12 352 GLU A CA 1
ATOM 2789 C C . GLU A 1 352 ? -0.840 3.456 -4.023 1.00 97.12 352 GLU A C 1
ATOM 2791 O O . GLU A 1 352 ? -0.589 2.932 -5.109 1.00 97.12 352 GLU A O 1
ATOM 2796 N N . ARG A 1 353 ? -1.152 4.757 -3.936 1.00 98.12 353 ARG A N 1
ATOM 2797 C CA . ARG A 1 353 ? -1.134 5.654 -5.105 1.00 98.12 353 ARG A CA 1
ATOM 2798 C C . ARG A 1 353 ? 0.297 5.976 -5.515 1.00 98.12 353 ARG A C 1
ATOM 2800 O O . ARG A 1 353 ? 0.600 5.950 -6.704 1.00 98.12 353 ARG A O 1
ATOM 2807 N N . GLU A 1 354 ? 1.171 6.236 -4.546 1.00 97.31 354 GLU A N 1
ATOM 2808 C CA . GLU A 1 354 ? 2.602 6.462 -4.778 1.00 97.31 354 GLU A CA 1
ATOM 2809 C C . GLU A 1 354 ? 3.267 5.235 -5.412 1.00 97.31 354 GLU A C 1
ATOM 2811 O O . GLU A 1 354 ? 3.973 5.373 -6.410 1.00 97.31 354 GLU A O 1
ATOM 2816 N N . HIS A 1 355 ? 2.947 4.031 -4.926 1.00 96.88 355 HIS A N 1
ATOM 2817 C CA . HIS A 1 355 ? 3.400 2.773 -5.515 1.00 96.88 355 HIS A CA 1
ATOM 2818 C C . HIS A 1 355 ? 2.957 2.635 -6.978 1.00 96.88 355 HIS A C 1
ATOM 2820 O O . HIS A 1 355 ? 3.806 2.454 -7.845 1.00 96.88 355 HIS A O 1
ATOM 2826 N N . ARG A 1 356 ? 1.668 2.837 -7.291 1.00 98.19 356 ARG A N 1
ATOM 2827 C CA . ARG A 1 356 ? 1.160 2.769 -8.678 1.00 98.19 356 ARG A CA 1
ATOM 2828 C C . ARG A 1 356 ? 1.793 3.815 -9.605 1.00 98.19 356 ARG A C 1
ATOM 2830 O O . ARG A 1 356 ? 2.007 3.544 -10.787 1.00 98.19 356 ARG A O 1
ATOM 2837 N N . MET A 1 357 ? 2.121 5.006 -9.094 1.00 97.94 357 MET A N 1
ATOM 2838 C CA . MET A 1 357 ? 2.874 6.013 -9.855 1.00 97.94 357 MET A CA 1
ATOM 2839 C C . MET A 1 357 ? 4.322 5.566 -10.108 1.00 97.94 357 MET A C 1
ATOM 2841 O O . MET A 1 357 ? 4.817 5.719 -11.227 1.00 97.94 357 MET A O 1
ATOM 2845 N N . ALA A 1 358 ? 4.980 4.956 -9.118 1.00 95.94 358 ALA A N 1
ATOM 2846 C CA . ALA A 1 358 ? 6.316 4.384 -9.269 1.00 95.94 358 ALA A CA 1
ATOM 2847 C C . ALA A 1 358 ? 6.332 3.203 -10.260 1.00 95.94 358 ALA A C 1
ATOM 2849 O O . ALA A 1 358 ? 7.155 3.203 -11.172 1.00 95.94 358 ALA A O 1
ATOM 2850 N N . GLU A 1 359 ? 5.387 2.260 -10.167 1.00 97.88 359 GLU A N 1
ATOM 2851 C CA . GLU A 1 359 ? 5.195 1.172 -11.142 1.00 97.88 359 GLU A CA 1
ATOM 2852 C C . GLU A 1 359 ? 5.022 1.717 -12.568 1.00 97.88 359 GLU A C 1
ATOM 2854 O O . GLU A 1 359 ? 5.663 1.246 -13.511 1.00 97.88 359 GLU A O 1
ATOM 2859 N N . SER A 1 360 ? 4.188 2.752 -12.734 1.00 98.00 360 SER A N 1
ATOM 2860 C CA . SER A 1 360 ? 3.982 3.400 -14.030 1.00 98.00 360 SER A CA 1
ATOM 2861 C C . SER A 1 360 ? 5.262 4.050 -14.564 1.00 98.00 360 SER A C 1
ATOM 2863 O O . SER A 1 360 ? 5.504 3.993 -15.771 1.00 98.00 360 SER A O 1
ATOM 2865 N N . ARG A 1 361 ? 6.096 4.652 -13.702 1.00 98.38 361 ARG A N 1
ATOM 2866 C CA . ARG A 1 361 ? 7.375 5.242 -14.127 1.00 98.38 361 ARG A CA 1
ATOM 2867 C C . ARG A 1 361 ? 8.426 4.176 -14.441 1.00 98.38 361 ARG A C 1
ATOM 2869 O O . ARG A 1 361 ? 9.168 4.347 -15.403 1.00 98.38 361 ARG A O 1
ATOM 2876 N N . VAL A 1 362 ? 8.454 3.062 -13.707 1.00 96.81 362 VAL A N 1
ATOM 2877 C CA . VAL A 1 362 ? 9.306 1.902 -14.020 1.00 96.81 362 VAL A CA 1
ATOM 2878 C C . VAL A 1 362 ? 8.938 1.315 -15.384 1.00 96.81 362 VAL A C 1
ATOM 2880 O O . VAL A 1 362 ? 9.834 1.103 -16.197 1.00 96.81 362 VAL A O 1
ATOM 2883 N N . ARG A 1 363 ? 7.643 1.143 -15.693 1.00 98.19 363 ARG A N 1
ATOM 2884 C CA . ARG A 1 363 ? 7.199 0.678 -17.020 1.00 98.19 363 ARG A CA 1
ATOM 2885 C C . ARG A 1 363 ? 7.640 1.622 -18.144 1.00 98.19 363 ARG A C 1
ATOM 2887 O O . ARG A 1 363 ? 8.168 1.152 -19.146 1.00 98.19 363 ARG A O 1
ATOM 2894 N N . GLN A 1 364 ? 7.499 2.939 -17.964 1.00 98.19 364 GLN A N 1
ATOM 2895 C CA . GLN A 1 364 ? 8.005 3.923 -18.934 1.00 98.19 364 GLN A CA 1
ATOM 2896 C C . GLN A 1 364 ? 9.518 3.795 -19.150 1.00 98.19 364 GLN A C 1
ATOM 2898 O O . GLN A 1 364 ? 9.965 3.760 -20.289 1.00 98.19 364 GLN A O 1
ATOM 2903 N N . LEU A 1 365 ? 10.305 3.671 -18.078 1.00 97.06 365 LEU A N 1
ATOM 2904 C CA . LEU A 1 365 ? 11.760 3.517 -18.171 1.00 97.06 365 LEU A CA 1
ATOM 2905 C C . LEU A 1 365 ? 12.173 2.188 -18.832 1.00 97.06 365 LEU A C 1
ATOM 2907 O O . LEU A 1 365 ? 13.174 2.151 -19.542 1.00 97.06 365 LEU A O 1
ATOM 2911 N N . GLN A 1 366 ? 11.394 1.115 -18.665 1.00 97.69 366 GLN A N 1
ATOM 2912 C CA . GLN A 1 366 ? 11.582 -0.155 -19.382 1.00 97.69 366 GLN A CA 1
ATOM 2913 C C . GLN A 1 366 ? 11.257 -0.025 -20.883 1.00 97.69 366 GLN A C 1
ATOM 2915 O O . GLN A 1 366 ? 11.990 -0.542 -21.729 1.00 97.69 366 GLN A O 1
ATOM 2920 N N . GLU A 1 367 ? 10.197 0.703 -21.242 1.00 98.06 367 GLU A N 1
ATOM 2921 C CA . GLU A 1 367 ? 9.898 1.035 -22.641 1.00 98.06 367 GLU A CA 1
ATOM 2922 C C . GLU A 1 367 ? 10.967 1.946 -23.266 1.00 98.06 367 GLU A C 1
ATOM 2924 O O . GLU A 1 367 ? 11.334 1.754 -24.422 1.00 98.06 367 GLU A O 1
ATOM 2929 N N . GLU A 1 368 ? 11.487 2.925 -22.523 1.00 98.00 368 GLU A N 1
ATOM 2930 C CA . GLU A 1 368 ? 12.603 3.776 -22.952 1.00 98.00 368 GLU A CA 1
ATOM 2931 C C . GLU A 1 368 ? 13.873 2.923 -23.171 1.00 98.00 368 GLU A C 1
ATOM 2933 O O . GLU A 1 368 ? 14.479 3.000 -24.240 1.00 98.00 368 GLU A O 1
ATOM 2938 N N . ALA A 1 369 ? 14.224 2.037 -22.230 1.00 96.31 369 ALA A N 1
ATOM 2939 C CA . ALA A 1 369 ? 15.377 1.136 -22.337 1.00 96.31 369 ALA A CA 1
ATOM 2940 C C . ALA A 1 369 ? 15.295 0.198 -23.555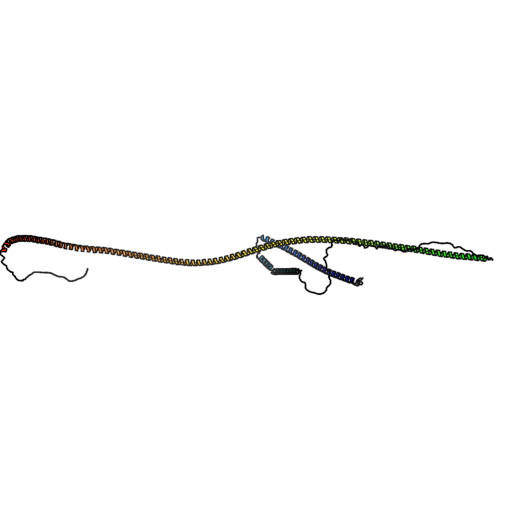 1.00 96.31 369 ALA A C 1
ATOM 2942 O O . ALA A 1 369 ? 16.215 0.175 -24.368 1.00 96.31 369 ALA A O 1
ATOM 2943 N N . THR A 1 370 ? 14.169 -0.495 -23.758 1.00 97.50 370 THR A N 1
ATOM 2944 C CA . THR A 1 370 ? 13.997 -1.399 -24.916 1.00 97.50 370 THR A CA 1
ATOM 2945 C C . THR A 1 370 ? 14.046 -0.674 -26.269 1.00 97.50 370 THR A C 1
ATOM 2947 O O . THR A 1 370 ? 14.474 -1.258 -27.268 1.00 97.50 370 THR A O 1
ATOM 2950 N N . ARG A 1 371 ? 13.674 0.616 -26.326 1.00 98.25 371 ARG A N 1
ATOM 2951 C CA . ARG A 1 371 ? 13.876 1.460 -27.520 1.00 98.25 371 ARG A CA 1
ATOM 2952 C C . ARG A 1 371 ? 15.356 1.784 -27.742 1.00 98.25 371 ARG A C 1
ATOM 2954 O O . ARG A 1 371 ? 15.801 1.750 -28.889 1.00 98.25 371 ARG A O 1
ATOM 2961 N N . PHE A 1 372 ? 16.118 2.062 -26.680 1.00 97.75 372 PHE A N 1
ATOM 2962 C CA . PHE A 1 372 ? 17.568 2.259 -26.775 1.00 97.75 372 PHE A CA 1
ATOM 2963 C C . PHE A 1 372 ? 18.302 0.976 -27.182 1.00 97.75 372 PHE A C 1
ATOM 2965 O O . PHE A 1 372 ? 19.125 1.037 -28.093 1.00 97.75 372 PHE A O 1
ATOM 2972 N N . ASP A 1 373 ? 17.962 -0.181 -26.605 1.00 97.06 373 ASP A N 1
ATOM 2973 C CA . ASP A 1 373 ? 18.541 -1.477 -26.988 1.00 97.06 373 ASP A CA 1
ATOM 2974 C C . ASP A 1 373 ? 18.346 -1.755 -28.483 1.00 97.06 373 ASP A C 1
ATOM 2976 O O . ASP A 1 373 ? 19.295 -2.118 -29.184 1.00 97.06 373 ASP A O 1
ATOM 2980 N N . LYS A 1 374 ? 17.135 -1.513 -29.005 1.00 97.62 374 LYS A N 1
ATOM 2981 C CA . LYS A 1 374 ? 16.873 -1.640 -30.441 1.00 97.62 374 LYS A CA 1
ATOM 2982 C C . LYS A 1 374 ? 17.702 -0.647 -31.263 1.00 97.62 374 LYS A C 1
ATOM 2984 O O . LYS A 1 374 ? 18.319 -1.051 -32.242 1.00 97.62 374 LYS A O 1
ATOM 2989 N N . ALA A 1 375 ? 17.770 0.624 -30.865 1.00 97.25 375 ALA A N 1
ATOM 2990 C CA . ALA A 1 375 ? 18.574 1.621 -31.576 1.00 97.25 375 ALA A CA 1
ATOM 2991 C C . ALA A 1 375 ? 20.076 1.260 -31.602 1.00 97.25 375 ALA A C 1
ATOM 2993 O O . ALA A 1 375 ? 20.750 1.500 -32.603 1.00 97.25 375 ALA A O 1
ATOM 2994 N N . VAL A 1 376 ? 20.596 0.635 -30.539 1.00 97.44 376 VAL A N 1
ATOM 2995 C CA . VAL A 1 376 ? 21.969 0.105 -30.476 1.00 97.44 376 VAL A CA 1
ATOM 2996 C C . VAL A 1 376 ? 22.149 -1.105 -31.401 1.00 97.44 376 VAL A C 1
ATOM 2998 O O . VAL A 1 376 ? 23.178 -1.200 -32.075 1.00 97.44 376 VAL A O 1
ATOM 3001 N N . GLN A 1 377 ? 21.163 -2.003 -31.498 1.00 97.12 377 GLN A N 1
ATOM 3002 C CA . GLN A 1 377 ? 21.175 -3.119 -32.457 1.00 97.12 377 GLN A CA 1
ATOM 3003 C C . GLN A 1 377 ? 21.153 -2.617 -33.910 1.00 97.12 377 GLN A C 1
ATOM 3005 O O . GLN A 1 377 ? 22.019 -3.004 -34.697 1.00 97.12 377 GLN A O 1
ATOM 3010 N N . ASP A 1 378 ? 20.240 -1.700 -34.244 1.00 97.00 378 ASP A N 1
ATOM 3011 C CA . ASP A 1 378 ? 20.116 -1.094 -35.576 1.00 97.00 378 ASP A CA 1
ATOM 3012 C C . ASP A 1 378 ? 21.419 -0.358 -35.970 1.00 97.00 378 ASP A C 1
ATOM 3014 O O . ASP A 1 378 ? 21.950 -0.550 -37.068 1.00 97.00 378 ASP A O 1
ATOM 3018 N N . ALA A 1 379 ? 22.014 0.412 -35.047 1.00 96.56 379 ALA A N 1
ATOM 3019 C CA . ALA A 1 379 ? 23.305 1.075 -35.256 1.00 96.56 379 ALA A CA 1
ATOM 3020 C C . ALA A 1 379 ? 24.476 0.083 -35.415 1.00 96.56 379 ALA A C 1
ATOM 3022 O O . ALA A 1 379 ? 25.385 0.322 -36.212 1.00 96.56 379 ALA A O 1
ATOM 3023 N N . THR A 1 380 ? 24.452 -1.049 -34.707 1.00 96.94 380 THR A N 1
ATOM 3024 C CA . THR A 1 380 ? 25.463 -2.116 -34.829 1.00 96.94 380 THR A CA 1
ATOM 3025 C C . THR A 1 380 ? 25.354 -2.843 -36.175 1.00 96.94 380 THR A C 1
ATOM 3027 O O . THR A 1 380 ? 26.375 -3.144 -36.802 1.00 96.94 380 THR A O 1
ATOM 3030 N N . HIS A 1 381 ? 24.135 -3.068 -36.673 1.00 98.00 381 HIS A N 1
ATOM 3031 C CA . HIS A 1 381 ? 23.899 -3.606 -38.015 1.00 98.00 381 HIS A CA 1
ATOM 3032 C C . HIS A 1 381 ? 24.393 -2.637 -39.104 1.00 98.00 381 HIS A C 1
ATOM 3034 O O . HIS A 1 381 ? 25.071 -3.041 -40.052 1.00 98.00 381 HIS A O 1
ATOM 3040 N N . LEU A 1 382 ? 24.136 -1.334 -38.953 1.00 98.12 382 LEU A N 1
ATOM 3041 C CA . LEU A 1 382 ? 24.664 -0.320 -39.869 1.00 98.12 382 LEU A CA 1
ATOM 3042 C C . LEU A 1 382 ? 26.204 -0.271 -39.838 1.00 98.12 382 LEU A C 1
ATOM 3044 O O . LEU A 1 382 ? 26.844 -0.281 -40.887 1.00 98.12 382 LEU A O 1
ATOM 3048 N N . ALA A 1 383 ? 26.817 -0.299 -38.651 1.00 96.25 383 ALA A N 1
ATOM 3049 C CA . ALA A 1 383 ? 28.273 -0.264 -38.491 1.00 96.25 383 ALA A CA 1
ATOM 3050 C C . ALA A 1 383 ? 28.992 -1.524 -39.016 1.00 96.25 383 ALA A C 1
ATOM 3052 O O . ALA A 1 383 ? 30.155 -1.447 -39.418 1.00 96.25 383 ALA A O 1
ATOM 3053 N N . THR A 1 384 ? 28.327 -2.683 -39.024 1.00 96.56 384 THR A N 1
ATOM 3054 C CA . THR A 1 384 ? 28.847 -3.909 -39.657 1.00 96.56 384 THR A CA 1
ATOM 3055 C C . THR A 1 384 ? 28.663 -3.887 -41.175 1.00 96.56 384 THR A C 1
ATOM 3057 O O . THR A 1 384 ? 29.595 -4.248 -41.891 1.00 96.56 384 THR A O 1
ATOM 3060 N N . THR A 1 385 ? 27.543 -3.356 -41.676 1.00 96.69 385 THR A N 1
ATOM 3061 C CA . THR A 1 385 ? 27.307 -3.143 -43.119 1.00 96.69 385 THR A CA 1
ATOM 3062 C C . THR A 1 385 ? 28.361 -2.205 -43.724 1.00 96.69 385 THR A C 1
ATOM 3064 O O . THR A 1 385 ? 29.086 -2.594 -44.639 1.00 96.69 385 THR A O 1
ATOM 3067 N N . LEU A 1 386 ? 28.551 -1.018 -43.131 1.00 95.94 386 LEU A N 1
ATOM 3068 C CA . LEU A 1 386 ? 29.559 -0.031 -43.551 1.00 95.94 386 LEU A CA 1
ATOM 3069 C C . LEU A 1 386 ? 31.001 -0.570 -43.477 1.00 95.94 386 LEU A C 1
ATOM 3071 O O . LEU A 1 386 ? 31.880 -0.116 -44.211 1.00 95.94 386 LEU A O 1
ATOM 3075 N N . ARG A 1 387 ? 31.270 -1.547 -42.599 1.00 96.38 387 ARG A N 1
ATOM 3076 C CA . ARG A 1 387 ? 32.570 -2.230 -42.537 1.00 96.38 387 ARG A CA 1
ATOM 3077 C C . ARG A 1 387 ? 32.783 -3.130 -43.754 1.00 96.38 387 ARG A C 1
ATOM 3079 O O . ARG A 1 387 ? 33.842 -3.041 -44.368 1.00 96.38 387 ARG A O 1
ATOM 3086 N N . GLY A 1 388 ? 31.779 -3.924 -44.131 1.00 95.81 388 GLY A N 1
ATOM 3087 C CA . GLY A 1 388 ? 31.823 -4.746 -45.343 1.00 95.81 388 GLY A CA 1
ATOM 3088 C C . GLY A 1 388 ? 31.979 -3.902 -46.612 1.00 95.81 388 GLY A C 1
ATOM 3089 O O . GLY A 1 388 ? 32.834 -4.192 -47.445 1.00 95.81 388 GLY A O 1
ATOM 3090 N N . GLU A 1 389 ? 31.236 -2.797 -46.724 1.00 96.25 389 GLU A N 1
ATOM 3091 C CA . GLU A 1 389 ? 31.383 -1.837 -47.830 1.00 96.25 389 GLU A CA 1
ATOM 3092 C C . GLU A 1 389 ? 32.797 -1.239 -47.895 1.00 96.25 389 GLU A C 1
ATOM 3094 O O . GLU A 1 389 ? 33.401 -1.184 -48.968 1.00 96.25 389 GLU A O 1
ATOM 3099 N N . LYS A 1 390 ? 33.372 -0.854 -46.746 1.00 96.44 390 LYS A N 1
ATOM 3100 C CA . LYS A 1 390 ? 34.760 -0.380 -46.656 1.00 96.44 390 LYS A CA 1
ATOM 3101 C C . LYS A 1 390 ? 35.765 -1.451 -47.093 1.00 96.44 390 LYS A C 1
ATOM 3103 O O . LYS A 1 390 ? 36.719 -1.126 -47.795 1.00 96.44 390 LYS A O 1
ATOM 3108 N N . GLU A 1 391 ? 35.583 -2.703 -46.685 1.00 96.19 391 GLU A N 1
ATOM 3109 C CA . GLU A 1 391 ? 36.464 -3.816 -47.063 1.00 96.19 391 GLU A CA 1
ATOM 3110 C C . GLU A 1 391 ? 36.400 -4.093 -48.576 1.00 96.19 391 GLU A C 1
ATOM 3112 O O . GLU A 1 391 ? 37.445 -4.219 -49.220 1.00 96.19 391 GLU A O 1
ATOM 3117 N N . VAL A 1 392 ? 35.204 -4.050 -49.176 1.00 95.69 392 VAL A N 1
ATOM 3118 C CA . VAL A 1 392 ? 35.015 -4.118 -50.637 1.00 95.69 392 VAL A CA 1
ATOM 3119 C C . VAL A 1 392 ? 35.673 -2.929 -51.346 1.00 95.69 392 VAL A C 1
ATOM 3121 O O . VAL A 1 392 ? 36.378 -3.128 -52.336 1.00 95.69 392 VAL A O 1
ATOM 3124 N N . ALA A 1 393 ? 35.518 -1.703 -50.840 1.00 95.12 393 ALA A N 1
ATOM 3125 C CA . ALA A 1 393 ? 36.162 -0.521 -51.414 1.00 95.12 393 ALA A CA 1
ATOM 3126 C C . ALA A 1 393 ? 37.701 -0.606 -51.342 1.00 95.12 393 ALA A C 1
ATOM 3128 O O . ALA A 1 393 ? 38.387 -0.269 -52.306 1.00 95.12 393 ALA A O 1
ATOM 3129 N N . VAL A 1 394 ? 38.265 -1.122 -50.244 1.00 95.38 394 VAL A N 1
ATOM 3130 C CA . VAL A 1 394 ? 39.714 -1.363 -50.103 1.00 95.38 394 VAL A CA 1
ATOM 3131 C C . VAL A 1 394 ? 40.206 -2.447 -51.072 1.00 95.38 394 VAL A C 1
ATOM 3133 O O . VAL A 1 394 ? 41.272 -2.286 -51.676 1.00 95.38 394 VAL A O 1
ATOM 3136 N N . ALA A 1 395 ? 39.433 -3.515 -51.290 1.00 94.19 395 ALA A N 1
ATOM 3137 C CA . ALA A 1 395 ? 39.721 -4.525 -52.311 1.00 94.19 395 ALA A CA 1
ATOM 3138 C C . ALA A 1 395 ? 39.676 -3.946 -53.742 1.00 94.19 395 ALA A C 1
ATOM 3140 O O . ALA A 1 395 ? 40.543 -4.240 -54.565 1.00 94.19 395 ALA A O 1
ATOM 3141 N N . GLN A 1 396 ? 38.718 -3.061 -54.038 1.00 94.81 396 GLN A N 1
ATOM 3142 C CA . GLN A 1 396 ? 38.638 -2.367 -55.328 1.00 94.81 396 GLN A CA 1
ATOM 3143 C C . GLN A 1 396 ? 39.816 -1.406 -55.539 1.00 94.81 396 GLN A C 1
ATOM 3145 O O . GLN A 1 396 ? 40.450 -1.445 -56.592 1.00 94.81 396 GLN A O 1
ATOM 3150 N N . VAL A 1 397 ? 40.159 -0.583 -54.542 1.00 94.38 397 VAL A N 1
ATOM 3151 C CA . VAL A 1 397 ? 41.280 0.372 -54.613 1.00 94.38 397 VAL A CA 1
ATOM 3152 C C . VAL A 1 397 ? 42.623 -0.350 -54.752 1.00 94.38 397 VAL A C 1
ATOM 3154 O O . VAL A 1 397 ? 43.454 0.060 -55.561 1.00 94.38 397 VAL A O 1
ATOM 3157 N N . SER A 1 398 ? 42.843 -1.452 -54.028 1.00 93.56 398 SER A N 1
ATOM 3158 C CA . SER A 1 398 ? 44.061 -2.259 -54.192 1.00 93.56 398 SER A CA 1
ATOM 3159 C C . SER A 1 398 ? 44.122 -2.946 -55.563 1.00 93.56 398 SER A C 1
ATOM 3161 O O . SER A 1 398 ? 45.167 -2.901 -56.213 1.00 93.56 398 SER A O 1
ATOM 3163 N N . GLY A 1 399 ? 43.005 -3.480 -56.068 1.00 92.31 399 GLY A N 1
ATOM 3164 C CA . GLY A 1 399 ? 42.919 -4.024 -57.428 1.00 92.31 399 GLY A CA 1
ATOM 3165 C C . GLY A 1 399 ? 43.162 -2.977 -58.526 1.00 92.31 399 GLY A C 1
ATOM 3166 O O . GLY A 1 399 ? 43.848 -3.258 -59.509 1.00 92.31 399 GLY A O 1
ATOM 3167 N N . LEU A 1 400 ? 42.661 -1.750 -58.350 1.00 93.62 400 LEU A N 1
ATOM 3168 C CA . LEU A 1 400 ? 42.952 -0.616 -59.234 1.00 93.62 400 LEU A CA 1
ATOM 3169 C C . LEU A 1 400 ? 44.424 -0.194 -59.156 1.00 93.62 400 LEU A C 1
ATOM 3171 O O . LEU A 1 400 ? 45.017 0.074 -60.196 1.00 93.62 400 LEU A O 1
ATOM 3175 N N . LYS A 1 401 ? 45.040 -0.204 -57.968 1.00 94.44 401 LYS A N 1
ATOM 3176 C CA . LYS A 1 401 ? 46.472 0.090 -57.798 1.00 94.44 401 LYS A CA 1
ATOM 3177 C C . LYS A 1 401 ? 47.364 -0.911 -58.541 1.00 94.44 401 LYS A C 1
ATOM 3179 O O . LYS A 1 401 ? 48.333 -0.495 -59.163 1.00 94.44 401 LYS A O 1
ATOM 3184 N N . VAL A 1 402 ? 47.019 -2.203 -58.534 1.00 93.44 402 VAL A N 1
ATOM 3185 C CA . VAL A 1 402 ? 47.736 -3.223 -59.326 1.00 93.44 402 VAL A CA 1
ATOM 3186 C C . VAL A 1 402 ? 47.547 -2.996 -60.830 1.00 93.44 402 VAL A C 1
ATOM 3188 O O . VAL A 1 402 ? 48.513 -3.074 -61.584 1.00 93.44 402 VAL A O 1
ATOM 3191 N N . LYS A 1 403 ? 46.331 -2.661 -61.286 1.00 93.38 403 LYS A N 1
ATOM 3192 C CA . LYS A 1 403 ? 46.091 -2.308 -62.699 1.00 93.38 403 LYS A CA 1
ATOM 3193 C C . LYS A 1 403 ? 46.880 -1.068 -63.125 1.00 93.38 403 LYS A C 1
ATOM 3195 O O . LYS A 1 403 ? 47.420 -1.059 -64.226 1.00 93.38 403 LYS A O 1
ATOM 3200 N N . LEU A 1 404 ? 46.972 -0.062 -62.253 1.00 92.31 404 LEU A N 1
ATOM 3201 C CA . LEU A 1 404 ? 47.775 1.135 -62.483 1.00 92.31 404 LEU A CA 1
ATOM 3202 C C . LEU A 1 404 ? 49.260 0.781 -62.614 1.00 92.31 404 LEU A C 1
ATOM 3204 O O . LEU A 1 404 ? 49.852 1.144 -63.619 1.00 92.31 404 LEU A O 1
ATOM 3208 N N . SER A 1 405 ? 49.838 -0.007 -61.699 1.00 92.25 405 SER A N 1
ATOM 3209 C CA . SER A 1 405 ? 51.264 -0.353 -61.792 1.00 92.25 405 SER A CA 1
ATOM 3210 C C . SER A 1 405 ? 51.607 -1.257 -62.985 1.00 92.25 405 SER A C 1
ATOM 3212 O O . SER A 1 405 ? 52.732 -1.228 -63.472 1.00 92.25 405 SER A O 1
ATOM 3214 N N . VAL A 1 406 ? 50.652 -2.048 -63.494 1.00 91.25 406 VAL A N 1
ATOM 3215 C CA . VAL A 1 406 ? 50.811 -2.748 -64.785 1.00 91.25 406 VAL A CA 1
ATOM 3216 C C . VAL A 1 406 ? 50.791 -1.750 -65.948 1.00 91.25 406 VAL A C 1
ATOM 3218 O O . VAL A 1 406 ? 51.669 -1.808 -66.803 1.00 91.25 406 VAL A O 1
ATOM 3221 N N . ALA A 1 407 ? 49.850 -0.800 -65.958 1.00 89.88 407 ALA A N 1
ATOM 3222 C CA . ALA A 1 407 ? 49.770 0.230 -66.993 1.00 89.88 407 ALA A CA 1
ATOM 3223 C C . ALA A 1 407 ? 50.984 1.180 -66.993 1.00 89.88 407 ALA A C 1
ATOM 3225 O O . ALA A 1 407 ? 51.451 1.551 -68.062 1.00 89.88 407 ALA A O 1
ATOM 3226 N N . GLU A 1 408 ? 51.533 1.528 -65.826 1.00 92.25 408 GLU A N 1
ATOM 3227 C CA . GLU A 1 408 ? 52.787 2.283 -65.681 1.00 92.25 408 GLU A CA 1
ATOM 3228 C C . GLU A 1 408 ? 53.965 1.518 -66.309 1.00 92.25 408 GLU A C 1
ATOM 3230 O O . GLU A 1 408 ? 54.712 2.076 -67.109 1.00 92.25 408 GLU A O 1
ATOM 3235 N N . VAL A 1 409 ? 54.090 0.217 -66.023 1.00 91.81 409 VAL A N 1
ATOM 3236 C CA . VAL A 1 409 ? 55.129 -0.649 -66.609 1.00 91.81 409 VAL A CA 1
ATOM 3237 C C . VAL A 1 409 ? 54.964 -0.812 -68.125 1.00 91.81 409 VAL A C 1
ATOM 3239 O O . VAL A 1 409 ? 55.959 -0.819 -68.850 1.00 91.81 409 VAL A O 1
ATOM 3242 N N . ASP A 1 410 ? 53.736 -0.932 -68.631 1.00 90.00 410 ASP A N 1
ATOM 3243 C CA . ASP A 1 410 ? 53.482 -1.028 -70.073 1.00 90.00 410 ASP A CA 1
ATOM 3244 C C . ASP A 1 410 ? 53.659 0.321 -70.795 1.00 90.00 410 ASP A C 1
ATOM 3246 O O . ASP A 1 410 ? 54.117 0.334 -71.937 1.00 90.00 410 ASP A O 1
ATOM 3250 N N . LEU A 1 411 ? 53.402 1.453 -70.128 1.00 88.50 411 LEU A N 1
ATOM 3251 C CA . LEU A 1 411 ? 53.757 2.786 -70.625 1.00 88.50 411 LEU A CA 1
ATOM 3252 C C . LEU A 1 411 ? 55.276 2.962 -70.734 1.00 88.50 411 LEU A C 1
ATOM 3254 O O . LEU A 1 411 ? 55.734 3.446 -71.766 1.00 88.50 411 LEU A O 1
ATOM 3258 N N . SER A 1 412 ? 56.065 2.505 -69.753 1.00 90.06 412 SER A N 1
ATOM 3259 C CA . SER A 1 412 ? 57.534 2.523 -69.854 1.00 90.06 412 SER A CA 1
ATOM 3260 C C . SER A 1 412 ? 58.036 1.716 -71.057 1.00 90.06 412 SER A C 1
ATOM 3262 O O . SER A 1 412 ? 58.787 2.247 -71.870 1.00 90.06 412 SER A O 1
ATOM 3264 N N . LYS A 1 413 ? 57.540 0.484 -71.257 1.00 89.44 413 LYS A N 1
ATOM 3265 C CA . LYS A 1 413 ? 57.873 -0.335 -72.445 1.00 89.44 413 LYS A CA 1
ATOM 3266 C C . LYS A 1 413 ? 57.465 0.334 -73.759 1.00 89.44 413 LYS A C 1
ATOM 3268 O O . LYS A 1 413 ? 58.094 0.112 -74.792 1.00 89.44 413 LYS A O 1
ATOM 3273 N N . LEU A 1 414 ? 56.367 1.093 -73.766 1.00 87.50 414 LEU A N 1
ATOM 3274 C CA . LEU A 1 414 ? 55.945 1.850 -74.944 1.00 87.50 414 LEU A CA 1
ATOM 3275 C C . LEU A 1 414 ? 56.842 3.074 -75.178 1.00 87.50 414 LEU A C 1
ATOM 3277 O O . LEU A 1 414 ? 57.156 3.328 -76.336 1.00 87.50 414 LEU A O 1
ATOM 3281 N N . SER A 1 415 ? 57.318 3.756 -74.129 1.00 91.00 415 SER A N 1
ATOM 3282 C CA . SER A 1 415 ? 58.328 4.825 -74.234 1.00 91.00 415 SER A CA 1
ATOM 3283 C C . SER A 1 415 ? 59.633 4.294 -74.825 1.00 91.00 415 SER A C 1
ATOM 3285 O O . SER A 1 415 ? 60.067 4.781 -75.863 1.00 91.00 415 SER A O 1
ATOM 3287 N N . GLU A 1 416 ? 60.182 3.208 -74.268 1.00 88.62 416 GLU A N 1
ATOM 3288 C CA . GLU A 1 416 ? 61.395 2.541 -74.776 1.00 88.62 416 GLU A CA 1
ATOM 3289 C C . GLU A 1 416 ? 61.268 2.170 -76.267 1.00 88.62 416 GLU A C 1
ATOM 3291 O O . GLU A 1 416 ? 62.203 2.340 -77.054 1.00 88.62 416 GLU A O 1
ATOM 3296 N N . ARG A 1 417 ? 60.084 1.698 -76.685 1.00 89.62 417 ARG A N 1
ATOM 3297 C CA . ARG A 1 417 ? 59.783 1.367 -78.088 1.00 89.62 417 ARG A CA 1
ATOM 3298 C C . ARG A 1 417 ? 59.581 2.588 -78.985 1.00 89.62 417 ARG A C 1
ATOM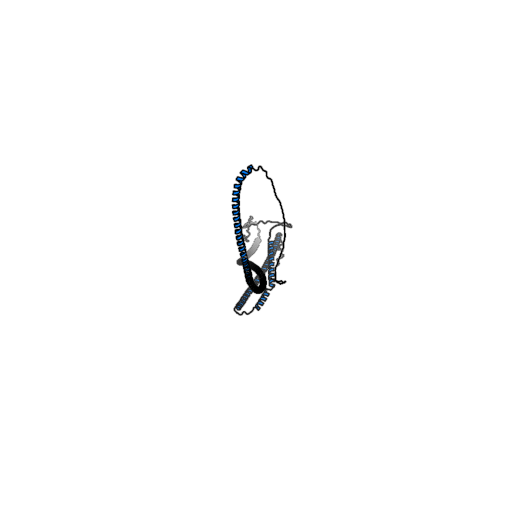 3300 O O . ARG A 1 417 ? 59.832 2.474 -80.184 1.00 89.62 417 ARG A O 1
ATOM 3307 N N . VAL A 1 418 ? 59.127 3.721 -78.451 1.00 86.81 418 VAL A N 1
ATOM 3308 C CA . VAL A 1 418 ? 59.064 4.997 -79.181 1.00 86.81 418 VAL A CA 1
ATOM 3309 C C . VAL A 1 418 ? 60.473 5.553 -79.360 1.00 86.81 418 VAL A C 1
ATOM 3311 O O . VAL A 1 418 ? 60.855 5.814 -80.493 1.00 86.81 418 VAL A O 1
ATOM 3314 N N . GLU A 1 419 ? 61.290 5.597 -78.308 1.00 88.62 419 GLU A N 1
ATOM 3315 C CA . GLU A 1 419 ? 62.704 6.000 -78.371 1.00 88.62 419 GLU A CA 1
ATOM 3316 C C . GLU A 1 419 ? 63.515 5.114 -79.338 1.00 88.62 419 GLU A C 1
ATOM 3318 O O . GLU A 1 419 ? 64.405 5.584 -80.050 1.00 88.62 419 GLU A O 1
ATOM 3323 N N . GLU A 1 420 ? 63.200 3.817 -79.421 1.00 87.00 420 GLU A N 1
ATOM 3324 C CA . GLU A 1 420 ? 63.761 2.925 -80.439 1.00 87.00 420 GLU A CA 1
ATOM 3325 C C . GLU A 1 420 ? 63.268 3.231 -81.856 1.00 87.00 420 GLU A C 1
ATOM 3327 O O . GLU A 1 420 ? 64.072 3.271 -82.791 1.00 87.00 420 GLU A O 1
ATOM 3332 N N . ALA A 1 421 ? 61.968 3.474 -82.033 1.00 82.50 421 ALA A N 1
ATOM 3333 C CA . ALA A 1 421 ? 61.412 3.859 -83.325 1.00 82.50 421 ALA A CA 1
ATOM 3334 C C . ALA A 1 421 ? 61.971 5.208 -83.810 1.00 82.50 421 ALA A C 1
ATOM 3336 O O . ALA A 1 421 ? 62.248 5.348 -84.999 1.00 82.50 421 ALA A O 1
ATOM 3337 N N . GLU A 1 422 ? 62.207 6.161 -82.907 1.00 86.19 422 GLU A N 1
ATOM 3338 C CA . GLU A 1 422 ? 62.838 7.455 -83.181 1.00 86.19 422 GLU A CA 1
ATOM 3339 C C . GLU A 1 422 ? 64.316 7.292 -83.559 1.00 86.19 422 GLU A C 1
ATOM 3341 O O . GLU A 1 422 ? 64.730 7.808 -84.597 1.00 86.19 422 GLU A O 1
ATOM 3346 N N . ARG A 1 423 ? 65.098 6.481 -82.824 1.00 86.25 423 ARG A N 1
ATOM 3347 C CA . ARG A 1 423 ? 66.472 6.106 -83.230 1.00 86.25 423 ARG A CA 1
ATOM 3348 C C . ARG A 1 423 ? 66.511 5.486 -84.631 1.00 86.25 423 ARG A C 1
ATOM 3350 O O . ARG A 1 423 ? 67.390 5.809 -85.429 1.00 86.25 423 ARG A O 1
ATOM 3357 N N . LEU A 1 424 ? 65.563 4.601 -84.946 1.00 85.62 424 LEU A N 1
ATOM 3358 C CA . LEU A 1 424 ? 65.452 3.966 -86.263 1.00 85.62 424 LEU A CA 1
ATOM 3359 C C . LEU A 1 424 ? 64.968 4.937 -87.353 1.00 85.62 424 LEU A C 1
ATOM 3361 O O . LEU A 1 424 ? 65.369 4.791 -88.508 1.00 85.62 424 LEU A O 1
ATOM 3365 N N . ALA A 1 425 ? 64.130 5.919 -87.017 1.00 79.81 425 ALA A N 1
ATOM 3366 C CA . ALA A 1 425 ? 63.676 6.958 -87.936 1.00 79.81 425 ALA A CA 1
ATOM 3367 C C . ALA A 1 425 ? 64.804 7.941 -88.275 1.00 79.81 425 ALA A C 1
ATOM 3369 O O . ALA A 1 425 ? 65.041 8.204 -89.452 1.00 79.81 425 ALA A O 1
ATOM 3370 N N . GLU A 1 426 ? 65.558 8.406 -87.279 1.00 81.69 426 GLU A N 1
ATOM 3371 C CA . GLU A 1 426 ? 66.698 9.306 -87.477 1.00 81.69 426 GLU A CA 1
ATOM 3372 C C . GLU A 1 426 ? 67.837 8.600 -88.240 1.00 81.69 426 GLU A C 1
ATOM 3374 O O . GLU A 1 426 ? 68.381 9.148 -89.196 1.00 81.69 426 GLU A O 1
ATOM 3379 N N . GLY A 1 427 ? 68.115 7.323 -87.938 1.00 81.19 427 GLY A N 1
ATOM 3380 C CA . GLY A 1 427 ? 69.045 6.506 -88.730 1.00 81.19 427 GLY A CA 1
ATOM 3381 C C . GLY A 1 427 ? 68.604 6.303 -90.190 1.00 81.19 427 GLY A C 1
ATOM 3382 O O . GLY A 1 427 ? 69.436 6.284 -91.098 1.00 81.19 427 GLY A O 1
ATOM 3383 N N . ARG A 1 428 ? 67.292 6.201 -90.451 1.00 79.88 428 ARG A N 1
ATOM 3384 C CA . ARG A 1 428 ? 66.742 6.181 -91.820 1.00 79.88 428 ARG A CA 1
ATOM 3385 C C . ARG A 1 428 ? 66.841 7.539 -92.509 1.00 79.88 428 ARG A C 1
ATOM 3387 O O . ARG A 1 428 ? 67.093 7.559 -93.708 1.00 79.88 428 ARG A O 1
ATOM 3394 N N . LYS A 1 429 ? 66.653 8.639 -91.777 1.00 81.25 429 LYS A N 1
ATOM 3395 C CA . LYS A 1 429 ? 66.789 10.012 -92.279 1.00 81.25 429 LYS A CA 1
ATOM 3396 C C . LYS A 1 429 ? 68.222 10.298 -92.730 1.00 81.25 429 LYS A C 1
ATOM 3398 O O . LYS A 1 429 ? 68.398 10.710 -93.867 1.00 81.25 429 LYS A O 1
ATOM 3403 N N . ILE A 1 430 ? 69.230 9.936 -91.935 1.00 79.06 430 ILE A N 1
ATOM 3404 C CA . ILE A 1 430 ? 70.647 10.027 -92.336 1.00 79.06 430 ILE A CA 1
ATOM 3405 C C . ILE A 1 430 ? 70.902 9.238 -93.636 1.00 79.06 430 ILE A C 1
ATOM 3407 O O . ILE A 1 430 ? 71.491 9.758 -94.578 1.00 79.06 430 ILE A O 1
ATOM 3411 N N . CYS A 1 431 ? 70.380 8.011 -93.746 1.00 75.06 431 CYS A N 1
ATOM 3412 C CA . CYS A 1 431 ? 70.516 7.198 -94.963 1.00 75.06 431 CYS A CA 1
ATOM 3413 C C . CYS A 1 431 ? 69.718 7.746 -96.174 1.00 75.06 431 CYS A C 1
ATOM 3415 O O . CYS A 1 431 ? 70.023 7.414 -97.323 1.00 75.06 431 CYS A O 1
ATOM 3417 N N . LEU A 1 432 ? 68.695 8.579 -95.949 1.00 72.44 432 LEU A N 1
ATOM 3418 C CA . LEU A 1 432 ? 68.016 9.332 -97.007 1.00 72.44 432 LEU A CA 1
ATOM 3419 C C . LEU A 1 432 ? 68.845 10.546 -97.433 1.00 72.44 432 LEU A C 1
ATOM 3421 O O . LEU A 1 432 ? 69.056 10.703 -98.627 1.00 72.44 432 LEU A O 1
ATOM 3425 N N . GLU A 1 433 ? 69.399 11.320 -96.498 1.00 75.25 433 GLU A N 1
ATOM 3426 C CA . GLU A 1 433 ? 70.299 12.451 -96.781 1.00 75.25 433 GLU A CA 1
ATOM 3427 C C . GLU A 1 433 ? 71.547 11.999 -97.575 1.00 75.25 433 GLU A C 1
ATOM 3429 O O . GLU A 1 433 ? 71.933 12.632 -98.560 1.00 75.25 433 GLU A O 1
ATOM 3434 N N . GLU A 1 434 ? 72.130 10.840 -97.238 1.00 75.31 434 GLU A N 1
ATOM 3435 C CA . GLU A 1 434 ? 73.201 10.202 -98.024 1.00 75.31 434 GLU A CA 1
ATOM 3436 C C . GLU A 1 434 ? 72.762 9.852 -99.458 1.00 75.31 434 GLU A C 1
ATOM 3438 O O . GLU A 1 434 ? 73.537 10.005 -100.407 1.00 75.31 434 GLU A O 1
ATOM 3443 N N . LYS A 1 435 ? 71.517 9.394 -99.642 1.00 73.75 435 LYS A N 1
ATOM 3444 C CA . LYS A 1 435 ? 70.970 9.055 -100.964 1.00 73.75 435 LYS A CA 1
ATOM 3445 C C . LYS A 1 435 ? 70.576 10.279 -101.775 1.00 73.75 435 LYS A C 1
ATOM 3447 O O . LYS A 1 435 ? 70.807 10.275 -102.977 1.00 73.75 435 LYS A O 1
ATOM 3452 N N . GLU A 1 436 ? 70.034 11.318 -101.154 1.00 73.19 436 GLU A N 1
ATOM 3453 C CA . GLU A 1 436 ? 69.754 12.603 -101.799 1.00 73.19 436 GLU A CA 1
ATOM 3454 C C . GLU A 1 436 ? 71.055 13.249 -102.283 1.00 73.19 436 GLU A C 1
ATOM 3456 O O . GLU A 1 436 ? 71.131 13.704 -103.425 1.00 73.19 436 GLU A O 1
ATOM 3461 N N . LYS A 1 437 ? 72.129 13.167 -101.487 1.00 73.56 437 LYS A N 1
ATOM 3462 C CA . LYS A 1 437 ? 73.471 13.565 -101.923 1.00 73.56 437 LYS A CA 1
ATOM 3463 C C . LYS A 1 437 ? 73.960 12.745 -103.125 1.00 73.56 437 LYS A C 1
ATOM 3465 O O . LYS A 1 437 ? 74.422 13.328 -104.104 1.00 73.56 437 LYS A O 1
ATOM 3470 N N . ALA A 1 438 ? 73.826 11.417 -103.090 1.00 71.50 438 ALA A N 1
ATOM 3471 C CA . ALA A 1 438 ? 74.207 10.552 -104.211 1.00 71.50 438 ALA A CA 1
ATOM 3472 C C . ALA A 1 438 ? 73.362 10.801 -105.481 1.00 71.50 438 ALA A C 1
ATOM 3474 O O . ALA A 1 438 ? 73.876 10.695 -106.595 1.00 71.50 438 ALA A O 1
ATOM 3475 N N . VAL A 1 439 ? 72.086 11.179 -105.331 1.00 70.38 439 VAL A N 1
ATOM 3476 C CA . VAL A 1 439 ? 71.232 11.639 -106.438 1.00 70.38 439 VAL A CA 1
ATOM 3477 C C . VAL A 1 439 ? 71.744 12.969 -106.990 1.00 70.38 439 VAL A C 1
ATOM 3479 O O . VAL A 1 439 ? 71.915 13.068 -108.199 1.00 70.38 439 VAL A O 1
ATOM 3482 N N . GLY A 1 440 ? 72.099 13.944 -106.149 1.00 69.88 440 GLY A N 1
ATOM 3483 C CA . GLY A 1 440 ? 72.701 15.206 -106.600 1.00 69.88 440 GLY A CA 1
ATOM 3484 C C . GLY A 1 440 ? 74.040 15.024 -107.335 1.00 69.88 440 GLY A C 1
ATOM 3485 O O . GLY A 1 440 ? 74.291 15.674 -108.350 1.00 69.88 440 GLY A O 1
ATOM 3486 N N . GLU A 1 441 ? 74.885 14.089 -106.886 1.00 71.19 441 GLU A N 1
ATOM 3487 C CA . GLU A 1 441 ? 76.127 13.702 -107.576 1.00 71.19 441 GLU A CA 1
ATOM 3488 C C . GLU A 1 441 ? 75.838 13.033 -108.947 1.00 71.19 441 GLU A C 1
ATOM 3490 O O . GLU A 1 441 ? 76.545 13.280 -109.934 1.00 71.19 441 GLU A O 1
ATOM 3495 N N . ALA A 1 442 ? 74.750 12.261 -109.062 1.00 66.25 442 ALA A N 1
ATOM 3496 C CA . ALA A 1 442 ? 74.278 11.703 -110.332 1.00 66.25 442 ALA A CA 1
ATOM 3497 C C . ALA A 1 442 ? 73.651 12.763 -111.263 1.00 66.25 442 ALA A C 1
ATOM 3499 O O . ALA A 1 442 ? 73.928 12.762 -112.463 1.00 66.25 442 ALA A O 1
ATOM 3500 N N . GLU A 1 443 ? 72.864 13.705 -110.742 1.00 68.25 443 GLU A N 1
ATOM 3501 C CA . GLU A 1 443 ? 72.265 14.808 -111.508 1.00 68.25 443 GLU A CA 1
ATOM 3502 C C . GLU A 1 443 ? 73.332 15.763 -112.059 1.00 68.25 443 GLU A C 1
ATOM 3504 O O . GLU A 1 443 ? 73.278 16.134 -113.234 1.00 68.25 443 GLU A O 1
ATOM 3509 N N . ALA A 1 444 ? 74.367 16.081 -111.273 1.00 68.75 444 ALA A N 1
ATOM 3510 C CA . ALA A 1 444 ? 75.535 16.823 -111.749 1.00 68.75 444 ALA A CA 1
ATOM 3511 C C . ALA A 1 444 ? 76.263 16.084 -112.892 1.00 68.75 444 ALA A C 1
ATOM 3513 O O . ALA A 1 444 ? 76.691 16.702 -113.873 1.00 68.75 444 ALA A O 1
ATOM 3514 N N . SER A 1 445 ? 76.348 14.753 -112.807 1.00 70.56 445 SER A N 1
ATOM 3515 C CA . SER A 1 445 ? 76.920 13.908 -113.864 1.00 70.56 445 SER A CA 1
ATOM 3516 C C . SER A 1 445 ? 76.059 13.919 -115.139 1.00 70.56 445 SER A C 1
ATOM 3518 O O . SER A 1 445 ? 76.589 14.035 -116.245 1.00 70.56 445 SER A O 1
ATOM 3520 N N . VAL A 1 446 ? 74.728 13.890 -115.005 1.00 72.31 446 VAL A N 1
ATOM 3521 C CA . VAL A 1 446 ? 73.784 14.030 -116.130 1.00 72.31 446 VAL A CA 1
ATOM 3522 C C . VAL A 1 446 ? 73.884 15.416 -116.775 1.00 72.31 446 VAL A C 1
ATOM 3524 O O . VAL A 1 446 ? 73.924 15.507 -118.001 1.00 72.31 446 VAL A O 1
ATOM 3527 N N . ALA A 1 447 ? 73.992 16.491 -115.989 1.00 68.62 447 ALA A N 1
ATOM 3528 C CA . ALA A 1 447 ? 74.168 17.850 -116.504 1.00 68.62 447 ALA A CA 1
ATOM 3529 C C . ALA A 1 447 ? 75.477 18.005 -117.305 1.00 68.62 447 ALA A C 1
ATOM 3531 O O . ALA A 1 447 ? 75.486 18.630 -118.368 1.00 68.62 447 ALA A O 1
ATOM 3532 N N . SER A 1 448 ? 76.567 17.377 -116.846 1.00 70.19 448 SER A N 1
ATOM 3533 C CA . SER A 1 448 ? 77.845 17.330 -117.572 1.00 70.19 448 SER A CA 1
ATOM 3534 C C . SER A 1 448 ? 77.715 16.628 -118.933 1.00 70.19 448 SER A C 1
ATOM 3536 O O . SER A 1 448 ? 78.138 17.169 -119.958 1.00 70.19 448 SER A O 1
ATOM 3538 N N . LEU A 1 449 ? 77.044 15.471 -118.975 1.00 71.88 449 LEU A N 1
ATOM 3539 C CA . LEU A 1 449 ? 76.778 14.737 -120.218 1.00 71.88 449 LEU A CA 1
ATOM 3540 C C . LEU A 1 449 ? 75.861 15.522 -121.175 1.00 71.88 449 LEU A C 1
ATOM 3542 O O . LEU A 1 449 ? 76.107 15.548 -122.380 1.00 71.88 449 LEU A O 1
ATOM 3546 N N . GLN A 1 450 ? 74.848 16.225 -120.658 1.00 66.50 450 GLN A N 1
ATOM 3547 C CA . GLN A 1 450 ? 73.991 17.099 -121.470 1.00 66.50 450 GLN A CA 1
ATOM 3548 C C . GLN A 1 450 ? 74.759 18.270 -122.101 1.00 66.50 450 GLN A C 1
ATOM 3550 O O . GLN A 1 450 ? 74.393 18.711 -123.192 1.00 66.50 450 GLN A O 1
ATOM 3555 N N . GLN A 1 451 ? 75.823 18.771 -121.463 1.00 71.19 451 GLN A N 1
ATOM 3556 C CA . GLN A 1 451 ? 76.679 19.789 -122.074 1.00 71.19 451 GLN A CA 1
ATOM 3557 C C . GLN A 1 451 ? 77.532 19.203 -123.211 1.00 71.19 451 GLN A C 1
ATOM 3559 O O . GLN A 1 451 ? 77.551 19.776 -124.298 1.00 71.19 451 GLN A O 1
ATOM 3564 N N . GLN A 1 452 ? 78.129 18.018 -123.023 1.00 67.62 452 GLN A N 1
ATOM 3565 C CA . GLN A 1 452 ? 78.881 17.337 -124.090 1.00 67.62 452 GLN A CA 1
ATOM 3566 C C . GLN A 1 452 ? 78.026 17.066 -125.341 1.00 67.62 452 GLN A C 1
ATOM 3568 O O . GLN A 1 452 ? 78.514 17.201 -126.462 1.00 67.62 452 GLN A O 1
ATOM 3573 N N . VAL A 1 453 ? 76.739 16.733 -125.172 1.00 69.44 453 VAL A N 1
ATOM 3574 C CA . VAL A 1 453 ? 75.805 16.552 -126.299 1.00 69.44 453 VAL A CA 1
ATOM 3575 C C . VAL A 1 453 ? 75.619 17.851 -127.097 1.00 69.44 453 VAL A C 1
ATOM 3577 O O . VAL A 1 453 ? 75.678 17.813 -128.326 1.00 69.44 453 VAL A O 1
ATOM 3580 N N . LYS A 1 454 ? 75.471 19.005 -126.431 1.00 70.38 454 LYS A N 1
ATOM 3581 C CA . LYS A 1 454 ? 75.351 20.314 -127.105 1.00 70.38 454 LYS A CA 1
ATOM 3582 C C . LYS A 1 454 ? 76.615 20.670 -127.886 1.00 70.38 454 LYS A C 1
ATOM 3584 O O . LYS A 1 454 ? 76.524 21.091 -129.038 1.00 70.38 454 LYS A O 1
ATOM 3589 N N . ASP A 1 455 ? 77.785 20.461 -127.287 1.00 69.00 455 ASP A N 1
ATOM 3590 C CA . ASP A 1 455 ? 79.068 20.786 -127.917 1.00 69.00 455 ASP A CA 1
ATOM 3591 C C . ASP A 1 455 ? 79.303 19.932 -129.184 1.00 69.00 455 ASP A C 1
ATOM 3593 O O . ASP A 1 455 ? 79.803 20.432 -130.196 1.00 69.00 455 ASP A O 1
ATOM 3597 N N . LEU A 1 456 ? 78.859 18.667 -129.177 1.00 71.38 456 LEU A N 1
ATOM 3598 C CA . LEU A 1 456 ? 78.870 17.786 -130.351 1.00 71.38 456 LEU A CA 1
ATOM 3599 C C . LEU A 1 456 ? 77.854 18.202 -131.432 1.00 71.38 456 LEU A C 1
ATOM 3601 O O . LEU A 1 456 ? 78.176 18.129 -132.620 1.00 71.38 456 LEU A O 1
ATOM 3605 N N . GLN A 1 457 ? 76.661 18.682 -131.059 1.00 65.19 457 GLN A N 1
ATOM 3606 C CA . GLN A 1 457 ? 75.689 19.213 -132.027 1.00 65.19 457 GLN A CA 1
ATOM 3607 C C . GLN A 1 457 ? 76.238 20.447 -132.761 1.00 65.19 457 GLN A C 1
ATOM 3609 O O . GLN A 1 457 ? 76.164 20.504 -133.989 1.00 65.19 457 GLN A O 1
ATOM 3614 N N . ILE A 1 458 ? 76.891 21.371 -132.046 1.00 70.56 458 ILE A N 1
ATOM 3615 C CA . ILE A 1 458 ? 77.527 22.559 -132.642 1.00 70.56 458 ILE A CA 1
ATOM 3616 C C . ILE A 1 458 ? 78.623 22.159 -133.648 1.00 70.56 458 ILE A C 1
ATOM 3618 O O . ILE A 1 458 ? 78.738 22.764 -134.718 1.00 70.56 458 ILE A O 1
ATOM 3622 N N . GLN A 1 459 ? 79.414 21.116 -133.361 1.00 67.56 459 GLN A N 1
ATOM 3623 C CA . GLN A 1 459 ? 80.392 20.600 -134.328 1.00 67.56 459 GLN A CA 1
ATOM 3624 C C . GLN A 1 459 ? 79.730 19.975 -135.567 1.00 67.56 459 GLN A C 1
ATOM 3626 O O . GLN A 1 459 ? 80.243 20.144 -136.677 1.00 67.56 459 GLN A O 1
ATOM 3631 N N . HIS A 1 460 ? 78.589 19.297 -135.411 1.00 69.69 460 HIS A N 1
ATOM 3632 C CA . HIS A 1 460 ? 77.863 18.699 -136.532 1.00 69.69 460 HIS A CA 1
ATOM 3633 C C . HIS A 1 460 ? 77.283 19.761 -137.481 1.00 69.69 460 HIS A C 1
ATOM 3635 O O . HIS A 1 460 ? 77.501 19.674 -138.693 1.00 69.69 460 HIS A O 1
ATOM 3641 N N . GLU A 1 461 ? 76.633 20.800 -136.947 1.00 65.88 461 GLU A N 1
ATOM 3642 C CA . GLU A 1 461 ? 76.068 21.912 -137.730 1.00 65.88 461 GLU A CA 1
ATOM 3643 C C . GLU A 1 461 ? 77.151 22.673 -138.516 1.00 65.88 461 GLU A C 1
ATOM 3645 O O . GLU A 1 461 ? 76.988 22.967 -139.707 1.00 65.88 461 GLU A O 1
ATOM 3650 N N . GLN A 1 462 ? 78.310 22.916 -137.893 1.00 67.69 462 GLN A N 1
ATOM 3651 C CA . GLN A 1 462 ? 79.473 23.509 -138.563 1.00 67.69 462 GLN A CA 1
ATOM 3652 C C . GLN A 1 462 ? 80.102 22.597 -139.631 1.00 67.69 462 GLN A C 1
ATOM 3654 O O . GLN A 1 462 ? 80.788 23.095 -140.526 1.00 67.69 462 GLN A O 1
ATOM 3659 N N . GLY A 1 463 ? 79.898 21.281 -139.550 1.00 68.75 463 GLY A N 1
ATOM 3660 C CA . GLY A 1 463 ? 80.266 20.331 -140.600 1.00 68.75 463 GLY A CA 1
ATOM 3661 C C . GLY A 1 463 ? 79.350 20.464 -141.815 1.00 68.75 463 GLY A C 1
ATOM 3662 O O . GLY A 1 463 ? 79.810 20.832 -142.896 1.00 68.75 463 GLY A O 1
ATOM 3663 N N . VAL A 1 464 ? 78.045 20.252 -141.612 1.00 68.31 464 VAL A N 1
ATOM 3664 C CA . VAL A 1 464 ? 77.020 20.267 -142.676 1.00 68.31 464 VAL A CA 1
ATOM 3665 C C . VAL A 1 464 ? 77.034 21.585 -143.457 1.00 68.31 464 VAL A C 1
ATOM 3667 O O . VAL A 1 464 ? 77.018 21.583 -144.689 1.00 68.31 464 VAL A O 1
ATOM 3670 N N . THR A 1 465 ? 77.167 22.719 -142.761 1.00 68.19 465 THR A N 1
ATOM 3671 C CA . THR A 1 465 ? 77.191 24.053 -143.388 1.00 68.19 465 THR A CA 1
ATOM 3672 C C . THR A 1 465 ? 78.336 24.224 -144.403 1.00 68.19 465 THR A C 1
ATOM 3674 O O . THR A 1 465 ? 78.177 24.953 -145.380 1.00 68.19 465 THR A O 1
ATOM 3677 N N . ARG A 1 466 ? 79.476 23.536 -144.223 1.00 68.75 466 ARG A N 1
ATOM 3678 C CA . ARG A 1 466 ? 80.645 23.612 -145.129 1.00 68.75 466 ARG A CA 1
ATOM 3679 C C . ARG A 1 466 ? 80.529 22.707 -146.358 1.00 68.75 466 ARG A C 1
ATOM 3681 O O . ARG A 1 466 ? 81.200 22.954 -147.360 1.00 68.75 466 ARG A O 1
ATOM 3688 N N . GLU A 1 467 ? 79.713 21.658 -146.292 1.00 66.56 467 GLU A N 1
ATOM 3689 C CA . GLU A 1 467 ? 79.461 20.775 -147.437 1.00 66.56 467 GLU A CA 1
ATOM 3690 C C . GLU A 1 467 ? 78.353 21.339 -148.334 1.00 66.56 467 GLU A C 1
ATOM 3692 O O . GLU A 1 467 ? 78.489 21.329 -149.558 1.00 66.56 467 GLU A O 1
ATOM 3697 N N . VAL A 1 468 ? 77.316 21.942 -147.739 1.00 67.81 468 VAL A N 1
ATOM 3698 C CA . VAL A 1 468 ? 76.228 22.614 -148.471 1.00 67.81 468 VAL A CA 1
ATOM 3699 C C . VAL A 1 468 ? 76.739 23.790 -149.317 1.00 67.81 468 VAL A C 1
ATOM 3701 O O . VAL A 1 468 ? 76.314 23.937 -150.464 1.00 67.81 468 VAL A O 1
ATOM 3704 N N . THR A 1 469 ? 77.680 24.602 -148.817 1.00 66.25 469 THR A N 1
ATOM 3705 C CA . THR A 1 469 ? 78.271 25.702 -149.607 1.00 66.25 469 THR A CA 1
ATOM 3706 C C . THR A 1 469 ? 79.098 25.193 -150.787 1.00 66.25 469 THR A C 1
ATOM 3708 O O . THR A 1 469 ? 78.858 25.620 -151.915 1.00 66.25 469 THR A O 1
ATOM 3711 N N . ARG A 1 470 ? 79.985 24.210 -150.574 1.00 70.31 470 ARG A N 1
ATOM 3712 C CA . ARG A 1 470 ? 80.757 23.575 -151.661 1.00 70.31 470 ARG A CA 1
ATOM 3713 C C . ARG A 1 470 ? 79.873 22.934 -152.729 1.00 70.31 470 ARG A C 1
ATOM 3715 O O . ARG A 1 470 ? 80.184 23.028 -153.915 1.00 70.31 470 ARG A O 1
ATOM 3722 N N . ALA A 1 471 ? 78.782 22.281 -152.330 1.00 64.81 471 ALA A N 1
ATOM 3723 C CA . ALA A 1 471 ? 77.829 21.708 -153.274 1.00 64.81 471 ALA A CA 1
ATOM 3724 C C . ALA A 1 471 ? 77.149 22.802 -154.116 1.00 64.81 471 ALA A C 1
ATOM 3726 O O . ALA A 1 471 ? 77.023 22.652 -155.332 1.00 64.81 471 ALA A O 1
ATOM 3727 N N . LYS A 1 472 ? 76.759 23.919 -153.489 1.00 64.81 472 LYS A N 1
ATOM 3728 C CA . LYS A 1 472 ? 76.109 25.051 -154.161 1.00 64.81 472 LYS A CA 1
ATOM 3729 C C . LYS A 1 472 ? 77.013 25.700 -155.217 1.00 64.81 472 LYS A C 1
ATOM 3731 O O . LYS A 1 472 ? 76.592 25.831 -156.365 1.00 64.81 472 LYS A O 1
ATOM 3736 N N . GLU A 1 473 ? 78.267 26.000 -154.874 1.00 69.69 473 GLU A N 1
ATOM 3737 C CA . GLU A 1 473 ? 79.263 26.576 -155.798 1.00 69.69 473 GLU A CA 1
ATOM 3738 C C . GLU A 1 473 ? 79.474 25.697 -157.050 1.00 69.69 473 GLU A C 1
ATOM 3740 O O . GLU A 1 473 ? 79.536 26.197 -158.176 1.00 69.69 473 GLU A O 1
ATOM 3745 N N . GLN A 1 474 ? 79.514 24.369 -156.880 1.00 65.69 474 GLN A N 1
ATOM 3746 C CA . GLN A 1 474 ? 79.664 23.417 -157.989 1.00 65.69 474 GLN A CA 1
ATOM 3747 C C . GLN A 1 474 ? 78.431 23.312 -158.902 1.00 65.69 474 GLN A C 1
ATOM 3749 O O . GLN A 1 474 ? 78.570 22.908 -160.061 1.00 65.69 474 GLN A O 1
ATOM 3754 N N . TRP A 1 475 ? 77.236 23.649 -158.412 1.00 65.88 475 TRP A N 1
ATOM 3755 C CA . TRP A 1 475 ? 76.018 23.694 -159.226 1.00 65.88 475 TRP A CA 1
ATOM 3756 C C . TRP A 1 475 ? 75.857 25.030 -159.951 1.00 65.88 475 TRP A C 1
ATOM 3758 O O . TRP A 1 475 ? 75.521 25.032 -161.134 1.00 65.88 475 TRP A O 1
ATOM 3768 N N . GLU A 1 476 ? 76.167 26.152 -159.301 1.00 67.31 476 GLU A N 1
ATOM 3769 C CA . GLU A 1 476 ? 76.099 27.484 -159.919 1.00 67.31 476 GLU A CA 1
ATOM 3770 C C . GLU A 1 476 ? 77.091 27.611 -161.092 1.00 67.31 476 GLU A C 1
ATOM 3772 O O . GLU A 1 476 ? 76.714 28.082 -162.168 1.00 67.31 476 GLU A O 1
ATOM 3777 N N . ALA A 1 477 ? 78.305 27.059 -160.960 1.00 65.56 477 ALA A N 1
ATOM 3778 C CA . ALA A 1 477 ? 79.276 26.982 -162.057 1.00 65.56 477 ALA A CA 1
ATOM 3779 C C . ALA A 1 477 ? 78.778 26.164 -163.270 1.00 65.56 477 ALA A C 1
ATOM 3781 O O . ALA A 1 477 ? 79.059 26.518 -164.416 1.00 65.56 477 ALA A O 1
ATOM 3782 N N . LYS A 1 478 ? 78.010 25.087 -163.044 1.00 67.19 478 LYS A N 1
ATOM 3783 C CA . LYS A 1 478 ? 77.407 24.283 -164.126 1.00 67.19 478 LYS A CA 1
ATOM 3784 C C . LYS A 1 478 ? 76.236 25.005 -164.790 1.00 67.19 478 LYS A C 1
ATOM 3786 O O . LYS A 1 478 ? 76.100 24.937 -166.008 1.00 67.19 478 LYS A O 1
ATOM 3791 N N . LEU A 1 479 ? 75.421 25.716 -164.011 1.00 62.28 479 LEU A N 1
ATOM 3792 C CA . LEU A 1 479 ? 74.239 26.425 -164.504 1.00 62.28 479 LEU A CA 1
ATOM 3793 C C . LEU A 1 479 ? 74.605 27.570 -165.468 1.00 62.28 479 LEU A C 1
ATOM 3795 O O . LEU A 1 479 ? 73.914 27.782 -166.461 1.00 62.28 479 LEU A O 1
ATOM 3799 N N . ILE A 1 480 ? 75.729 28.253 -165.225 1.00 68.38 480 ILE A N 1
ATOM 3800 C CA . ILE A 1 480 ? 76.288 29.265 -166.141 1.00 68.38 480 ILE A CA 1
ATOM 3801 C C . ILE A 1 480 ? 76.701 28.632 -167.485 1.00 68.38 480 ILE A C 1
ATOM 3803 O O . ILE A 1 480 ? 76.467 29.214 -168.543 1.00 68.38 480 ILE A O 1
ATOM 3807 N N . GLY A 1 481 ? 77.262 27.418 -167.459 1.00 65.44 481 GLY A N 1
ATOM 3808 C CA . GLY A 1 481 ? 77.657 26.686 -168.668 1.00 65.44 481 GLY A CA 1
ATOM 3809 C C . GLY A 1 481 ? 76.484 26.261 -169.560 1.00 65.44 481 GLY A C 1
ATOM 3810 O O . GLY A 1 481 ? 76.645 26.218 -170.778 1.00 65.44 481 GLY A O 1
ATOM 3811 N N . VAL A 1 482 ? 75.310 25.986 -168.976 1.00 65.44 482 VAL A N 1
ATOM 3812 C CA . VAL A 1 482 ? 74.090 25.625 -169.725 1.00 65.44 482 VAL A CA 1
ATOM 3813 C C . VAL A 1 482 ? 73.504 26.840 -170.449 1.00 65.44 482 VAL A C 1
ATOM 3815 O O . VAL A 1 482 ? 73.258 26.763 -171.651 1.00 65.44 482 VAL A O 1
ATOM 3818 N N . ARG A 1 483 ? 73.393 27.993 -169.774 1.00 62.00 483 ARG A N 1
ATOM 3819 C CA . ARG A 1 483 ? 72.833 29.224 -170.372 1.00 62.00 483 ARG A CA 1
ATOM 3820 C C . ARG A 1 483 ? 73.599 29.702 -171.608 1.00 62.00 483 ARG A C 1
ATOM 3822 O O . ARG A 1 483 ? 72.992 30.096 -172.594 1.00 62.00 483 ARG A O 1
ATOM 3829 N N . SER A 1 484 ? 74.925 29.549 -171.611 1.00 62.62 484 SER A N 1
ATOM 3830 C CA . SER A 1 484 ? 75.774 29.863 -172.775 1.00 62.62 484 SER A CA 1
ATOM 3831 C C . SER A 1 484 ? 75.574 28.920 -173.984 1.00 62.62 484 SER A C 1
ATOM 3833 O O . SER A 1 484 ? 76.107 29.175 -175.071 1.00 62.62 484 SER A O 1
ATOM 3835 N N . GLN A 1 485 ? 74.834 27.817 -173.817 1.00 59.50 485 GLN A N 1
ATOM 3836 C CA . GLN A 1 485 ? 74.352 26.982 -174.922 1.00 59.50 485 GLN A CA 1
ATOM 3837 C C . GLN A 1 485 ? 72.911 27.329 -175.317 1.00 59.50 485 GLN A C 1
ATOM 3839 O O . GLN A 1 485 ? 72.621 27.333 -176.509 1.00 59.50 485 GLN A O 1
ATOM 3844 N N . GLU A 1 486 ? 72.049 27.693 -174.363 1.00 59.06 486 GLU A N 1
ATOM 3845 C CA . GLU A 1 486 ? 70.674 28.156 -174.624 1.00 59.06 486 GLU A CA 1
ATOM 3846 C C . GLU A 1 486 ? 70.669 29.417 -175.516 1.00 59.06 486 GLU A C 1
ATOM 3848 O O . GLU A 1 486 ? 70.069 29.395 -176.590 1.00 59.06 486 GLU A O 1
ATOM 3853 N N . GLU A 1 487 ? 71.468 30.440 -175.184 1.00 65.50 487 GLU A N 1
ATOM 3854 C CA . GLU A 1 487 ? 71.630 31.673 -175.989 1.00 65.50 487 GLU A CA 1
ATOM 3855 C C . GLU A 1 487 ? 72.072 31.400 -177.445 1.00 65.50 487 GLU A C 1
ATOM 3857 O O . GLU A 1 487 ? 71.735 32.143 -178.368 1.00 65.50 487 GLU A O 1
ATOM 3862 N N . LYS A 1 488 ? 72.825 30.315 -177.681 1.00 66.75 488 LYS A N 1
ATOM 3863 C CA . LYS A 1 488 ? 73.273 29.910 -179.027 1.00 66.75 488 LYS A CA 1
ATOM 3864 C C . LYS A 1 488 ? 72.212 29.153 -179.815 1.00 66.75 488 LYS A C 1
ATOM 3866 O O . LYS A 1 488 ? 72.290 29.138 -181.040 1.00 66.75 488 LYS A O 1
ATOM 3871 N N . VAL A 1 489 ? 71.254 28.518 -179.145 1.00 66.56 489 VAL A N 1
ATOM 3872 C CA . VAL A 1 489 ? 70.108 27.884 -179.806 1.00 66.56 489 VAL A CA 1
ATOM 3873 C C . VAL A 1 489 ? 69.094 28.951 -180.213 1.00 66.56 489 VAL A C 1
ATOM 3875 O O . VAL A 1 489 ? 68.606 28.907 -181.339 1.00 66.56 489 VAL A O 1
ATOM 3878 N N . GLU A 1 490 ? 68.839 29.949 -179.364 1.00 67.69 490 GLU A N 1
ATOM 3879 C CA . GLU A 1 490 ? 67.907 31.044 -179.674 1.00 67.69 490 GLU A CA 1
ATOM 3880 C C . GLU A 1 490 ? 68.353 31.880 -180.886 1.00 67.69 490 GLU A C 1
ATOM 3882 O O . GLU A 1 490 ? 67.562 32.081 -181.808 1.00 67.69 490 GLU A O 1
ATOM 3887 N N . GLU A 1 491 ? 69.627 32.285 -180.972 1.00 67.81 491 GLU A N 1
ATOM 3888 C CA . GLU A 1 491 ? 70.128 33.027 -182.145 1.00 67.81 491 GLU A CA 1
ATOM 3889 C C . GLU A 1 491 ? 70.130 32.173 -183.433 1.00 67.81 491 GLU A C 1
ATOM 3891 O O . GLU A 1 491 ? 69.912 32.708 -184.520 1.00 67.81 491 GLU A O 1
ATOM 3896 N N . LEU A 1 492 ? 70.294 30.845 -183.339 1.00 67.19 492 LEU A N 1
ATOM 3897 C CA . LEU A 1 492 ? 70.157 29.948 -184.496 1.00 67.19 492 LEU A CA 1
ATOM 3898 C C . LEU A 1 492 ? 68.697 29.767 -184.944 1.00 67.19 492 LEU A C 1
ATOM 3900 O O . LEU A 1 492 ? 68.454 29.658 -186.144 1.00 67.19 492 LEU A O 1
ATOM 3904 N N . MET A 1 493 ? 67.725 29.772 -184.023 1.00 65.38 493 MET A N 1
ATOM 3905 C CA . MET A 1 493 ? 66.298 29.778 -184.382 1.00 65.38 493 MET A CA 1
ATOM 3906 C C . MET A 1 493 ? 65.900 31.101 -185.046 1.00 65.38 493 MET A C 1
ATOM 3908 O O . MET A 1 493 ? 65.234 31.087 -186.079 1.00 65.38 493 MET A O 1
ATOM 3912 N N . ARG A 1 494 ? 66.395 32.236 -184.533 1.00 72.44 494 ARG A N 1
ATOM 3913 C CA . ARG A 1 494 ? 66.138 33.572 -185.098 1.00 72.44 494 ARG A CA 1
ATOM 3914 C C . ARG A 1 494 ? 66.652 33.712 -186.538 1.00 72.44 494 ARG A C 1
ATOM 3916 O O . ARG A 1 494 ? 66.010 34.343 -187.371 1.00 72.44 494 ARG A O 1
ATOM 3923 N N . GLN A 1 495 ? 67.785 33.076 -186.849 1.00 64.31 495 GLN A N 1
ATOM 3924 C CA . GLN A 1 495 ? 68.333 32.997 -188.211 1.00 64.31 495 GLN A CA 1
ATOM 3925 C C . GLN A 1 495 ? 67.558 32.033 -189.130 1.00 64.31 495 GLN A C 1
ATOM 3927 O O . GLN A 1 495 ? 67.683 32.136 -190.352 1.00 64.31 495 GLN A O 1
ATOM 3932 N N . LEU A 1 496 ? 66.751 31.123 -188.571 1.00 62.84 496 LEU A N 1
ATOM 3933 C CA . LEU A 1 496 ? 65.885 30.216 -189.325 1.00 62.84 496 LEU A CA 1
ATOM 3934 C C . LEU A 1 496 ? 64.579 30.909 -189.744 1.00 62.84 496 LEU A C 1
ATOM 3936 O O . LEU A 1 496 ? 64.243 30.882 -190.925 1.00 62.84 496 LEU A O 1
ATOM 3940 N N . GLU A 1 497 ? 63.901 31.607 -188.825 1.00 68.44 497 GLU A N 1
ATOM 3941 C CA . GLU A 1 497 ? 62.702 32.410 -189.138 1.00 68.44 497 GLU A CA 1
ATOM 3942 C C . GLU A 1 497 ? 63.008 33.470 -190.209 1.00 68.44 497 GLU A C 1
ATOM 3944 O O . GLU A 1 497 ? 62.303 33.578 -191.215 1.00 68.44 497 GLU A O 1
ATOM 3949 N N . GLU A 1 498 ? 64.140 34.173 -190.070 1.00 67.38 498 GLU A N 1
ATOM 3950 C CA . GLU A 1 498 ? 64.619 35.127 -191.076 1.00 67.38 498 GLU A CA 1
ATOM 3951 C C . GLU A 1 498 ? 64.901 34.487 -192.450 1.00 67.38 498 GLU A C 1
ATOM 3953 O O . GLU A 1 498 ? 64.974 35.212 -193.444 1.00 67.38 498 GLU A O 1
ATOM 3958 N N . ALA A 1 499 ? 65.098 33.170 -192.549 1.00 63.81 499 ALA A N 1
ATOM 3959 C CA . ALA A 1 499 ? 65.251 32.472 -193.825 1.00 63.81 499 ALA A CA 1
ATOM 3960 C C . ALA A 1 499 ? 63.897 32.023 -194.402 1.00 63.81 499 ALA A C 1
ATOM 3962 O O . ALA A 1 499 ? 63.692 32.112 -195.616 1.00 63.81 499 ALA A O 1
ATOM 3963 N N . GLU A 1 500 ? 62.962 31.591 -193.553 1.00 63.59 500 GLU A N 1
ATOM 3964 C CA . GLU A 1 500 ? 61.627 31.147 -193.967 1.00 63.59 500 GLU A CA 1
ATOM 3965 C C . GLU A 1 500 ? 60.766 32.305 -194.501 1.00 63.59 500 GLU A C 1
ATOM 3967 O O . GLU A 1 500 ? 60.155 32.155 -195.563 1.00 63.59 500 GLU A O 1
ATOM 3972 N N . GLU A 1 501 ? 60.804 33.495 -193.882 1.00 69.69 501 GLU A N 1
ATOM 3973 C CA . GLU A 1 501 ? 60.127 34.688 -194.429 1.00 69.69 501 GLU A CA 1
ATOM 3974 C C . GLU A 1 501 ? 60.618 35.033 -195.845 1.00 69.69 501 GLU A C 1
ATOM 3976 O O . GLU A 1 501 ? 59.819 35.297 -196.749 1.00 69.69 501 GLU A O 1
ATOM 3981 N N . LYS A 1 502 ? 61.938 34.971 -196.072 1.00 69.06 502 LYS A N 1
ATOM 3982 C CA . LYS A 1 502 ? 62.560 35.281 -197.371 1.00 69.06 502 LYS A CA 1
ATOM 3983 C C . LYS A 1 502 ? 62.175 34.255 -198.449 1.00 69.06 502 LYS A C 1
ATOM 3985 O O . LYS A 1 502 ? 62.023 34.620 -199.616 1.00 69.06 502 LYS A O 1
ATOM 3990 N N . VAL A 1 503 ? 61.962 32.989 -198.078 1.00 65.94 503 VAL A N 1
ATOM 3991 C CA . VAL A 1 503 ? 61.427 31.955 -198.983 1.00 65.94 503 VAL A CA 1
ATOM 3992 C C . VAL A 1 503 ? 59.964 32.231 -199.341 1.00 65.94 503 VAL A C 1
ATOM 3994 O O . VAL A 1 503 ? 59.601 32.131 -200.517 1.00 65.94 503 VAL A O 1
ATOM 3997 N N . GLU A 1 504 ? 59.124 32.608 -198.376 1.00 65.12 504 GLU A N 1
ATOM 3998 C CA . GLU A 1 504 ? 57.699 32.834 -198.645 1.00 65.12 504 GLU A CA 1
ATOM 3999 C C . GLU A 1 504 ? 57.448 34.125 -199.434 1.00 65.12 504 GLU A C 1
ATOM 4001 O O . GLU A 1 504 ? 56.586 34.145 -200.317 1.00 65.12 504 GLU A O 1
ATOM 4006 N N . GLN A 1 505 ? 58.269 35.158 -199.227 1.00 62.94 505 GLN A N 1
ATOM 4007 C CA . GLN A 1 505 ? 58.256 36.374 -200.041 1.00 62.94 505 GLN A CA 1
ATOM 4008 C C . GLN A 1 505 ? 58.547 36.065 -201.523 1.00 62.94 505 GLN A C 1
ATOM 4010 O O . GLN A 1 505 ? 57.775 36.469 -202.397 1.00 62.94 505 GLN A O 1
ATOM 4015 N N . MET A 1 506 ? 59.553 35.227 -201.818 1.00 63.25 506 MET A N 1
ATOM 4016 C CA . MET A 1 506 ? 59.814 34.758 -203.190 1.00 63.25 506 MET A CA 1
ATOM 4017 C C . MET A 1 506 ? 58.654 33.932 -203.782 1.00 63.25 506 MET A C 1
ATOM 4019 O O . MET A 1 506 ? 58.399 34.013 -204.987 1.00 63.25 506 MET A O 1
ATOM 4023 N N . LYS A 1 507 ? 57.899 33.164 -202.977 1.00 60.41 507 LYS A N 1
ATOM 4024 C CA . LYS A 1 507 ? 56.700 32.452 -203.474 1.00 60.41 507 LYS A CA 1
ATOM 4025 C C . LYS A 1 507 ? 55.559 33.402 -203.850 1.00 60.41 507 LYS A C 1
ATOM 4027 O O . LYS A 1 507 ? 54.808 33.095 -204.780 1.00 60.41 507 LYS A O 1
ATOM 4032 N N . VAL A 1 508 ? 55.404 34.529 -203.151 1.00 66.31 508 VAL A N 1
ATOM 4033 C CA . VAL A 1 508 ? 54.401 35.557 -203.489 1.00 66.31 508 VAL A CA 1
ATOM 4034 C C . VAL A 1 508 ? 54.752 36.226 -204.820 1.00 66.31 508 VAL A C 1
ATOM 4036 O O . VAL A 1 508 ? 53.894 36.327 -205.698 1.00 66.31 508 VAL A O 1
ATOM 4039 N N . GLU A 1 509 ? 56.017 36.598 -205.015 1.00 60.09 509 GLU A N 1
ATOM 4040 C CA . GLU A 1 509 ? 56.503 37.202 -206.263 1.00 60.09 509 GLU A CA 1
ATOM 4041 C C . GLU A 1 509 ? 56.368 36.239 -207.458 1.00 60.09 509 GLU A C 1
ATOM 4043 O O . GLU A 1 509 ? 55.847 36.617 -208.512 1.00 60.09 509 GLU A O 1
ATOM 4048 N N . ALA A 1 510 ? 56.721 34.959 -207.279 1.00 57.75 510 ALA A N 1
ATOM 4049 C CA . ALA A 1 510 ? 56.542 33.924 -208.301 1.00 57.75 510 ALA A CA 1
ATOM 4050 C C . ALA A 1 510 ? 55.063 33.703 -208.686 1.00 57.75 510 ALA A C 1
ATOM 4052 O O . ALA A 1 510 ? 54.751 33.517 -209.867 1.00 57.75 510 ALA A O 1
ATOM 4053 N N . LYS A 1 511 ? 54.131 33.765 -207.721 1.00 59.47 511 LYS A N 1
ATOM 4054 C CA . LYS A 1 511 ? 52.683 33.711 -208.002 1.00 59.47 511 LYS A CA 1
ATOM 4055 C C . LYS A 1 511 ? 52.217 34.885 -208.863 1.00 59.47 511 LYS A C 1
ATOM 4057 O O . LYS A 1 511 ? 51.520 34.655 -209.847 1.00 59.47 511 LYS A O 1
ATOM 4062 N N . GLN A 1 512 ? 52.634 36.111 -208.543 1.00 61.69 512 GLN A N 1
ATOM 4063 C CA . GLN A 1 512 ? 52.224 37.308 -209.292 1.00 61.69 512 GLN A CA 1
ATOM 4064 C C . GLN A 1 512 ? 52.721 37.294 -210.750 1.00 61.69 512 GLN A C 1
ATOM 4066 O O . GLN A 1 512 ? 52.028 37.783 -211.643 1.00 61.69 512 GLN A O 1
ATOM 4071 N N . GLN A 1 513 ? 53.878 36.681 -211.022 1.00 56.53 513 GLN A N 1
ATOM 4072 C CA . GLN A 1 513 ? 54.345 36.449 -212.396 1.00 56.53 513 GLN A CA 1
ATOM 4073 C C . GLN A 1 513 ? 53.506 35.383 -213.128 1.00 56.53 513 GLN A C 1
ATOM 4075 O O . GLN A 1 513 ? 53.199 35.543 -214.309 1.00 56.53 513 GLN A O 1
ATOM 4080 N N . CYS A 1 514 ? 53.072 34.329 -212.429 1.00 52.03 514 CYS A N 1
ATOM 4081 C CA . CYS A 1 514 ? 52.242 33.266 -213.006 1.00 52.03 514 CYS A CA 1
ATOM 4082 C C . CYS A 1 514 ? 50.794 33.692 -213.308 1.00 52.03 514 CYS A C 1
ATOM 4084 O O . CYS A 1 514 ? 50.149 33.068 -214.151 1.00 52.03 514 CYS A O 1
ATOM 4086 N N . GLU A 1 515 ? 50.262 34.719 -212.639 1.00 57.72 515 GLU A N 1
ATOM 4087 C CA . GLU A 1 515 ? 48.919 35.241 -212.932 1.00 57.72 515 GLU A CA 1
ATOM 4088 C C . GLU A 1 515 ? 48.907 36.169 -214.155 1.00 57.72 515 GLU A C 1
ATOM 4090 O O . GLU A 1 515 ? 48.049 35.994 -215.017 1.00 57.72 515 GLU A O 1
ATOM 4095 N N . LYS A 1 516 ? 49.916 37.032 -214.342 1.00 58.25 516 LYS A N 1
ATOM 4096 C CA . LYS A 1 516 ? 50.043 37.834 -215.579 1.00 58.25 516 LYS A CA 1
ATOM 4097 C C . LYS A 1 516 ? 50.128 36.968 -216.841 1.00 58.25 516 LYS A C 1
ATOM 4099 O O . LYS A 1 516 ? 49.389 37.187 -217.796 1.00 58.25 516 LYS A O 1
ATOM 4104 N N . LEU A 1 517 ? 50.950 35.916 -216.805 1.00 54.84 517 LEU A N 1
ATOM 4105 C CA . LEU A 1 517 ? 51.082 34.959 -217.913 1.00 54.84 517 LEU A CA 1
ATOM 4106 C C . LEU A 1 517 ? 49.804 34.130 -218.171 1.00 54.84 517 LEU A C 1
ATOM 4108 O O . LEU A 1 517 ? 49.684 33.508 -219.225 1.00 54.84 517 LEU A O 1
ATOM 4112 N N . LYS A 1 518 ? 48.839 34.101 -217.239 1.00 54.75 518 LYS A N 1
ATOM 4113 C CA . LYS A 1 518 ? 47.508 33.512 -217.473 1.00 54.75 518 LYS A CA 1
ATOM 4114 C C . LYS A 1 518 ? 46.572 34.466 -218.204 1.00 54.75 518 LYS A C 1
ATOM 4116 O O . LYS A 1 518 ? 45.838 34.011 -219.077 1.00 54.75 518 LYS A O 1
ATOM 4121 N N . GLU A 1 519 ? 46.583 35.752 -217.860 1.00 57.28 519 GLU A N 1
ATOM 4122 C CA . GLU A 1 519 ? 45.728 36.754 -218.510 1.00 57.28 519 GLU A CA 1
ATOM 4123 C C . GLU A 1 519 ? 46.083 36.887 -219.999 1.00 57.28 519 GLU A C 1
ATOM 4125 O O . GLU A 1 519 ? 45.199 36.787 -220.852 1.00 57.28 519 GLU A O 1
ATOM 4130 N N . GLU A 1 520 ? 47.381 36.952 -220.318 1.00 54.66 520 GLU A N 1
ATOM 4131 C CA . GLU A 1 520 ? 47.897 36.944 -221.697 1.00 54.66 520 GLU A CA 1
ATOM 4132 C C . GLU A 1 520 ? 47.488 35.674 -222.481 1.00 54.66 520 GLU A C 1
ATOM 4134 O O . GLU A 1 520 ? 47.200 35.736 -223.679 1.00 54.66 520 GLU A O 1
ATOM 4139 N N . MET A 1 521 ? 47.403 34.512 -221.816 1.00 53.50 521 MET A N 1
ATOM 4140 C CA . MET A 1 521 ? 47.025 33.246 -222.463 1.00 53.50 521 MET A CA 1
ATOM 4141 C C . MET A 1 521 ? 45.511 33.118 -222.711 1.00 53.50 521 MET A C 1
ATOM 4143 O O . MET A 1 521 ? 45.096 32.572 -223.736 1.00 53.50 521 MET A O 1
ATOM 4147 N N . GLU A 1 522 ? 44.669 33.613 -221.798 1.00 55.66 522 GLU A N 1
ATOM 4148 C CA . GLU A 1 522 ? 43.207 33.593 -221.967 1.00 55.66 522 GLU A CA 1
ATOM 4149 C C . GLU A 1 522 ? 42.718 34.635 -222.988 1.00 55.66 522 GLU A C 1
ATOM 4151 O O . GLU A 1 522 ? 41.685 34.425 -223.626 1.00 55.66 522 GLU A O 1
ATOM 4156 N N . GLU A 1 523 ? 43.464 35.721 -223.218 1.00 53.62 523 GLU A N 1
ATOM 4157 C CA . GLU A 1 523 ? 43.194 36.627 -224.341 1.00 53.62 523 GLU A CA 1
ATOM 4158 C C . GLU A 1 523 ? 43.530 35.963 -225.689 1.00 53.62 523 GLU A C 1
ATOM 4160 O O . GLU A 1 523 ? 42.676 35.918 -226.580 1.00 53.62 523 GLU A O 1
ATOM 4165 N N . ALA A 1 524 ? 44.697 35.314 -225.804 1.00 51.81 524 ALA A N 1
ATOM 4166 C CA . ALA A 1 524 ? 45.087 34.557 -227.001 1.00 51.81 524 ALA A CA 1
ATOM 4167 C C . ALA A 1 524 ? 44.117 33.404 -227.352 1.00 51.81 524 ALA A C 1
ATOM 4169 O O . ALA A 1 524 ? 43.913 33.085 -228.528 1.00 51.81 524 ALA A O 1
ATOM 4170 N N . LYS A 1 525 ? 43.473 32.792 -226.349 1.00 49.50 525 LYS A N 1
ATOM 4171 C CA . LYS A 1 525 ? 42.449 31.747 -226.534 1.00 49.50 525 LYS A CA 1
ATOM 4172 C C . LYS A 1 525 ? 41.214 32.223 -227.298 1.00 49.50 525 LYS A C 1
ATOM 4174 O O . LYS A 1 525 ? 40.733 31.502 -228.172 1.00 49.50 525 LYS A O 1
ATOM 4179 N N . ARG A 1 526 ? 40.701 33.421 -226.988 1.00 53.22 526 ARG A N 1
ATOM 4180 C CA . ARG A 1 526 ? 39.423 33.926 -227.535 1.00 53.22 526 ARG A CA 1
ATOM 4181 C C . ARG A 1 526 ? 39.464 34.093 -229.055 1.00 53.22 526 ARG A C 1
ATOM 4183 O O . ARG A 1 526 ? 38.474 33.807 -229.729 1.00 53.22 526 ARG A O 1
ATOM 4190 N N . ASP A 1 527 ? 40.620 34.472 -229.597 1.00 47.38 527 ASP A N 1
ATOM 4191 C CA . ASP A 1 527 ? 40.847 34.563 -231.046 1.00 47.38 527 ASP A CA 1
ATOM 4192 C C . ASP A 1 527 ? 41.136 33.204 -231.712 1.00 47.38 527 ASP A C 1
ATOM 4194 O O . ASP A 1 527 ? 40.884 33.034 -232.911 1.00 47.38 527 ASP A O 1
ATOM 4198 N N . GLY A 1 528 ? 41.622 32.218 -230.950 1.00 45.53 528 GLY A N 1
ATOM 4199 C CA . GLY A 1 528 ? 41.813 30.843 -231.413 1.00 45.53 528 GLY A CA 1
ATOM 4200 C C . GLY A 1 528 ? 40.493 30.084 -231.577 1.00 45.53 528 GLY A C 1
ATOM 4201 O O . GLY A 1 528 ? 40.209 29.548 -232.652 1.00 45.53 528 GLY A O 1
ATOM 4202 N N . GLU A 1 529 ? 39.653 30.079 -230.539 1.00 47.47 529 GLU A N 1
ATOM 4203 C CA . GLU A 1 529 ? 38.413 29.284 -230.487 1.00 47.47 529 GLU A CA 1
ATOM 4204 C C . GLU A 1 529 ? 37.367 29.718 -231.530 1.00 47.47 529 GLU A C 1
ATOM 4206 O O . GLU A 1 529 ? 36.577 28.899 -232.001 1.00 47.47 529 GLU A O 1
ATOM 4211 N N . LYS A 1 530 ? 37.414 30.976 -231.993 1.00 47.62 530 LYS A N 1
ATOM 4212 C CA . LYS A 1 530 ? 36.552 31.459 -233.084 1.00 47.62 530 LYS A CA 1
ATOM 4213 C C . LYS A 1 530 ? 36.924 30.895 -234.466 1.00 47.62 530 LYS A C 1
ATOM 4215 O O . LYS A 1 530 ? 36.082 30.909 -235.359 1.00 47.62 530 LYS A O 1
ATOM 4220 N N . LYS A 1 531 ? 38.154 30.401 -234.660 1.00 46.25 531 LYS A N 1
ATOM 4221 C CA . LYS A 1 531 ? 38.638 29.843 -235.943 1.00 46.25 531 LYS A CA 1
ATOM 4222 C C . LYS A 1 531 ? 38.690 28.314 -235.952 1.00 46.25 531 LYS A C 1
ATOM 4224 O O . LYS A 1 531 ? 38.511 27.700 -236.999 1.00 46.25 531 LYS A O 1
ATOM 4229 N N . THR A 1 532 ? 38.889 27.672 -234.802 1.00 42.28 532 THR A N 1
ATOM 4230 C CA . THR A 1 532 ? 38.975 26.202 -234.715 1.00 42.28 532 THR A CA 1
ATOM 4231 C C . THR A 1 532 ? 37.617 25.488 -234.709 1.00 42.28 532 THR A C 1
ATOM 4233 O O . THR A 1 532 ? 37.580 24.267 -234.858 1.00 42.28 532 THR A O 1
ATOM 4236 N N . LEU A 1 533 ? 36.502 26.228 -234.650 1.00 46.31 533 LEU A N 1
ATOM 4237 C CA . LEU A 1 533 ? 35.141 25.687 -234.792 1.00 46.31 533 LEU A CA 1
ATOM 4238 C C . LEU A 1 533 ? 34.745 25.399 -236.263 1.00 46.31 533 LEU A C 1
ATOM 4240 O O . LEU A 1 533 ? 33.806 24.645 -236.505 1.00 46.31 533 LEU A O 1
ATOM 4244 N N . GLU A 1 534 ? 35.481 25.911 -237.260 1.00 42.69 534 GLU A N 1
ATOM 4245 C CA . GLU A 1 534 ? 35.250 25.559 -238.676 1.00 42.69 534 GLU A CA 1
ATOM 4246 C C . GLU A 1 534 ? 35.979 24.272 -239.111 1.00 42.69 534 GLU A C 1
ATOM 4248 O O . GLU A 1 534 ? 35.468 23.522 -239.945 1.00 42.69 534 GLU A O 1
ATOM 4253 N N . ALA A 1 535 ? 37.154 23.992 -238.535 1.00 36.59 535 ALA A N 1
ATOM 4254 C CA . ALA A 1 535 ? 38.122 23.034 -239.084 1.00 36.59 535 ALA A CA 1
ATOM 4255 C C . ALA A 1 535 ? 38.222 21.678 -238.352 1.00 36.59 535 ALA A C 1
ATOM 4257 O O . ALA A 1 535 ? 39.055 20.855 -238.726 1.00 36.59 535 ALA A O 1
ATOM 4258 N N . ARG A 1 536 ? 37.421 21.417 -237.304 1.00 43.06 536 ARG A N 1
ATOM 4259 C CA . ARG A 1 536 ? 37.568 20.194 -236.486 1.00 43.06 536 ARG A CA 1
ATOM 4260 C C . ARG A 1 536 ? 36.235 19.600 -235.992 1.00 43.06 536 ARG A C 1
ATOM 4262 O O . ARG A 1 536 ? 35.856 19.822 -234.850 1.00 43.06 536 ARG A O 1
ATOM 4269 N N . LYS A 1 537 ? 35.442 18.810 -236.729 1.00 41.25 537 LYS A N 1
ATOM 4270 C CA . LYS A 1 537 ? 35.421 18.303 -238.125 1.00 41.25 537 LYS A CA 1
ATOM 4271 C C . LYS A 1 537 ? 36.538 17.418 -238.701 1.00 41.25 537 LYS A C 1
ATOM 4273 O O . LYS A 1 537 ? 36.268 16.765 -239.699 1.00 41.25 537 LYS A O 1
ATOM 4278 N N . GLU A 1 538 ? 37.691 17.274 -238.056 1.00 37.50 538 GLU A N 1
ATOM 4279 C CA . GLU A 1 538 ? 38.818 16.465 -238.543 1.00 37.50 538 GLU A CA 1
ATOM 4280 C C . GLU A 1 538 ? 39.439 15.749 -237.328 1.00 37.50 538 GLU A C 1
ATOM 4282 O O . GLU A 1 538 ? 39.951 16.382 -236.404 1.00 37.50 538 GLU A O 1
ATOM 4287 N N . GLY A 1 539 ? 39.244 14.430 -237.234 1.00 34.16 539 GLY A N 1
ATOM 4288 C CA . GLY A 1 539 ? 39.316 13.693 -235.964 1.00 34.16 539 GLY A CA 1
ATOM 4289 C C . GLY A 1 539 ? 40.669 13.058 -235.622 1.00 34.16 539 GLY A C 1
ATOM 4290 O O . GLY A 1 539 ? 40.911 11.891 -235.941 1.00 34.16 539 GLY A O 1
ATOM 4291 N N . GLU A 1 540 ? 41.499 13.776 -234.865 1.00 32.94 540 GLU A N 1
ATOM 4292 C CA . GLU A 1 540 ? 42.574 13.208 -234.025 1.00 32.94 540 GLU A CA 1
ATOM 4293 C C . GLU A 1 540 ? 42.033 12.121 -233.057 1.00 32.94 540 GLU A C 1
ATOM 4295 O O . GLU A 1 540 ? 40.934 12.276 -232.530 1.00 32.94 540 GLU A O 1
ATOM 4300 N N . ARG A 1 541 ? 42.686 10.990 -232.720 1.00 28.22 541 ARG A N 1
ATOM 4301 C CA . ARG A 1 541 ? 44.019 10.409 -233.040 1.00 28.22 541 ARG A CA 1
ATOM 4302 C C . ARG A 1 541 ? 45.239 11.298 -232.688 1.00 28.22 541 ARG A C 1
ATOM 4304 O O . ARG A 1 541 ? 45.402 12.323 -233.317 1.00 28.22 541 ARG A O 1
ATOM 4311 N N . LYS A 1 542 ? 46.222 10.901 -231.858 1.00 32.25 542 LYS A N 1
ATOM 4312 C CA . LYS A 1 542 ? 46.555 9.593 -231.227 1.00 32.25 542 LYS A CA 1
ATOM 4313 C C . LYS A 1 542 ? 47.836 9.733 -230.338 1.00 32.25 542 LYS A C 1
ATOM 4315 O O . LYS A 1 542 ? 48.552 10.702 -230.536 1.00 32.25 542 LYS A O 1
ATOM 4320 N N . LEU A 1 543 ? 48.200 8.691 -229.554 1.00 30.89 543 LEU A N 1
ATOM 4321 C CA . LEU A 1 543 ? 49.550 8.403 -228.949 1.00 30.89 543 LEU A CA 1
ATOM 4322 C C . LEU A 1 543 ? 50.026 9.321 -227.780 1.00 30.89 543 LEU A C 1
ATOM 4324 O O . LEU A 1 543 ? 49.501 10.415 -227.638 1.00 30.89 543 LEU A O 1
ATOM 4328 N N . GLY A 1 544 ? 50.993 8.970 -226.899 1.00 32.31 544 GLY A N 1
ATOM 4329 C CA . GLY A 1 544 ? 51.591 7.660 -226.509 1.00 32.31 544 GLY A CA 1
ATOM 4330 C C . GLY A 1 544 ? 53.145 7.529 -226.569 1.00 32.31 544 GLY A C 1
ATOM 4331 O O . GLY A 1 544 ? 53.688 7.763 -227.643 1.00 32.31 544 GLY A O 1
ATOM 4332 N N . GLY A 1 545 ? 53.846 7.064 -225.497 1.00 30.61 545 GLY A N 1
ATOM 4333 C CA . GLY A 1 545 ? 55.254 6.550 -225.578 1.00 30.61 545 GLY A CA 1
ATOM 4334 C C . GLY A 1 545 ? 56.188 6.483 -224.318 1.00 30.61 545 GLY A C 1
ATOM 4335 O O . GLY A 1 545 ? 56.774 7.488 -223.947 1.00 30.61 545 GLY A O 1
ATOM 4336 N N . ASP A 1 546 ? 56.356 5.286 -223.717 1.00 37.84 546 ASP A N 1
ATOM 4337 C CA . ASP A 1 546 ? 57.583 4.482 -223.380 1.00 37.84 546 ASP A CA 1
ATOM 4338 C C . ASP A 1 546 ? 59.011 4.977 -222.894 1.00 37.84 546 ASP A C 1
ATOM 4340 O O . ASP A 1 546 ? 59.660 5.767 -223.572 1.00 37.84 546 ASP A O 1
ATOM 4344 N N . LYS A 1 547 ? 59.577 4.237 -221.882 1.00 37.47 547 LYS A N 1
ATOM 4345 C CA . LYS A 1 547 ? 60.918 3.506 -221.782 1.00 37.47 547 LYS A CA 1
ATOM 4346 C C . LYS A 1 547 ? 62.250 4.003 -221.088 1.00 37.47 547 LYS A C 1
ATOM 4348 O O . LYS A 1 547 ? 62.763 5.057 -221.415 1.00 37.47 547 LYS A O 1
ATOM 4353 N N . GLU A 1 548 ? 62.869 3.077 -220.290 1.00 40.88 548 GLU A N 1
ATOM 4354 C CA . GLU A 1 548 ? 64.317 2.612 -220.125 1.00 40.88 548 GLU A CA 1
ATOM 4355 C C . GLU A 1 548 ? 65.513 3.609 -219.813 1.00 40.88 548 GLU A C 1
ATOM 4357 O O . GLU A 1 548 ? 65.393 4.776 -220.141 1.00 40.88 548 GLU A O 1
ATOM 4362 N N . LYS A 1 549 ? 66.724 3.317 -219.224 1.00 44.81 549 LYS A N 1
ATOM 4363 C CA . LYS A 1 549 ? 67.450 2.151 -218.580 1.00 44.81 549 LYS A CA 1
ATOM 4364 C C . LYS A 1 549 ? 68.797 2.533 -217.831 1.00 44.81 549 LYS A C 1
ATOM 4366 O O . LYS A 1 549 ? 69.380 3.550 -218.176 1.00 44.81 549 LYS A O 1
ATOM 4371 N N . TYR A 1 550 ? 69.360 1.628 -216.980 1.00 37.03 550 TYR A N 1
ATOM 4372 C CA . TYR A 1 550 ? 70.772 1.523 -216.422 1.00 37.03 550 TYR A CA 1
ATOM 4373 C C . TYR A 1 550 ? 71.358 2.674 -215.530 1.00 37.03 550 TYR A C 1
ATOM 4375 O O . TYR A 1 550 ? 70.729 3.716 -215.433 1.00 37.03 550 TYR A O 1
ATOM 4383 N N . GLY A 1 551 ? 72.519 2.598 -214.815 1.00 36.62 551 GLY A N 1
ATOM 4384 C CA . GLY A 1 551 ? 73.435 1.494 -214.368 1.00 36.62 551 GLY A CA 1
ATOM 4385 C C . GLY A 1 551 ? 74.964 1.855 -214.231 1.00 36.62 551 GLY A C 1
ATOM 4386 O O . GLY A 1 551 ? 75.493 2.450 -215.162 1.00 36.62 551 GLY A O 1
ATOM 4387 N N . GLY A 1 552 ? 75.708 1.477 -213.151 1.00 36.72 552 GLY A N 1
ATOM 4388 C CA . GLY A 1 552 ? 77.197 1.681 -213.010 1.00 36.72 552 GLY A CA 1
ATOM 4389 C C . GLY A 1 552 ? 77.842 1.580 -211.581 1.00 36.72 552 GLY A C 1
ATOM 4390 O O . GLY A 1 552 ? 77.095 1.455 -210.615 1.00 36.72 552 GLY A O 1
ATOM 4391 N N . ALA A 1 553 ? 79.198 1.622 -211.429 1.00 45.38 553 ALA A N 1
ATOM 4392 C CA . ALA A 1 553 ? 79.959 1.542 -210.135 1.00 45.38 553 ALA A CA 1
ATOM 4393 C C . ALA A 1 553 ? 81.456 2.047 -210.145 1.00 45.38 553 ALA A C 1
ATOM 4395 O O . ALA A 1 553 ? 82.067 2.057 -211.210 1.00 45.38 553 ALA A O 1
ATOM 4396 N N . ASN A 1 554 ? 82.040 2.421 -208.973 1.00 38.81 554 ASN A N 1
ATOM 4397 C CA . ASN A 1 554 ? 83.489 2.619 -208.588 1.00 38.81 554 ASN A CA 1
ATOM 4398 C C . ASN A 1 554 ? 83.579 2.908 -207.043 1.00 38.81 554 ASN A C 1
ATOM 4400 O O . ASN A 1 554 ? 82.547 3.275 -206.490 1.00 38.81 554 ASN A O 1
ATOM 4404 N N . GLU A 1 555 ? 84.610 2.687 -206.189 1.00 35.09 555 GLU A N 1
ATOM 4405 C CA . GLU A 1 555 ? 86.105 2.853 -206.144 1.00 35.09 555 GLU A CA 1
ATOM 4406 C C . GLU A 1 555 ? 86.627 4.314 -205.959 1.00 35.09 555 GLU A C 1
ATOM 4408 O O . GLU A 1 555 ? 86.082 5.198 -206.607 1.00 35.09 555 GLU A O 1
ATOM 4413 N N . LYS A 1 556 ? 87.672 4.694 -205.164 1.00 38.22 556 LYS A N 1
ATOM 4414 C CA . LYS A 1 556 ? 88.555 4.058 -204.122 1.00 38.22 556 LYS A CA 1
ATOM 4415 C C . LYS A 1 556 ? 89.443 5.110 -203.358 1.00 38.22 556 LYS A C 1
ATOM 4417 O O . LYS A 1 556 ? 89.864 6.077 -203.976 1.00 38.22 556 LYS A O 1
ATOM 4422 N N . GLY A 1 557 ? 89.874 4.824 -202.106 1.00 34.03 557 GLY A N 1
ATOM 4423 C CA . GLY A 1 557 ? 91.134 5.307 -201.436 1.00 34.03 557 GLY A CA 1
ATOM 4424 C C . GLY A 1 557 ? 91.211 6.732 -200.814 1.00 34.03 557 GLY A C 1
ATOM 4425 O O . GLY A 1 557 ? 90.334 7.540 -201.078 1.00 34.03 557 GLY A O 1
ATOM 4426 N N . THR A 1 558 ? 92.209 7.147 -199.989 1.00 38.00 558 THR A N 1
ATOM 4427 C CA . THR A 1 558 ? 93.280 6.461 -199.182 1.00 38.00 558 THR A CA 1
ATOM 4428 C C . THR A 1 558 ? 94.056 7.435 -198.234 1.00 38.00 558 THR A C 1
ATOM 4430 O O . THR A 1 558 ? 94.395 8.525 -198.678 1.00 38.00 558 THR A O 1
ATOM 4433 N N . CYS A 1 559 ? 94.505 6.969 -197.041 1.00 37.09 559 CYS A N 1
ATOM 4434 C CA . CYS A 1 559 ? 95.626 7.486 -196.180 1.00 37.09 559 CYS A CA 1
ATOM 4435 C C . CYS A 1 559 ? 95.507 8.906 -195.520 1.00 37.09 559 CYS A C 1
ATOM 4437 O O . CYS A 1 559 ? 94.744 9.731 -195.993 1.00 37.09 559 CYS A O 1
ATOM 4439 N N . SER A 1 560 ? 96.187 9.295 -194.409 1.00 36.97 560 SER A N 1
ATOM 4440 C CA . SER A 1 560 ? 97.380 8.780 -193.669 1.00 36.97 560 SER A CA 1
ATOM 4441 C C . SER A 1 560 ? 97.409 9.121 -192.143 1.00 36.97 560 SER A C 1
ATOM 4443 O O . SER A 1 560 ? 96.892 10.165 -191.784 1.00 36.97 560 SER A O 1
ATOM 4445 N N . ARG A 1 561 ? 98.160 8.335 -191.322 1.00 35.56 561 ARG A N 1
ATOM 4446 C CA . ARG A 1 561 ? 98.943 8.645 -190.059 1.00 35.56 561 ARG A CA 1
ATOM 4447 C C . ARG A 1 561 ? 98.358 9.529 -188.910 1.00 35.56 561 ARG A C 1
ATOM 4449 O O . ARG A 1 561 ? 97.759 10.554 -189.167 1.00 35.56 561 ARG A O 1
ATOM 4456 N N . GLY A 1 562 ? 98.654 9.305 -187.610 1.00 37.19 562 GLY A N 1
ATOM 4457 C CA . GLY A 1 562 ? 99.349 8.198 -186.902 1.00 37.19 562 GLY A CA 1
ATOM 4458 C C . GLY A 1 562 ? 100.081 8.589 -185.578 1.00 37.19 562 GLY A C 1
ATOM 4459 O O . GLY A 1 562 ? 100.616 9.690 -185.504 1.00 37.19 562 GLY A O 1
ATOM 4460 N N . LYS A 1 563 ? 100.220 7.636 -184.618 1.00 38.84 563 LYS A N 1
ATOM 4461 C CA . LYS A 1 563 ? 100.811 7.728 -183.231 1.00 38.84 563 LYS A CA 1
ATOM 4462 C C . LYS A 1 563 ? 99.935 8.509 -182.212 1.00 38.84 563 LYS A C 1
ATOM 4464 O O . LYS A 1 563 ? 99.253 9.428 -182.632 1.00 38.84 563 LYS A O 1
ATOM 4469 N N . GLY A 1 564 ? 99.860 8.234 -180.893 1.00 37.97 564 GLY A N 1
ATOM 4470 C CA . GLY A 1 564 ? 100.520 7.285 -179.948 1.00 37.97 564 GLY A CA 1
ATOM 4471 C C . GLY A 1 564 ? 100.978 8.041 -178.668 1.00 37.97 564 GLY A C 1
ATOM 4472 O O . GLY A 1 564 ? 101.436 9.164 -178.832 1.00 37.97 564 GLY A O 1
ATOM 4473 N N . THR A 1 565 ? 100.927 7.592 -177.395 1.00 37.72 565 THR A N 1
ATOM 4474 C CA . THR A 1 565 ? 100.651 6.309 -176.662 1.00 37.72 565 THR A CA 1
ATOM 4475 C C . THR A 1 565 ? 100.109 6.669 -175.230 1.00 37.72 565 THR A C 1
ATOM 4477 O O . THR A 1 565 ? 99.796 7.841 -175.052 1.00 37.72 565 THR A O 1
ATOM 4480 N N . GLY A 1 566 ? 99.945 5.861 -174.156 1.00 37.12 566 GLY A N 1
ATOM 4481 C CA . GLY A 1 566 ? 100.205 4.443 -173.800 1.00 37.12 566 GLY A CA 1
ATOM 4482 C C . GLY A 1 566 ? 100.174 4.209 -172.253 1.00 37.12 566 GLY A C 1
ATOM 4483 O O . GLY A 1 566 ? 100.552 5.113 -171.516 1.00 37.12 566 GLY A O 1
ATOM 4484 N N . GLY A 1 567 ? 99.765 3.018 -171.759 1.00 37.72 567 GLY A N 1
ATOM 4485 C CA . GLY A 1 567 ? 99.600 2.671 -170.312 1.00 37.72 567 GLY A CA 1
ATOM 4486 C C . GLY A 1 567 ? 98.339 3.276 -169.647 1.00 37.72 567 GLY A C 1
ATOM 4487 O O . GLY A 1 567 ? 97.714 4.134 -170.259 1.00 37.72 567 GLY A O 1
ATOM 4488 N N . GLN A 1 568 ? 97.863 2.934 -168.435 1.00 37.06 568 GLN A N 1
ATOM 4489 C CA . GLN A 1 568 ? 98.067 1.864 -167.414 1.00 37.06 568 GLN A CA 1
ATOM 4490 C C . GLN A 1 568 ? 96.976 2.099 -166.308 1.00 37.06 568 GLN A C 1
ATOM 4492 O O . GLN A 1 568 ? 96.488 3.222 -166.231 1.00 37.06 568 GLN A O 1
ATOM 4497 N N . GLN A 1 569 ? 96.515 1.210 -165.404 1.00 35.50 569 GLN A N 1
ATOM 4498 C CA . GLN A 1 569 ? 96.664 -0.236 -165.109 1.00 35.50 569 GLN A CA 1
ATOM 4499 C C . GLN A 1 569 ? 95.459 -0.699 -164.215 1.00 35.50 569 GLN A C 1
ATOM 4501 O O . GLN A 1 569 ? 94.619 0.122 -163.860 1.00 35.50 569 GLN A O 1
ATOM 4506 N N . GLU A 1 570 ? 95.347 -1.988 -163.856 1.00 45.53 570 GLU A N 1
ATOM 4507 C CA . GLU A 1 570 ? 94.342 -2.554 -162.920 1.00 45.53 570 GLU A CA 1
ATOM 4508 C C . GLU A 1 570 ? 94.524 -2.135 -161.438 1.00 45.53 570 GLU A C 1
ATOM 4510 O O . GLU A 1 570 ? 95.647 -1.877 -161.005 1.00 45.53 570 GLU A O 1
ATOM 4515 N N . GLY A 1 571 ? 93.456 -2.253 -160.626 1.00 38.84 571 GLY A N 1
ATOM 4516 C CA . GLY A 1 571 ? 93.565 -2.622 -159.200 1.00 38.84 571 GLY A CA 1
ATOM 4517 C C . GLY A 1 571 ? 92.880 -1.715 -158.158 1.00 38.84 571 GLY A C 1
ATOM 4518 O O . GLY A 1 571 ? 93.051 -0.502 -158.161 1.00 38.84 571 GLY A O 1
ATOM 4519 N N . GLY A 1 572 ? 92.192 -2.341 -157.189 1.00 40.53 572 GLY A N 1
ATOM 4520 C CA . GLY A 1 572 ? 91.653 -1.711 -155.967 1.00 40.53 572 GLY A CA 1
ATOM 4521 C C . GLY A 1 572 ? 90.368 -0.873 -156.146 1.00 40.53 572 GLY A C 1
ATOM 4522 O O . GLY A 1 572 ? 90.024 -0.473 -157.248 1.00 40.53 572 GLY A O 1
ATOM 4523 N N . GLY A 1 573 ? 89.578 -0.588 -155.103 1.00 42.31 573 GLY A N 1
ATOM 4524 C CA . GLY A 1 573 ? 89.624 -1.095 -153.723 1.00 42.31 573 GLY A CA 1
ATOM 4525 C C . GLY A 1 573 ? 89.514 0.003 -152.654 1.00 42.31 573 GLY A C 1
ATOM 4526 O O . GLY A 1 573 ? 90.256 0.974 -152.702 1.00 42.31 573 GLY A O 1
ATOM 4527 N N . SER A 1 574 ? 88.683 -0.236 -151.627 1.00 45.88 574 SER A N 1
ATOM 4528 C CA . SER A 1 574 ? 88.459 0.620 -150.439 1.00 45.88 574 SER A CA 1
ATOM 4529 C C . SER A 1 574 ? 87.611 1.896 -150.638 1.00 45.88 574 SER A C 1
ATOM 4531 O O . SER A 1 574 ? 87.738 2.585 -151.636 1.00 45.88 574 SER A O 1
ATOM 4533 N N . LYS A 1 575 ? 86.773 2.161 -149.616 1.00 47.31 575 LYS A N 1
ATOM 4534 C CA . LYS A 1 575 ? 86.278 3.430 -149.014 1.00 47.31 575 LYS A CA 1
ATOM 4535 C C . LYS A 1 575 ? 86.231 4.716 -149.880 1.00 47.31 575 LYS A C 1
ATOM 4537 O O . LYS A 1 575 ? 87.188 5.056 -150.560 1.00 47.31 575 LYS A O 1
ATOM 4542 N N . ARG A 1 576 ? 85.220 5.572 -149.706 1.00 42.66 576 ARG A N 1
ATOM 4543 C CA . ARG A 1 576 ? 84.555 5.892 -148.426 1.00 42.66 576 ARG A CA 1
ATOM 4544 C C . ARG A 1 576 ? 83.117 6.360 -148.601 1.00 42.66 576 ARG A C 1
ATOM 4546 O O . ARG A 1 576 ? 82.862 7.011 -149.631 1.00 42.66 576 ARG A O 1
#

pLDDT: mean 73.02, std 23.0, range [28.22, 98.38]